Protein AF-0000000077001508 (afdb_homodimer)

Radius of gyration: 23.3 Å; Cα contacts (8 Å, |Δi|>4): 998; chains: 2; bounding box: 44×70×48 Å

Organism: NCBI:txid1094491

InterPro domains:
  IPR000056 Ribulose-phosphate 3-epimerase-like [PF00834] (7-201)
  IPR000056 Ribulose-phosphate 3-epimerase-like [PS01085] (34-48)
  IPR000056 Ribulose-phosphate 3-epimerase-like [PS01086] (136-158)
  IPR000056 Ribulose-phosphate 3-epimerase-like [PTHR11749] (6-218)
  IPR000056 Ribulose-phosphate 3-epimerase-like [cd00429] (7-217)
  IPR011060 Ribulose-phosphate binding barrel [SSF51366] (6-217)
  IPR013785 Aldolase-type TIM barrel [G3DSA:3.20.20.70] (3-222)
  IPR026019 Ribulose-phosphate 3-epimerase [MF_02227] (4-219)
  IPR026019 Ribulose-phosphate 3-epimerase [PIRSF001461] (5-220)
  IPR026019 Ribulose-phosphate 3-epimerase [TIGR01163] (7-216)

Sequence (446 aa):
MPRPHFISPSLLAADFSKLGQEVSDVVDAGADWLHLDIMDGHFVPNITFGPDIVKALRPLTKTIFDVHLMIAPVDPYLEAFAQAGSDIITIHAEAGPHIHRSLQTIKAMGKKAGVSINPSTPEHVLEYFLDQLDLILIMTVNPGFGGQNFISEMKNKIERVKNMIANRPIDLEVDGGITVDTIGIAAKAGANVFVAGSAVYKNGNKDLYKTRINALRQAAKLSMPRPHFISPSLLAADFSKLGQEVSDVVDAGADWLHLDIMDGHFVPNITFGPDIVKALRPLTKTIFDVHLMIAPVDPYLEAFAQAGSDIITIHAEAGPHIHRSLQTIKAMGKKAGVSINPSTPEHVLEYFLDQLDLILIMTVNPGFGGQNFISEMKNKIERVKNMIANRPIDLEVDGGITVDTIGIAAKAGANVFVAGSAVYKNGNKDLYKTRINALRQAAKLS

Secondary structure (DSSP, 8-state):
-PPPPEEEEBGGGS-GGGHHHHHHHHHHTT-SEEEEEEEBSSSSS-B-B-HHHHHHHGGG--SEEEEEEE-SS-HHHHHHHHHHT-SEEEEEGGG-S-HHHHHHHHHHTT-EEEEEE-TTS-GGGGGGGGGG-SEEEEESS-TT-SSPPP-TTHHHHHHHHHHHHTTS--EEEEESS--TTTHHHHHHHT--EEEESHHHHTT--HHHHHHHHHHHHHHHHT-/-PPPPEEEEBGGGS-GGGHHHHHHHHHHTT-SEEEEEEEBSSSSS-B-B-HHHHHHHGGG--SEEEEEEE-SS-HHHHHHHHHHT-SEEEEEGGG-S-HHHHHHHHHHTT-EEEEEE-TTS-GGGGGGGGGG-SEEEEESS-TT-SSPPP-TTHHHHHHHHHHHHTTS--EEEEESS--TTTHHHHHHHT--EEEESHHHHTT--HHHHHHHHHHHHHHHHT-

pLDDT: mean 97.26, std 3.74, range [55.94, 98.94]

Structure (mmCIF, N/CA/C/O backbone):
data_AF-0000000077001508-model_v1
#
loop_
_entity.id
_entity.type
_entity.pdbx_description
1 polymer 'Ribulose-phosphate 3-epimerase'
#
loop_
_atom_site.group_PDB
_atom_site.id
_atom_site.type_symbol
_atom_site.label_atom_id
_atom_site.label_alt_id
_atom_site.label_comp_id
_atom_site.label_asym_id
_atom_site.label_entity_id
_atom_site.label_seq_id
_atom_site.pdbx_PDB_ins_code
_atom_site.Cartn_x
_atom_site.Cartn_y
_atom_site.Cartn_z
_atom_site.occupancy
_atom_site.B_iso_or_equiv
_atom_site.auth_seq_id
_atom_site.auth_comp_id
_atom_site.auth_asym_id
_atom_site.auth_atom_id
_atom_site.pdbx_PDB_model_num
ATOM 1 N N . MET A 1 1 ? 6.871 -32.031 -22.781 1 55.94 1 MET A N 1
ATOM 2 C CA . MET A 1 1 ? 7.711 -32.094 -21.594 1 55.94 1 MET A CA 1
ATOM 3 C C . MET A 1 1 ? 7.082 -31.312 -20.453 1 55.94 1 MET A C 1
ATOM 5 O O . MET A 1 1 ? 6.41 -30.297 -20.672 1 55.94 1 MET A O 1
ATOM 9 N N . PRO A 1 2 ? 7.133 -31.953 -19.25 1 75.25 2 PRO A N 1
ATOM 10 C CA . PRO A 1 2 ? 6.523 -31.234 -18.125 1 75.25 2 PRO A CA 1
ATOM 11 C C . PRO A 1 2 ? 7.16 -29.875 -17.875 1 75.25 2 PRO A C 1
ATOM 13 O O . PRO A 1 2 ? 8.359 -29.688 -18.125 1 75.25 2 PRO A O 1
ATOM 16 N N . ARG A 1 3 ? 6.371 -28.875 -17.594 1 85.25 3 ARG A N 1
ATOM 17 C CA . ARG A 1 3 ? 6.871 -27.531 -17.297 1 85.25 3 ARG A CA 1
ATOM 18 C C . ARG A 1 3 ? 7.773 -27.562 -16.062 1 85.25 3 ARG A C 1
ATOM 20 O O . ARG A 1 3 ? 7.523 -28.312 -15.117 1 85.25 3 ARG A O 1
ATOM 27 N N . PRO A 1 4 ? 8.836 -26.828 -16.125 1 93.5 4 PRO A N 1
ATOM 28 C CA . PRO A 1 4 ? 9.703 -26.781 -14.938 1 93.5 4 PRO A CA 1
ATOM 29 C C . PRO A 1 4 ? 9.016 -26.141 -13.727 1 93.5 4 PRO A C 1
ATOM 31 O O . PRO A 1 4 ? 8.047 -25.406 -13.883 1 93.5 4 PRO A O 1
ATOM 34 N N . HIS A 1 5 ? 9.508 -26.484 -12.555 1 97.88 5 HIS A N 1
ATOM 35 C CA . HIS A 1 5 ? 9.023 -25.891 -11.32 1 97.88 5 HIS A CA 1
ATOM 36 C C . HIS A 1 5 ? 9.703 -24.547 -11.062 1 97.88 5 HIS A C 1
ATOM 38 O O . HIS A 1 5 ? 10.922 -24.422 -11.234 1 97.88 5 HIS A O 1
ATOM 44 N N . PHE A 1 6 ? 8.945 -23.531 -10.758 1 98.62 6 PHE A N 1
ATOM 45 C CA . PHE A 1 6 ? 9.469 -22.219 -10.414 1 98.62 6 PHE A CA 1
ATOM 46 C C . PHE A 1 6 ? 9.109 -21.844 -8.984 1 98.62 6 PHE A C 1
ATOM 48 O O . PHE A 1 6 ? 7.973 -22.062 -8.555 1 98.62 6 PHE A O 1
ATOM 55 N N . ILE A 1 7 ? 10.109 -21.391 -8.242 1 98.88 7 ILE A N 1
ATOM 56 C CA . ILE A 1 7 ? 9.867 -20.781 -6.934 1 98.88 7 ILE A CA 1
ATOM 57 C C . ILE A 1 7 ? 9.758 -19.266 -7.07 1 98.88 7 ILE A C 1
ATOM 59 O O . ILE A 1 7 ? 10.672 -18.625 -7.574 1 98.88 7 ILE A O 1
ATOM 63 N N . SER A 1 8 ? 8.688 -18.703 -6.648 1 98.88 8 SER A N 1
ATOM 64 C CA . SER A 1 8 ? 8.398 -17.281 -6.738 1 98.88 8 SER A CA 1
ATOM 65 C C . SER A 1 8 ? 8.172 -16.672 -5.355 1 98.88 8 SER A C 1
ATOM 67 O O . SER A 1 8 ? 7.027 -16.531 -4.918 1 98.88 8 SER A O 1
ATOM 69 N N . PRO A 1 9 ? 9.203 -16.219 -4.68 1 98.81 9 PRO A N 1
ATOM 70 C CA . PRO A 1 9 ? 9.031 -15.648 -3.342 1 98.81 9 PRO A CA 1
ATOM 71 C C . PRO A 1 9 ? 8.172 -14.391 -3.342 1 98.81 9 PRO A C 1
ATOM 73 O O . PRO A 1 9 ? 8.32 -13.539 -4.219 1 98.81 9 PRO A O 1
ATOM 76 N N . SER A 1 10 ? 7.242 -14.344 -2.418 1 98.75 10 SER A N 1
ATOM 77 C CA . SER A 1 10 ? 6.348 -13.203 -2.289 1 98.75 10 SER A CA 1
ATOM 78 C C . SER A 1 10 ? 6.988 -12.086 -1.467 1 98.75 10 SER A C 1
ATOM 80 O O . SER A 1 10 ? 7.324 -12.289 -0.297 1 98.75 10 SER A O 1
ATOM 82 N N . LEU A 1 11 ? 7.047 -10.914 -1.984 1 98 11 LEU A N 1
ATOM 83 C CA . LEU A 1 11 ? 7.641 -9.766 -1.303 1 98 11 LEU A CA 1
ATOM 84 C C . LEU A 1 11 ? 6.781 -9.336 -0.119 1 98 11 LEU A C 1
ATOM 86 O O . LEU A 1 11 ? 7.234 -8.578 0.742 1 98 11 LEU A O 1
ATOM 90 N N . LEU A 1 12 ? 5.578 -9.812 -0.11 1 97.44 12 LEU A N 1
ATOM 91 C CA . LEU A 1 12 ? 4.691 -9.477 0.997 1 97.44 12 LEU A CA 1
ATOM 92 C C . LEU A 1 12 ? 5.336 -9.82 2.336 1 97.44 12 LEU A C 1
ATOM 94 O O . LEU A 1 12 ? 5.023 -9.203 3.355 1 97.44 12 LEU A O 1
ATOM 98 N N . ALA A 1 13 ? 6.246 -10.805 2.338 1 97.69 13 ALA A N 1
ATOM 99 C CA . ALA A 1 13 ? 6.871 -11.273 3.572 1 97.69 13 ALA A CA 1
ATOM 100 C C . ALA A 1 13 ? 8.258 -10.664 3.748 1 97.69 13 ALA A C 1
ATOM 102 O O . ALA A 1 13 ? 8.945 -10.945 4.73 1 97.69 13 ALA A O 1
ATOM 103 N N . ALA A 1 14 ? 8.695 -9.844 2.826 1 97.94 14 ALA A N 1
ATOM 104 C CA . ALA A 1 14 ? 10.023 -9.234 2.875 1 97.94 14 ALA A CA 1
ATOM 105 C C . ALA A 1 14 ? 10.047 -8.055 3.848 1 97.94 14 ALA A C 1
ATOM 107 O O . ALA A 1 14 ? 9 -7.621 4.332 1 97.94 14 ALA A O 1
ATOM 108 N N . ASP A 1 15 ? 11.227 -7.609 4.188 1 97.88 15 ASP A N 1
ATOM 109 C CA . ASP A 1 15 ? 11.398 -6.383 4.961 1 97.88 15 ASP A CA 1
ATOM 110 C C . ASP A 1 15 ? 11.203 -5.148 4.082 1 97.88 15 ASP A C 1
ATOM 112 O O . ASP A 1 15 ? 12.102 -4.762 3.332 1 97.88 15 ASP A O 1
ATOM 116 N N . PHE A 1 16 ? 10.102 -4.449 4.301 1 98.06 16 PHE A N 1
ATOM 117 C CA . PHE A 1 16 ? 9.719 -3.346 3.43 1 98.06 16 PHE A CA 1
ATOM 118 C C . PHE A 1 16 ? 10.664 -2.16 3.605 1 98.06 16 PHE A C 1
ATOM 120 O O . PHE A 1 16 ? 10.734 -1.283 2.744 1 98.06 16 PHE A O 1
ATOM 127 N N . SER A 1 17 ? 11.383 -2.08 4.738 1 97.94 17 SER A N 1
ATOM 128 C CA . SER A 1 17 ? 12.289 -0.954 4.965 1 97.94 17 SER A CA 1
ATOM 129 C C . SER A 1 17 ? 13.516 -1.043 4.066 1 97.94 17 SER A C 1
ATOM 131 O O . SER A 1 17 ? 14.227 -0.052 3.877 1 97.94 17 SER A O 1
ATOM 133 N N . LYS A 1 18 ? 13.75 -2.268 3.508 1 98.06 18 LYS A N 1
ATOM 134 C CA . LYS A 1 18 ? 14.906 -2.482 2.645 1 98.06 18 LYS A CA 1
ATOM 135 C C . LYS A 1 18 ? 14.562 -3.404 1.479 1 98.06 18 LYS A C 1
ATOM 137 O O . LYS A 1 18 ? 15.281 -4.371 1.21 1 98.06 18 LYS A O 1
ATOM 142 N N . LEU A 1 19 ? 13.523 -3.141 0.754 1 98.31 19 LEU A N 1
ATOM 143 C CA . LEU A 1 19 ? 12.945 -4 -0.274 1 98.31 19 LEU A CA 1
ATOM 144 C C . LEU A 1 19 ? 13.961 -4.262 -1.389 1 98.31 19 LEU A C 1
ATOM 146 O O . LEU A 1 19 ? 14.008 -5.367 -1.936 1 98.31 19 LEU A O 1
ATOM 150 N N . GLY A 1 20 ? 14.703 -3.197 -1.774 1 98.56 20 GLY A N 1
ATOM 151 C CA . GLY A 1 20 ? 15.703 -3.395 -2.812 1 98.56 20 GLY A CA 1
ATOM 152 C C . GLY A 1 20 ? 16.734 -4.449 -2.459 1 98.56 20 GLY A C 1
ATOM 153 O O . GLY A 1 20 ? 17.078 -5.293 -3.291 1 98.56 20 GLY A O 1
ATOM 154 N N . GLN A 1 21 ? 17.203 -4.355 -1.258 1 98.38 21 GLN A N 1
ATOM 155 C CA . GLN A 1 21 ? 18.172 -5.348 -0.782 1 98.38 21 GLN A CA 1
ATOM 156 C C . GLN A 1 21 ? 17.531 -6.734 -0.712 1 98.38 21 GLN A C 1
ATOM 158 O O . GLN A 1 21 ? 18.172 -7.734 -1.052 1 98.38 21 GLN A O 1
ATOM 163 N N . GLU A 1 22 ? 16.266 -6.797 -0.247 1 98.62 22 GLU A N 1
ATOM 164 C CA . GLU A 1 22 ? 15.562 -8.07 -0.171 1 98.62 22 GLU A CA 1
ATOM 165 C C . GLU A 1 22 ? 15.43 -8.711 -1.549 1 98.62 22 GLU A C 1
ATOM 167 O O . GLU A 1 22 ? 15.594 -9.93 -1.69 1 98.62 22 GLU A O 1
ATOM 172 N N . VAL A 1 23 ? 15.117 -7.895 -2.531 1 98.62 23 VAL A N 1
ATOM 173 C CA . VAL A 1 23 ? 14.984 -8.359 -3.906 1 98.62 23 VAL A CA 1
ATOM 174 C C . VAL A 1 23 ? 16.312 -8.914 -4.398 1 98.62 23 VAL A C 1
ATOM 176 O O . VAL A 1 23 ? 16.375 -10.023 -4.926 1 98.62 23 VAL A O 1
ATOM 179 N N . SER A 1 24 ? 17.391 -8.148 -4.16 1 98.62 24 SER A N 1
ATOM 180 C CA . SER A 1 24 ? 18.719 -8.586 -4.586 1 98.62 24 SER A CA 1
ATOM 181 C C . SER A 1 24 ? 19.109 -9.891 -3.896 1 98.62 24 SER A C 1
ATOM 183 O O . SER A 1 24 ? 19.625 -10.805 -4.539 1 98.62 24 SER A O 1
ATOM 185 N N . ASP A 1 25 ? 18.859 -9.953 -2.633 1 98.75 25 ASP A N 1
ATOM 186 C CA . ASP A 1 25 ? 19.25 -11.109 -1.834 1 98.75 25 ASP A CA 1
ATOM 187 C C . ASP A 1 25 ? 18.516 -12.367 -2.297 1 98.75 25 ASP A C 1
ATOM 189 O O . ASP A 1 25 ? 19.125 -13.43 -2.447 1 98.75 25 ASP A O 1
ATOM 193 N N . VAL A 1 26 ? 17.234 -12.242 -2.492 1 98.81 26 VAL A N 1
ATOM 194 C CA . VAL A 1 26 ? 16.422 -13.422 -2.791 1 98.81 26 VAL A CA 1
ATOM 195 C C . VAL A 1 26 ? 16.703 -13.883 -4.223 1 98.81 26 VAL A C 1
ATOM 197 O O . VAL A 1 26 ? 16.688 -15.078 -4.512 1 98.81 26 VAL A O 1
ATOM 200 N N . VAL A 1 27 ? 16.953 -12.984 -5.145 1 98.75 27 VAL A N 1
ATOM 201 C CA . VAL A 1 27 ? 17.328 -13.328 -6.516 1 98.75 27 VAL A CA 1
ATOM 202 C C . VAL A 1 27 ? 18.672 -14.055 -6.52 1 98.75 27 VAL A C 1
ATOM 204 O O . VAL A 1 27 ? 18.812 -15.102 -7.16 1 98.75 27 VAL A O 1
ATOM 207 N N . ASP A 1 28 ? 19.641 -13.5 -5.793 1 98.56 28 ASP A N 1
ATOM 208 C CA . ASP A 1 28 ? 20.953 -14.141 -5.668 1 98.56 28 ASP A CA 1
ATOM 209 C C . ASP A 1 28 ? 20.828 -15.516 -5.031 1 98.56 28 ASP A C 1
ATOM 211 O O . ASP A 1 28 ? 21.641 -16.406 -5.309 1 98.56 28 ASP A O 1
ATOM 215 N N . ALA A 1 29 ? 19.812 -15.672 -4.219 1 98.62 29 ALA A N 1
ATOM 216 C CA . ALA A 1 29 ? 19.578 -16.922 -3.488 1 98.62 29 ALA A CA 1
ATOM 217 C C . ALA A 1 29 ? 18.938 -17.969 -4.387 1 98.62 29 ALA A C 1
ATOM 219 O O . ALA A 1 29 ? 18.828 -19.141 -4.004 1 98.62 29 ALA A O 1
ATOM 220 N N . GLY A 1 30 ? 18.453 -17.578 -5.574 1 98.5 30 GLY A N 1
ATOM 221 C CA . GLY A 1 30 ? 18.016 -18.578 -6.535 1 98.5 30 GLY A CA 1
ATOM 222 C C . GLY A 1 30 ? 16.531 -18.484 -6.852 1 98.5 30 GLY A C 1
ATOM 223 O O . GLY A 1 30 ? 15.961 -19.406 -7.434 1 98.5 30 GLY A O 1
ATOM 224 N N . ALA A 1 31 ? 15.883 -17.422 -6.457 1 98.81 31 ALA A N 1
ATOM 225 C CA . ALA A 1 31 ? 14.484 -17.219 -6.828 1 98.81 31 ALA A CA 1
ATOM 226 C C . ALA A 1 31 ? 14.312 -17.234 -8.344 1 98.81 31 ALA A C 1
ATOM 228 O O . ALA A 1 31 ? 15.102 -16.625 -9.07 1 98.81 31 ALA A O 1
ATOM 229 N N . ASP A 1 32 ? 13.328 -17.938 -8.828 1 98.81 32 ASP A N 1
ATOM 230 C CA . ASP A 1 32 ? 13.062 -17.984 -10.266 1 98.81 32 ASP A CA 1
ATOM 231 C C . ASP A 1 32 ? 12.258 -16.766 -10.711 1 98.81 32 ASP A C 1
ATOM 233 O O . ASP A 1 32 ? 12.516 -16.203 -11.781 1 98.81 32 ASP A O 1
ATOM 237 N N . TRP A 1 33 ? 11.219 -16.422 -9.984 1 98.88 33 TRP A N 1
ATOM 238 C CA . TRP A 1 33 ? 10.367 -15.25 -10.148 1 98.88 33 TRP A CA 1
ATOM 239 C C . TRP A 1 33 ? 10.273 -14.469 -8.844 1 98.88 33 TRP A C 1
ATOM 241 O O . TRP A 1 33 ? 10.727 -14.93 -7.797 1 98.88 33 TRP A O 1
ATOM 251 N N . LEU A 1 34 ? 9.812 -13.258 -8.914 1 98.94 34 LEU A N 1
ATOM 252 C CA . LEU A 1 34 ? 9.414 -12.461 -7.762 1 98.94 34 LEU A CA 1
ATOM 253 C C . LEU A 1 34 ? 7.914 -12.18 -7.789 1 98.94 34 LEU A C 1
ATOM 255 O O . LEU A 1 34 ? 7.406 -11.617 -8.758 1 98.94 34 LEU A O 1
ATOM 259 N N . HIS A 1 35 ? 7.266 -12.633 -6.77 1 98.94 35 HIS A N 1
ATOM 260 C CA . HIS A 1 35 ? 5.824 -12.43 -6.66 1 98.94 35 HIS A CA 1
ATOM 261 C C . HIS A 1 35 ? 5.504 -11.133 -5.93 1 98.94 35 HIS A C 1
ATOM 263 O O . HIS A 1 35 ? 5.988 -10.898 -4.82 1 98.94 35 HIS A O 1
ATOM 269 N N . LEU A 1 36 ? 4.785 -10.281 -6.547 1 98.88 36 LEU A N 1
ATOM 270 C CA . LEU A 1 36 ? 4.402 -8.984 -5.992 1 98.88 36 LEU A CA 1
ATOM 271 C C . LEU A 1 36 ? 2.898 -8.914 -5.766 1 98.88 36 LEU A C 1
ATOM 273 O O . LEU A 1 36 ? 2.123 -8.867 -6.727 1 98.88 36 LEU A O 1
ATOM 277 N N . ASP A 1 37 ? 2.537 -8.867 -4.531 1 98.69 37 ASP A N 1
ATOM 278 C CA . ASP A 1 37 ? 1.132 -8.852 -4.141 1 98.69 37 ASP A CA 1
ATOM 279 C C . ASP A 1 37 ? 0.616 -7.418 -4.02 1 98.69 37 ASP A C 1
ATOM 281 O O . ASP A 1 37 ? 0.985 -6.695 -3.088 1 98.69 37 ASP A O 1
ATOM 285 N N . ILE A 1 38 ? -0.27 -7.059 -4.945 1 98.81 38 ILE A N 1
ATOM 286 C CA . ILE A 1 38 ? -0.876 -5.73 -4.926 1 98.81 38 ILE A CA 1
ATOM 287 C C . ILE A 1 38 ? -2.277 -5.812 -4.324 1 98.81 38 ILE A C 1
ATOM 289 O O . ILE A 1 38 ? -3.111 -6.598 -4.785 1 98.81 38 ILE A O 1
ATOM 293 N N . MET A 1 39 ? -2.537 -5.066 -3.279 1 98.56 39 MET A N 1
ATOM 294 C CA . MET A 1 39 ? -3.83 -5.043 -2.6 1 98.56 39 MET A CA 1
ATOM 295 C C . MET A 1 39 ? -4.316 -3.607 -2.412 1 98.56 39 MET A C 1
ATOM 297 O O . MET A 1 39 ? -3.525 -2.713 -2.117 1 98.56 39 MET A O 1
ATOM 301 N N . ASP A 1 40 ? -5.652 -3.406 -2.588 1 97.81 40 ASP A N 1
ATOM 302 C CA . ASP A 1 40 ? -6.172 -2.041 -2.611 1 97.81 40 ASP A CA 1
ATOM 303 C C . ASP A 1 40 ? -7.098 -1.786 -1.425 1 97.81 40 ASP A C 1
ATOM 305 O O . ASP A 1 40 ? -7.727 -0.729 -1.338 1 97.81 40 ASP A O 1
ATOM 309 N N . GLY A 1 41 ? -7.266 -2.789 -0.572 1 97.19 41 GLY A N 1
ATOM 310 C CA . GLY A 1 41 ? -8.133 -2.609 0.58 1 97.19 41 GLY A CA 1
ATOM 311 C C . GLY A 1 41 ? -9.609 -2.764 0.246 1 97.19 41 GLY A C 1
ATOM 312 O O . GLY A 1 41 ? -10.469 -2.598 1.114 1 97.19 41 GLY A O 1
ATOM 313 N N . HIS A 1 42 ? -9.992 -3.033 -0.963 1 97 42 HIS A N 1
ATOM 314 C CA . HIS A 1 42 ? -11.375 -3.182 -1.395 1 97 42 HIS A CA 1
ATOM 315 C C . HIS A 1 42 ? -11.656 -4.602 -1.875 1 97 42 HIS A C 1
ATOM 317 O O . HIS A 1 42 ? -12.578 -5.258 -1.386 1 97 42 HIS A O 1
ATOM 323 N N . PHE A 1 43 ? -10.875 -5.098 -2.791 1 97.56 43 PHE A N 1
ATOM 324 C CA . PHE A 1 43 ? -11.016 -6.492 -3.195 1 97.56 43 PHE A CA 1
ATOM 325 C C . PHE A 1 43 ? -10.695 -7.426 -2.035 1 97.56 43 PHE A C 1
ATOM 327 O O . PHE A 1 43 ? -11.375 -8.43 -1.833 1 97.56 43 PHE A O 1
ATOM 334 N N . VAL A 1 44 ? -9.617 -7.145 -1.31 1 97.44 44 VAL A N 1
ATOM 335 C CA . VAL A 1 44 ? -9.242 -7.738 -0.032 1 97.44 44 VAL A CA 1
ATOM 336 C C . VAL A 1 44 ? -9.102 -6.645 1.024 1 97.44 44 VAL A C 1
ATOM 338 O O . VAL A 1 44 ? -8.938 -5.469 0.692 1 97.44 44 VAL A O 1
ATOM 341 N N . PRO A 1 45 ? -9.164 -6.969 2.287 1 96 45 PRO A N 1
ATOM 342 C CA . PRO A 1 45 ? -9.203 -5.934 3.32 1 96 45 PRO A CA 1
ATOM 343 C C . PRO A 1 45 ? -7.848 -5.281 3.564 1 96 45 PRO A C 1
ATOM 345 O O . PRO A 1 45 ? -7.766 -4.258 4.246 1 96 45 PRO A O 1
ATOM 348 N N . ASN A 1 46 ? -6.785 -5.734 3.029 1 97.19 46 ASN A N 1
ATOM 349 C CA . ASN A 1 46 ? -5.445 -5.199 3.252 1 97.19 46 ASN A CA 1
ATOM 350 C C . ASN A 1 46 ? -5.004 -4.301 2.102 1 97.19 46 ASN A C 1
ATOM 352 O O . ASN A 1 46 ? -5.461 -4.465 0.97 1 97.19 46 ASN A O 1
ATOM 356 N N . ILE A 1 47 ? -4.16 -3.279 2.422 1 98.12 47 ILE A N 1
ATOM 357 C CA . ILE A 1 47 ? -3.463 -2.469 1.43 1 98.12 47 ILE A CA 1
ATOM 358 C C . ILE A 1 47 ? -1.971 -2.793 1.458 1 98.12 47 ILE A C 1
ATOM 360 O O . ILE A 1 47 ? -1.347 -2.785 2.521 1 98.12 47 ILE A O 1
ATOM 364 N N . THR A 1 48 ? -1.387 -3.104 0.374 1 98.31 48 THR A N 1
ATOM 365 C CA . THR A 1 48 ? 0.043 -3.393 0.354 1 98.31 48 THR A CA 1
ATOM 366 C C . THR A 1 48 ? 0.816 -2.25 -0.3 1 98.31 48 THR A C 1
ATOM 368 O O . THR A 1 48 ? 1.135 -1.255 0.354 1 98.31 48 THR A O 1
ATOM 371 N N . PHE A 1 49 ? 1.012 -2.342 -1.722 1 98.44 49 PHE A N 1
ATOM 372 C CA . PHE A 1 49 ? 1.76 -1.271 -2.369 1 98.44 49 PHE A CA 1
ATOM 373 C C . PHE A 1 49 ? 1.362 -1.14 -3.834 1 98.44 49 PHE A C 1
ATOM 375 O O . PHE A 1 49 ? 0.696 -2.02 -4.383 1 98.44 49 PHE A O 1
ATOM 382 N N . GLY A 1 50 ? 1.761 -0.021 -4.434 1 98.12 50 GLY A N 1
ATOM 383 C CA . GLY A 1 50 ? 1.291 0.309 -5.77 1 98.12 50 GLY A CA 1
ATOM 384 C C . GLY A 1 50 ? 2.396 0.306 -6.809 1 98.12 50 GLY A C 1
ATOM 385 O O . GLY A 1 50 ? 3.471 -0.254 -6.582 1 98.12 50 GLY A O 1
ATOM 386 N N . PRO A 1 51 ? 2.1 0.852 -7.973 1 98.44 51 PRO A N 1
ATOM 387 C CA . PRO A 1 51 ? 2.996 0.747 -9.125 1 98.44 51 PRO A CA 1
ATOM 388 C C . PRO A 1 51 ? 4.34 1.437 -8.891 1 98.44 51 PRO A C 1
ATOM 390 O O . PRO A 1 51 ? 5.359 1.007 -9.438 1 98.44 51 PRO A O 1
ATOM 393 N N . ASP A 1 52 ? 4.383 2.459 -8.055 1 97.81 52 ASP A N 1
ATOM 394 C CA . ASP A 1 52 ? 5.625 3.203 -7.855 1 97.81 52 ASP A CA 1
ATOM 395 C C . ASP A 1 52 ? 6.672 2.344 -7.148 1 97.81 52 ASP A C 1
ATOM 397 O O . ASP A 1 52 ? 7.871 2.486 -7.398 1 97.81 52 ASP A O 1
ATOM 401 N N . ILE A 1 53 ? 6.176 1.515 -6.285 1 98.38 53 ILE A N 1
ATOM 402 C CA . ILE A 1 53 ? 7.105 0.609 -5.621 1 98.38 53 ILE A CA 1
ATOM 403 C C . ILE A 1 53 ? 7.609 -0.435 -6.613 1 98.38 53 ILE A C 1
ATOM 405 O O . ILE A 1 53 ? 8.797 -0.762 -6.629 1 98.38 53 ILE A O 1
ATOM 409 N N . VAL A 1 54 ? 6.746 -0.959 -7.449 1 98.75 54 VAL A N 1
ATOM 410 C CA . VAL A 1 54 ? 7.145 -1.893 -8.5 1 98.75 54 VAL A CA 1
ATOM 411 C C . VAL A 1 54 ? 8.195 -1.242 -9.398 1 98.75 54 VAL A C 1
ATOM 413 O O . VAL A 1 54 ? 9.219 -1.852 -9.703 1 98.75 54 VAL A O 1
ATOM 416 N N . LYS A 1 55 ? 7.91 -0.046 -9.789 1 98.56 55 LYS A N 1
ATOM 417 C CA . LYS A 1 55 ? 8.797 0.711 -10.664 1 98.56 55 LYS A CA 1
ATOM 418 C C . LYS A 1 55 ? 10.172 0.902 -10.023 1 98.56 55 LYS A C 1
ATOM 420 O O . LYS A 1 55 ? 11.195 0.823 -10.703 1 98.56 55 LYS A O 1
ATOM 425 N N . ALA A 1 56 ? 10.211 1.149 -8.75 1 98.19 56 ALA A N 1
ATOM 426 C CA . ALA A 1 56 ? 11.461 1.387 -8.0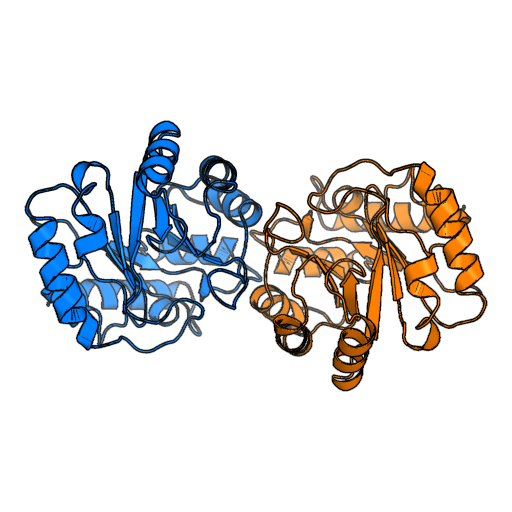23 1 98.19 56 ALA A CA 1
ATOM 427 C C . ALA A 1 56 ? 12.312 0.122 -7.969 1 98.19 56 ALA A C 1
ATOM 429 O O . ALA A 1 56 ? 13.539 0.197 -7.926 1 98.19 56 ALA A O 1
ATOM 430 N N . LEU A 1 57 ? 11.656 -1.002 -7.988 1 98.69 57 LEU A N 1
ATOM 431 C CA . LEU A 1 57 ? 12.359 -2.271 -7.828 1 98.69 57 LEU A CA 1
ATOM 432 C C . LEU A 1 57 ? 12.852 -2.791 -9.18 1 98.69 57 LEU A C 1
ATOM 434 O O . LEU A 1 57 ? 13.828 -3.541 -9.234 1 98.69 57 LEU A O 1
ATOM 438 N N . ARG A 1 58 ? 12.203 -2.447 -10.227 1 98.69 58 ARG A N 1
ATOM 439 C CA . ARG A 1 58 ? 12.375 -3.061 -11.539 1 98.69 58 ARG A CA 1
ATOM 440 C C . ARG A 1 58 ? 13.828 -2.967 -12 1 98.69 58 ARG A C 1
ATOM 442 O O . ARG A 1 58 ? 14.375 -3.93 -12.539 1 98.69 58 ARG A O 1
ATOM 449 N N . PRO A 1 59 ? 14.516 -1.79 -11.828 1 98.19 59 PRO A N 1
ATOM 450 C CA . PRO A 1 59 ? 15.883 -1.661 -12.336 1 98.19 59 PRO A CA 1
ATOM 451 C C . PRO A 1 59 ? 16.875 -2.576 -11.609 1 98.19 59 PRO A C 1
ATOM 453 O O . PRO A 1 59 ? 18 -2.756 -12.07 1 98.19 59 PRO A O 1
ATOM 456 N N . LEU A 1 60 ? 16.5 -3.209 -10.57 1 98.06 60 LEU A N 1
ATOM 457 C CA . LEU A 1 60 ? 17.438 -3.922 -9.703 1 98.06 60 LEU A CA 1
ATOM 458 C C . LEU A 1 60 ? 17.656 -5.352 -10.195 1 98.06 60 LEU A C 1
ATOM 460 O O . LEU A 1 60 ? 18.594 -6.023 -9.773 1 98.06 60 LEU A O 1
ATOM 464 N N . THR A 1 61 ? 16.797 -5.801 -11.102 1 98.62 61 THR A N 1
ATOM 465 C CA . THR A 1 61 ? 16.891 -7.191 -11.531 1 98.62 61 THR A CA 1
ATOM 466 C C . THR A 1 61 ? 16.188 -7.391 -12.875 1 98.62 61 THR A C 1
ATOM 468 O O . THR A 1 61 ? 15.383 -6.555 -13.289 1 98.62 61 THR A O 1
ATOM 471 N N . LYS A 1 62 ? 16.469 -8.438 -13.547 1 98.31 62 LYS A N 1
ATOM 472 C CA . LYS A 1 62 ? 15.773 -8.859 -14.758 1 98.31 62 LYS A CA 1
ATOM 473 C C . LYS A 1 62 ? 14.844 -10.031 -14.477 1 98.31 62 LYS A C 1
ATOM 475 O O . LYS A 1 62 ? 14.102 -10.469 -15.367 1 98.31 62 LYS A O 1
ATOM 480 N N . THR A 1 63 ? 14.891 -10.469 -13.234 1 98.75 63 THR A N 1
ATOM 481 C CA . THR A 1 63 ? 14.031 -11.57 -12.844 1 98.75 63 THR A CA 1
ATOM 482 C C . THR A 1 63 ? 12.562 -11.242 -13.117 1 98.75 63 THR A C 1
ATOM 484 O O . THR A 1 63 ? 12.148 -10.086 -12.977 1 98.75 63 THR A O 1
ATOM 487 N N . ILE A 1 64 ? 11.758 -12.188 -13.445 1 98.88 64 ILE A N 1
ATOM 488 C CA . ILE A 1 64 ? 10.359 -12.016 -13.812 1 98.88 64 ILE A CA 1
ATOM 489 C C . ILE A 1 64 ? 9.586 -11.414 -12.641 1 98.88 64 ILE A C 1
ATOM 491 O O . ILE A 1 64 ? 9.633 -11.938 -11.523 1 98.88 64 ILE A O 1
ATOM 495 N N . PHE A 1 65 ? 8.961 -10.281 -12.898 1 98.94 65 PHE A N 1
ATOM 496 C CA . PHE A 1 65 ? 7.992 -9.734 -11.953 1 98.94 65 PHE A CA 1
ATOM 497 C C . PHE A 1 65 ? 6.613 -10.344 -12.18 1 98.94 65 PHE A C 1
ATOM 499 O O . PHE A 1 65 ? 5.953 -10.039 -13.172 1 98.94 65 PHE A O 1
ATOM 506 N N . ASP A 1 66 ? 6.246 -11.219 -11.281 1 98.88 66 ASP A N 1
ATOM 507 C CA . ASP A 1 66 ? 4.941 -11.867 -11.211 1 98.88 66 ASP A CA 1
ATOM 508 C C . ASP A 1 66 ? 3.975 -11.055 -10.352 1 98.88 66 ASP A C 1
ATOM 510 O O . ASP A 1 66 ? 3.895 -11.266 -9.141 1 98.88 66 ASP A O 1
ATOM 514 N N . VAL A 1 67 ? 3.236 -10.125 -10.992 1 98.94 67 VAL A N 1
ATOM 515 C CA . VAL A 1 67 ? 2.43 -9.133 -10.289 1 98.94 67 VAL A CA 1
ATOM 516 C C . VAL A 1 67 ? 0.994 -9.641 -10.148 1 98.94 67 VAL A C 1
ATOM 518 O O . VAL A 1 67 ? 0.301 -9.836 -11.148 1 98.94 67 VAL A O 1
ATOM 521 N N . HIS A 1 68 ? 0.58 -9.82 -8.984 1 98.94 68 HIS A N 1
ATOM 522 C CA . HIS A 1 68 ? -0.732 -10.336 -8.609 1 98.94 68 HIS A CA 1
ATOM 523 C C . HIS A 1 68 ? -1.64 -9.219 -8.102 1 98.94 68 HIS A C 1
ATOM 525 O O . HIS A 1 68 ? -1.464 -8.727 -6.984 1 98.94 68 HIS A O 1
ATOM 531 N N . LEU A 1 69 ? -2.625 -8.836 -8.969 1 98.81 69 LEU A N 1
ATOM 532 C CA . LEU A 1 69 ? -3.494 -7.707 -8.641 1 98.81 69 LEU A CA 1
ATOM 533 C C . LEU A 1 69 ? -4.746 -8.18 -7.914 1 98.81 69 LEU A C 1
ATOM 535 O O . LEU A 1 69 ? -5.703 -8.633 -8.547 1 98.81 69 LEU A O 1
ATOM 539 N N . MET A 1 70 ? -4.719 -8.047 -6.625 1 98.62 70 MET A N 1
ATOM 540 C CA . MET A 1 70 ? -5.918 -8.203 -5.805 1 98.62 70 MET A CA 1
ATOM 541 C C . MET A 1 70 ? -6.629 -6.867 -5.621 1 98.62 70 MET A C 1
ATOM 543 O O . MET A 1 70 ? -6.73 -6.363 -4.5 1 98.62 70 MET A O 1
ATOM 547 N N . ILE A 1 71 ? -7.094 -6.355 -6.754 1 97.12 71 ILE A N 1
ATOM 548 C CA . ILE A 1 71 ? -7.68 -5.027 -6.93 1 97.12 71 ILE A CA 1
ATOM 549 C C . ILE A 1 71 ? -9.023 -5.148 -7.641 1 97.12 71 ILE A C 1
ATOM 551 O O . ILE A 1 71 ? -9.195 -5.996 -8.523 1 97.12 71 ILE A O 1
ATOM 555 N N . ALA A 1 72 ? -9.969 -4.352 -7.332 1 96.69 72 ALA A N 1
ATOM 556 C CA . ALA A 1 72 ? -11.242 -4.238 -8.031 1 96.69 72 ALA A CA 1
ATOM 557 C C . ALA A 1 72 ? -11.797 -2.822 -7.926 1 96.69 72 ALA A C 1
ATOM 559 O O . ALA A 1 72 ? -11.961 -2.293 -6.824 1 96.69 72 ALA A O 1
ATOM 560 N N . PRO A 1 73 ? -12.219 -2.068 -9.047 1 96.31 73 PRO A N 1
ATOM 561 C CA . PRO A 1 73 ? -12.016 -2.525 -10.43 1 96.31 73 PRO A CA 1
ATOM 562 C C . PRO A 1 73 ? -10.539 -2.539 -10.828 1 96.31 73 PRO A C 1
ATOM 564 O O . PRO A 1 73 ? -9.758 -1.712 -10.352 1 96.31 73 PRO A O 1
ATOM 567 N N . VAL A 1 74 ? -10.148 -3.406 -11.727 1 97.38 74 VAL A N 1
ATOM 568 C CA . VAL A 1 74 ? -8.734 -3.635 -11.992 1 97.38 74 VAL A CA 1
ATOM 569 C C . VAL A 1 74 ? -8.305 -2.854 -13.227 1 97.38 74 VAL A C 1
ATOM 571 O O . VAL A 1 74 ? -7.156 -2.41 -13.328 1 97.38 74 VAL A O 1
ATOM 574 N N . ASP A 1 75 ? -9.203 -2.57 -14.133 1 97.19 75 ASP A N 1
ATOM 575 C CA . ASP A 1 75 ? -8.883 -2.088 -15.469 1 97.19 75 ASP A CA 1
ATOM 576 C C . ASP A 1 75 ? -8.156 -0.744 -15.414 1 97.19 75 ASP A C 1
ATOM 578 O O . ASP A 1 75 ? -7.188 -0.521 -16.141 1 97.19 75 ASP A O 1
ATOM 582 N N . PRO A 1 76 ? -8.562 0.132 -14.5 1 96.81 76 PRO A N 1
ATOM 583 C CA . PRO A 1 76 ? -7.902 1.438 -14.461 1 96.81 76 PRO A CA 1
ATOM 584 C C . PRO A 1 76 ? -6.426 1.338 -14.086 1 96.81 76 PRO A C 1
ATOM 586 O O . PRO A 1 76 ? -5.672 2.301 -14.258 1 96.81 76 PRO A O 1
ATOM 589 N N . TYR A 1 77 ? -5.965 0.179 -13.656 1 97.69 77 TYR A N 1
ATOM 590 C CA . TYR A 1 77 ? -4.625 0.099 -13.078 1 97.69 77 TYR A CA 1
ATOM 591 C C . TYR A 1 77 ? -3.691 -0.7 -13.977 1 97.69 77 TYR A C 1
ATOM 593 O O . TYR A 1 77 ? -2.475 -0.707 -13.773 1 97.69 77 TYR A O 1
ATOM 601 N N . LEU A 1 78 ? -4.238 -1.363 -14.992 1 98.38 78 LEU A N 1
ATOM 602 C CA . LEU A 1 78 ? -3.453 -2.289 -15.797 1 98.38 78 LEU A CA 1
ATOM 603 C C . LEU A 1 78 ? -2.275 -1.576 -16.453 1 98.38 78 LEU A C 1
ATOM 605 O O . LEU A 1 78 ? -1.146 -2.068 -16.406 1 98.38 78 LEU A O 1
ATOM 609 N N . GLU A 1 79 ? -2.51 -0.447 -17 1 98.56 79 GLU A N 1
ATOM 610 C CA . GLU A 1 79 ? -1.455 0.277 -17.703 1 98.56 79 GLU A CA 1
ATOM 611 C C . GLU A 1 79 ? -0.346 0.707 -16.75 1 98.56 79 GLU A C 1
ATOM 613 O O . GLU A 1 79 ? 0.837 0.609 -17.078 1 98.56 79 GLU A O 1
ATOM 618 N N . ALA A 1 80 ? -0.706 1.225 -15.594 1 98.44 80 ALA A N 1
ATOM 619 C CA . ALA A 1 80 ? 0.277 1.685 -14.617 1 98.44 80 ALA A CA 1
ATOM 620 C C . ALA A 1 80 ? 1.205 0.548 -14.195 1 98.44 80 ALA A C 1
ATOM 622 O O . ALA A 1 80 ? 2.416 0.744 -14.062 1 98.44 80 ALA A O 1
ATOM 623 N N . PHE A 1 81 ? 0.668 -0.624 -13.992 1 98.81 81 PHE A N 1
ATOM 624 C CA . PHE A 1 81 ? 1.483 -1.75 -13.547 1 98.81 81 PHE A CA 1
ATOM 625 C C . PHE A 1 81 ? 2.309 -2.305 -14.703 1 98.81 81 PHE A C 1
ATOM 627 O O . PHE A 1 81 ? 3.432 -2.773 -14.508 1 98.81 81 PHE A O 1
ATOM 634 N N . ALA A 1 82 ? 1.762 -2.291 -15.93 1 98.88 82 ALA A N 1
ATOM 635 C CA . ALA A 1 82 ? 2.555 -2.672 -17.094 1 98.88 82 ALA A CA 1
ATOM 636 C C . ALA A 1 82 ? 3.766 -1.757 -17.25 1 98.88 82 ALA A C 1
ATOM 638 O O . ALA A 1 82 ? 4.891 -2.23 -17.438 1 98.88 82 ALA A O 1
ATOM 639 N N . GLN A 1 83 ? 3.557 -0.47 -17.109 1 98.69 83 GLN A N 1
ATOM 640 C CA . GLN A 1 83 ? 4.613 0.522 -17.281 1 98.69 83 GLN A CA 1
ATOM 641 C C . GLN A 1 83 ? 5.621 0.465 -16.141 1 98.69 83 GLN A C 1
ATOM 643 O O . GLN A 1 83 ? 6.789 0.808 -16.312 1 98.69 83 GLN A O 1
ATOM 648 N N . ALA A 1 84 ? 5.145 -0.039 -15.008 1 98.69 84 ALA A N 1
ATOM 649 C CA . ALA A 1 84 ? 6.004 -0.118 -13.828 1 98.69 84 ALA A CA 1
ATOM 650 C C . ALA A 1 84 ? 7.031 -1.237 -13.977 1 98.69 84 ALA A C 1
ATOM 652 O O . ALA A 1 84 ? 8.016 -1.286 -13.234 1 98.69 84 ALA A O 1
ATOM 653 N N . GLY A 1 85 ? 6.816 -2.17 -14.961 1 98.69 85 GLY A N 1
ATOM 654 C CA . GLY A 1 85 ? 7.832 -3.174 -15.234 1 98.69 85 GLY A CA 1
ATOM 655 C C . GLY A 1 85 ? 7.352 -4.594 -14.992 1 98.69 85 GLY A C 1
ATOM 656 O O . GLY A 1 85 ? 8.156 -5.523 -14.938 1 98.69 85 GLY A O 1
ATOM 657 N N . SER A 1 86 ? 6.062 -4.785 -14.844 1 98.81 86 SER A N 1
ATOM 658 C CA . SER A 1 86 ? 5.504 -6.125 -14.695 1 98.81 86 SER A CA 1
ATOM 659 C C . SER A 1 86 ? 5.797 -6.984 -15.914 1 98.81 86 SER A C 1
ATOM 661 O O . SER A 1 86 ? 5.758 -6.5 -17.047 1 98.81 86 SER A O 1
ATOM 663 N N . ASP A 1 87 ? 6.125 -8.227 -15.695 1 98.94 87 ASP A N 1
ATOM 664 C CA . ASP A 1 87 ? 6.234 -9.18 -16.797 1 98.94 87 ASP A CA 1
ATOM 665 C C . ASP A 1 87 ? 4.949 -9.984 -16.953 1 98.94 87 ASP A C 1
ATOM 667 O O . ASP A 1 87 ? 4.52 -10.266 -18.078 1 98.94 87 ASP A O 1
ATOM 671 N N . ILE A 1 88 ? 4.406 -10.406 -15.859 1 98.94 88 ILE A N 1
ATOM 672 C CA . ILE A 1 88 ? 3.123 -11.102 -15.789 1 98.94 88 ILE A CA 1
ATOM 673 C C . ILE A 1 88 ? 2.145 -10.297 -14.938 1 98.94 88 ILE A C 1
ATOM 675 O O . ILE A 1 88 ? 2.49 -9.852 -13.844 1 98.94 88 ILE A O 1
ATOM 679 N N . ILE A 1 89 ? 1.02 -10.039 -15.453 1 98.94 89 ILE A N 1
ATOM 680 C CA . ILE A 1 89 ? -0.052 -9.398 -14.703 1 98.94 89 ILE A CA 1
ATOM 681 C C . ILE A 1 89 ? -1.202 -10.383 -14.5 1 98.94 89 ILE A C 1
ATOM 683 O O . ILE A 1 89 ? -1.812 -10.844 -15.469 1 98.94 89 ILE A O 1
ATOM 687 N N . THR A 1 90 ? -1.447 -10.719 -13.281 1 98.88 90 THR A N 1
ATOM 688 C CA . THR A 1 90 ? -2.512 -11.648 -12.93 1 98.88 90 THR A CA 1
ATOM 689 C C . THR A 1 90 ? -3.654 -10.922 -12.227 1 98.88 90 THR A C 1
ATOM 691 O O . THR A 1 90 ? -3.443 -10.273 -11.203 1 98.88 90 THR A O 1
ATOM 694 N N . ILE A 1 91 ? -4.844 -11.062 -12.797 1 98.75 91 ILE A N 1
ATOM 695 C CA . ILE A 1 91 ? -6.02 -10.422 -12.219 1 98.75 91 ILE A CA 1
ATOM 696 C C . ILE A 1 91 ? -6.977 -11.484 -11.688 1 98.75 91 ILE A C 1
ATOM 698 O O . ILE A 1 91 ? -6.938 -12.641 -12.125 1 98.75 91 ILE A O 1
ATOM 702 N N . HIS A 1 92 ? -7.773 -11.094 -10.742 1 98.62 92 HIS A N 1
ATOM 703 C CA . HIS A 1 92 ? -8.766 -12.039 -10.227 1 98.62 92 HIS A CA 1
ATOM 704 C C . HIS A 1 92 ? -9.977 -12.117 -11.141 1 98.62 92 HIS A C 1
ATOM 706 O O . HIS A 1 92 ? -10.445 -11.102 -11.656 1 98.62 92 HIS A O 1
ATOM 712 N N . ALA A 1 93 ? -10.5 -13.328 -11.289 1 97.62 93 ALA A N 1
ATOM 713 C CA . ALA A 1 93 ? -11.742 -13.531 -12.031 1 97.62 93 ALA A CA 1
ATOM 714 C C . ALA A 1 93 ? -12.891 -12.758 -11.391 1 97.62 93 ALA A C 1
ATOM 716 O O . ALA A 1 93 ? -13.812 -12.32 -12.086 1 97.62 93 ALA A O 1
ATOM 717 N N . GLU A 1 94 ? -12.781 -12.539 -10.109 1 96.44 94 GLU A N 1
ATOM 718 C CA . GLU A 1 94 ? -13.844 -11.938 -9.305 1 96.44 94 GLU A CA 1
ATOM 719 C C . GLU A 1 94 ? -13.75 -10.414 -9.328 1 96.44 94 GLU A C 1
ATOM 721 O O . GLU A 1 94 ? -14.594 -9.727 -8.75 1 96.44 94 GLU A O 1
ATOM 726 N N . ALA A 1 95 ? -12.742 -9.797 -9.992 1 94 95 ALA A N 1
ATOM 727 C CA . ALA A 1 95 ? -12.438 -8.375 -9.875 1 94 95 ALA A CA 1
ATOM 728 C C . ALA A 1 95 ? -13.375 -7.539 -10.75 1 94 95 ALA A C 1
ATOM 730 O O . ALA A 1 95 ? -13.43 -6.316 -10.617 1 94 95 ALA A O 1
ATOM 731 N N . GLY A 1 96 ? -14.133 -8.172 -11.688 1 89.38 96 GLY A N 1
ATOM 732 C CA . GLY A 1 96 ? -15.078 -7.461 -12.539 1 89.38 96 GLY A CA 1
ATOM 733 C C . GLY A 1 96 ? -15.797 -8.367 -13.516 1 89.38 96 GLY A C 1
ATOM 734 O O . GLY A 1 96 ? -15.453 -9.547 -13.648 1 89.38 96 GLY A O 1
ATOM 735 N N . PRO A 1 97 ? -16.672 -7.777 -14.188 1 91.12 97 PRO A N 1
ATOM 736 C CA . PRO A 1 97 ? -17.531 -8.609 -15.031 1 91.12 97 PRO A CA 1
ATOM 737 C C . PRO A 1 97 ? -16.938 -8.875 -16.406 1 91.12 97 PRO A C 1
ATOM 739 O O . PRO A 1 97 ? -17.406 -9.75 -17.141 1 91.12 97 PRO A O 1
ATOM 742 N N . HIS A 1 98 ? -15.852 -8.156 -16.766 1 94 98 HIS A N 1
ATOM 743 C CA . HIS A 1 98 ? -15.352 -8.234 -18.141 1 94 98 HIS A CA 1
ATOM 744 C C . HIS A 1 98 ? -13.898 -8.695 -18.172 1 94 98 HIS A C 1
ATOM 746 O O . HIS A 1 98 ? -13.039 -8.008 -18.734 1 94 98 HIS A O 1
ATOM 752 N N . ILE A 1 99 ? -13.719 -9.867 -17.703 1 94.69 99 ILE A N 1
ATOM 753 C CA . ILE A 1 99 ? -12.375 -10.414 -17.562 1 94.69 99 ILE A CA 1
ATOM 754 C C . ILE A 1 99 ? -11.727 -10.555 -18.938 1 94.69 99 ILE A C 1
ATOM 756 O O . ILE A 1 99 ? -10.523 -10.336 -19.094 1 94.69 99 ILE A O 1
ATOM 760 N N . HIS A 1 100 ? -12.492 -10.953 -19.938 1 95.25 100 HIS A N 1
ATOM 761 C CA . HIS A 1 100 ? -11.977 -11.117 -21.281 1 95.25 100 HIS A CA 1
ATOM 762 C C . HIS A 1 100 ? -11.367 -9.812 -21.797 1 95.25 100 HIS A C 1
ATOM 764 O O . HIS A 1 100 ? -10.273 -9.82 -22.375 1 95.25 100 HIS A O 1
ATOM 770 N N . ARG A 1 101 ? -12.109 -8.742 -21.656 1 95.94 101 ARG A N 1
ATOM 771 C CA . ARG A 1 101 ? -11.617 -7.43 -22.047 1 95.94 101 ARG A CA 1
ATOM 772 C C . ARG A 1 101 ? -10.352 -7.066 -21.297 1 95.94 101 ARG A C 1
ATOM 774 O O . ARG A 1 101 ? -9.406 -6.52 -21.875 1 95.94 101 ARG A O 1
ATOM 781 N N . SER A 1 102 ? -10.25 -7.355 -19.984 1 97.62 102 SER A N 1
ATOM 782 C CA . SER A 1 102 ? -9.078 -7.082 -19.172 1 97.62 102 SER A CA 1
ATOM 783 C C . SER A 1 102 ? -7.855 -7.84 -19.672 1 97.62 102 SER A C 1
ATOM 785 O O . SER A 1 102 ? -6.758 -7.281 -19.75 1 97.62 102 SER A O 1
ATOM 787 N N . LEU A 1 103 ? -8.055 -9.055 -20.047 1 97.88 103 LEU A N 1
ATOM 788 C CA . LEU A 1 103 ? -6.969 -9.891 -20.531 1 97.88 103 LEU A CA 1
ATOM 789 C C . LEU A 1 103 ? -6.445 -9.375 -21.875 1 97.88 103 LEU A C 1
ATOM 791 O O . LEU A 1 103 ? -5.238 -9.359 -22.109 1 97.88 103 LEU A O 1
ATOM 795 N N . GLN A 1 104 ? -7.344 -8.938 -22.734 1 97.75 104 GLN A N 1
ATOM 796 C CA . GLN A 1 104 ? -6.938 -8.352 -24 1 97.75 104 GLN A CA 1
ATOM 797 C C . GLN A 1 104 ? -6.094 -7.098 -23.797 1 97.75 104 GLN A C 1
ATOM 799 O O . GLN A 1 104 ? -5.113 -6.875 -24.5 1 97.75 104 GLN A O 1
ATOM 804 N N . THR A 1 105 ? -6.531 -6.328 -22.844 1 98.19 105 THR A N 1
ATOM 805 C CA . THR A 1 105 ? -5.793 -5.113 -22.516 1 98.19 105 THR A CA 1
ATOM 806 C C . THR A 1 105 ? -4.375 -5.445 -22.062 1 98.19 105 THR A C 1
ATOM 808 O O . THR A 1 105 ? -3.412 -4.809 -22.484 1 98.19 105 THR A O 1
ATOM 811 N N . ILE A 1 106 ? -4.211 -6.426 -21.219 1 98.62 106 ILE A N 1
ATOM 812 C CA . ILE A 1 106 ? -2.912 -6.852 -20.703 1 98.62 106 ILE A CA 1
ATOM 813 C C . ILE A 1 106 ? -2.033 -7.332 -21.859 1 98.62 106 ILE A C 1
ATOM 815 O O . ILE A 1 106 ? -0.882 -6.906 -21.984 1 98.62 106 ILE A O 1
ATOM 819 N N . LYS A 1 107 ? -2.545 -8.141 -22.688 1 98.5 107 LYS A N 1
ATOM 820 C CA . LYS A 1 107 ? -1.799 -8.711 -23.812 1 98.5 107 LYS A CA 1
ATOM 821 C C . LYS A 1 107 ? -1.43 -7.633 -24.828 1 98.5 107 LYS A C 1
ATOM 823 O O . LYS A 1 107 ? -0.347 -7.672 -25.406 1 98.5 107 LYS A O 1
ATOM 828 N N . ALA A 1 108 ? -2.344 -6.676 -25.031 1 98.5 108 ALA A N 1
ATOM 829 C CA . ALA A 1 108 ? -2.092 -5.582 -25.969 1 98.5 108 ALA A CA 1
ATOM 830 C C . ALA A 1 108 ? -0.895 -4.746 -25.516 1 98.5 108 ALA A C 1
ATOM 832 O O . ALA A 1 108 ? -0.215 -4.137 -26.344 1 98.5 108 ALA A O 1
ATOM 833 N N . MET A 1 109 ? -0.617 -4.766 -24.25 1 98.5 109 MET A N 1
ATOM 834 C CA . MET A 1 109 ? 0.519 -4.016 -23.719 1 98.5 109 MET A CA 1
ATOM 835 C C . MET A 1 109 ? 1.786 -4.863 -23.734 1 98.5 109 MET A C 1
ATOM 837 O O . MET A 1 109 ? 2.822 -4.449 -23.219 1 98.5 109 MET A O 1
ATOM 841 N N . GLY A 1 110 ? 1.685 -6.062 -24.25 1 98.56 110 GLY A N 1
ATOM 842 C CA . GLY A 1 110 ? 2.842 -6.93 -24.406 1 98.56 110 GLY A CA 1
ATOM 843 C C . GLY A 1 110 ? 3.193 -7.684 -23.141 1 98.56 110 GLY A C 1
ATOM 844 O O . GLY A 1 110 ? 4.316 -8.164 -22.984 1 98.56 110 GLY A O 1
ATOM 845 N N . LYS A 1 111 ? 2.307 -7.773 -22.234 1 98.88 111 LYS A N 1
ATOM 846 C CA . LYS A 1 111 ? 2.553 -8.492 -20.984 1 98.88 111 LYS A CA 1
ATOM 847 C C . LYS A 1 111 ? 1.886 -9.867 -21 1 98.88 111 LYS A C 1
ATOM 849 O O . LYS A 1 111 ? 0.93 -10.086 -21.734 1 98.88 111 LYS A O 1
ATOM 854 N N . LYS A 1 112 ? 2.445 -10.797 -20.25 1 98.88 112 LYS A N 1
ATOM 855 C CA . LYS A 1 112 ? 1.762 -12.07 -20.031 1 98.88 112 LYS A CA 1
ATOM 856 C C . LYS A 1 112 ? 0.521 -11.883 -19.156 1 98.88 112 LYS A C 1
ATOM 858 O O . LYS A 1 112 ? 0.536 -11.102 -18.203 1 98.88 112 LYS A O 1
ATOM 863 N N . ALA A 1 113 ? -0.535 -12.586 -19.484 1 98.75 113 ALA A N 1
ATOM 864 C CA . ALA A 1 113 ? -1.829 -12.422 -18.828 1 98.75 113 ALA A CA 1
ATOM 865 C C . ALA A 1 113 ? -2.166 -13.633 -17.969 1 98.75 113 ALA A C 1
ATOM 867 O O . ALA A 1 113 ? -2.139 -14.766 -18.453 1 98.75 113 ALA A O 1
ATOM 868 N N . GLY A 1 114 ? -2.424 -13.391 -16.688 1 98.75 114 GLY A N 1
ATOM 869 C CA . GLY A 1 114 ? -2.846 -14.43 -15.766 1 98.75 114 GLY A CA 1
ATOM 870 C C . GLY A 1 114 ? -4.195 -14.148 -15.133 1 98.75 114 GLY A C 1
ATOM 871 O O . GLY A 1 114 ? -4.641 -13 -15.086 1 98.75 114 GLY A O 1
ATOM 872 N N . VAL A 1 115 ? -4.836 -15.188 -14.711 1 98.81 115 VAL A N 1
ATOM 873 C CA . VAL A 1 115 ? -6.078 -15.07 -13.953 1 98.81 115 VAL A CA 1
ATOM 874 C C . VAL A 1 115 ? -5.98 -15.883 -12.664 1 98.81 115 VAL A C 1
ATOM 876 O O . VAL A 1 115 ? -5.508 -17.016 -12.68 1 98.81 115 VAL A O 1
ATOM 879 N N . SER A 1 116 ? -6.344 -15.234 -11.594 1 98.81 116 SER A N 1
ATOM 880 C CA . SER A 1 116 ? -6.43 -15.883 -10.289 1 98.81 116 SER A CA 1
ATOM 881 C C . SER A 1 116 ? -7.875 -16.188 -9.922 1 98.81 116 SER A C 1
ATOM 883 O O . SER A 1 116 ? -8.789 -15.43 -10.266 1 98.81 116 SER A O 1
ATOM 885 N N . ILE A 1 117 ? -8.07 -17.312 -9.234 1 98.62 117 ILE A N 1
ATOM 886 C CA . ILE A 1 117 ? -9.398 -17.641 -8.719 1 98.62 117 ILE A CA 1
ATOM 887 C C . ILE A 1 117 ? -9.32 -17.938 -7.227 1 98.62 117 ILE A C 1
ATOM 889 O O . ILE A 1 117 ? -8.406 -18.625 -6.77 1 98.62 117 ILE A O 1
ATOM 893 N N . ASN A 1 118 ? -10.297 -17.391 -6.457 1 98.44 118 ASN A N 1
ATOM 894 C CA . ASN A 1 118 ? -10.414 -17.609 -5.02 1 98.44 118 ASN A CA 1
ATOM 895 C C . ASN A 1 118 ? -10.766 -19.062 -4.707 1 98.44 118 ASN A C 1
ATOM 897 O O . ASN A 1 118 ? -11.234 -19.797 -5.578 1 98.44 118 ASN A O 1
ATOM 901 N N . PRO A 1 119 ? -10.508 -19.484 -3.428 1 98.12 119 PRO A N 1
ATOM 902 C CA . PRO A 1 119 ? -10.805 -20.859 -3.051 1 98.12 119 PRO A CA 1
ATOM 903 C C . PRO A 1 119 ? -12.25 -21.266 -3.365 1 98.12 119 PRO A C 1
ATOM 905 O O . PRO A 1 119 ? -12.508 -22.391 -3.781 1 98.12 119 PRO A O 1
ATOM 908 N N . SER A 1 120 ? -13.203 -20.328 -3.295 1 97.56 120 SER A N 1
ATOM 909 C CA . SER A 1 120 ? -14.617 -20.672 -3.445 1 97.56 120 SER A CA 1
ATOM 910 C C . SER A 1 120 ? -15.062 -20.547 -4.898 1 97.56 120 SER A C 1
ATOM 912 O O . SER A 1 120 ? -16.141 -21 -5.262 1 97.56 120 SER A O 1
ATOM 914 N N . THR A 1 121 ? -14.281 -19.891 -5.789 1 97.81 121 THR A N 1
ATOM 915 C CA . THR A 1 121 ? -14.656 -19.672 -7.184 1 97.81 121 THR A CA 1
ATOM 916 C C . THR A 1 121 ? -14.445 -20.953 -8 1 97.81 121 THR A C 1
ATOM 918 O O . THR A 1 121 ? -13.336 -21.484 -8.039 1 97.81 121 THR A O 1
ATOM 921 N N . PRO A 1 122 ? -15.461 -21.438 -8.625 1 97.44 122 PRO A N 1
ATOM 922 C CA . PRO A 1 122 ? -15.289 -22.625 -9.445 1 97.44 122 PRO A CA 1
ATOM 923 C C . PRO A 1 122 ? -14.367 -22.406 -10.641 1 97.44 122 PRO A C 1
ATOM 925 O O . PRO A 1 122 ? -14.391 -21.328 -11.242 1 97.44 122 PRO A O 1
ATOM 928 N N . GLU A 1 123 ? -13.547 -23.422 -11 1 97.62 123 GLU A N 1
ATOM 929 C CA . GLU A 1 123 ? -12.578 -23.312 -12.086 1 97.62 123 GLU A CA 1
ATOM 930 C C . GLU A 1 123 ? -13.273 -23.141 -13.43 1 97.62 123 GLU A C 1
ATOM 932 O O . GLU A 1 123 ? -12.656 -22.688 -14.398 1 97.62 123 GLU A O 1
ATOM 937 N N . HIS A 1 124 ? -14.555 -23.375 -13.516 1 96.69 124 HIS A N 1
ATOM 938 C CA . HIS A 1 124 ? -15.305 -23.266 -14.766 1 96.69 124 HIS A CA 1
ATOM 939 C C . HIS A 1 124 ? -15.344 -21.828 -15.273 1 96.69 124 HIS A C 1
ATOM 941 O O . HIS A 1 124 ? -15.625 -21.594 -16.453 1 96.69 124 HIS A O 1
ATOM 947 N N . VAL A 1 125 ? -15.07 -20.891 -14.414 1 96.06 125 VAL A N 1
ATOM 948 C CA . VAL A 1 125 ? -15.047 -19.484 -14.82 1 96.06 125 VAL A CA 1
ATOM 949 C C . VAL A 1 125 ? -13.945 -19.266 -15.859 1 96.06 125 VAL A C 1
ATOM 951 O O . VAL A 1 125 ? -13.977 -18.281 -16.594 1 96.06 125 VAL A O 1
ATOM 954 N N . LEU A 1 126 ? -13.016 -20.188 -15.961 1 96.69 126 LEU A N 1
ATOM 955 C CA . LEU A 1 126 ? -11.852 -20.031 -16.828 1 96.69 126 LEU A CA 1
ATOM 956 C C . LEU A 1 126 ? -12.125 -20.609 -18.219 1 96.69 126 LEU A C 1
ATOM 958 O O . LEU A 1 126 ? -11.367 -20.359 -19.156 1 96.69 126 LEU A O 1
ATOM 962 N N . GLU A 1 127 ? -13.172 -21.328 -18.391 1 94.81 127 GLU A N 1
ATOM 963 C CA . GLU A 1 127 ? -13.367 -22.281 -19.484 1 94.81 127 GLU A CA 1
ATOM 964 C C . GLU A 1 127 ? -13.383 -21.578 -20.844 1 94.81 127 GLU A C 1
ATOM 966 O O . GLU A 1 127 ? -12.922 -22.125 -21.844 1 94.81 127 GLU A O 1
ATOM 971 N N . TYR A 1 128 ? -13.844 -20.344 -20.906 1 93 128 TYR A N 1
ATOM 972 C CA . TYR A 1 128 ? -14.148 -19.734 -22.203 1 93 128 TYR A CA 1
ATOM 973 C C . TYR A 1 128 ? -12.992 -18.859 -22.672 1 93 128 TYR A C 1
ATOM 975 O O . TYR A 1 128 ? -13.055 -18.281 -23.766 1 93 128 TYR A O 1
ATOM 983 N N . PHE A 1 129 ? -11.914 -18.797 -21.891 1 93.62 129 PHE A N 1
ATOM 984 C CA . PHE A 1 129 ? -10.844 -17.922 -22.328 1 93.62 129 PHE A CA 1
ATOM 985 C C . PHE A 1 129 ? -9.477 -18.516 -22 1 93.62 129 PHE A C 1
ATOM 987 O O . PHE A 1 129 ? -8.508 -17.797 -21.781 1 93.62 129 PHE A O 1
ATOM 994 N N . LEU A 1 130 ? -9.414 -19.797 -21.953 1 96.38 130 LEU A N 1
ATOM 995 C CA . LEU A 1 130 ? -8.18 -20.5 -21.625 1 96.38 130 LEU A CA 1
ATOM 996 C C . LEU A 1 130 ? -7.078 -20.188 -22.625 1 96.38 130 LEU A C 1
ATOM 998 O O . LEU A 1 130 ? -5.91 -20.047 -22.266 1 96.38 130 LEU A O 1
ATOM 1002 N N . ASP A 1 131 ? -7.445 -20 -23.812 1 94.88 131 ASP A N 1
ATOM 1003 C CA . ASP A 1 131 ? -6.465 -19.828 -24.875 1 94.88 131 ASP A CA 1
ATOM 1004 C C . ASP A 1 131 ? -5.797 -18.453 -24.797 1 94.88 131 ASP A C 1
ATOM 1006 O O . ASP A 1 131 ? -4.773 -18.219 -25.438 1 94.88 131 ASP A O 1
ATOM 1010 N N . GLN A 1 132 ? -6.297 -17.578 -23.969 1 95.44 132 GLN A N 1
ATOM 1011 C CA . GLN A 1 132 ? -5.738 -16.25 -23.797 1 95.44 132 GLN A CA 1
ATOM 1012 C C . GLN A 1 132 ? -4.816 -16.188 -22.578 1 95.44 132 GLN A C 1
ATOM 1014 O O . GLN A 1 132 ? -4.117 -15.203 -22.375 1 95.44 132 GLN A O 1
ATOM 1019 N N . LEU A 1 133 ? -4.723 -17.234 -21.859 1 98.38 133 LEU A N 1
ATOM 1020 C CA . LEU A 1 133 ? -4.043 -17.172 -20.562 1 98.38 133 LEU A CA 1
ATOM 1021 C C . LEU A 1 133 ? -2.604 -17.672 -20.688 1 98.38 133 LEU A C 1
ATOM 1023 O O . LEU A 1 133 ? -2.326 -18.609 -21.422 1 98.38 133 LEU A O 1
ATOM 1027 N N . ASP A 1 134 ? -1.771 -16.969 -20.031 1 98.69 134 ASP A N 1
ATOM 1028 C CA . ASP A 1 134 ? -0.395 -17.438 -19.859 1 98.69 134 ASP A CA 1
ATOM 1029 C C . ASP A 1 134 ? -0.197 -18.094 -18.5 1 98.69 134 ASP A C 1
ATOM 1031 O O . ASP A 1 134 ? 0.745 -18.859 -18.297 1 98.69 134 ASP A O 1
ATOM 1035 N N . LEU A 1 135 ? -1.075 -17.766 -17.547 1 98.81 135 LEU A N 1
ATOM 1036 C CA . LEU A 1 135 ? -0.936 -18.203 -16.172 1 98.81 135 LEU A CA 1
ATOM 1037 C C . LEU A 1 135 ? -2.299 -18.328 -15.5 1 98.81 135 LEU A C 1
ATOM 1039 O O . LEU A 1 135 ? -3.17 -17.469 -15.695 1 98.81 135 LEU A O 1
ATOM 1043 N N . ILE A 1 136 ? -2.486 -19.344 -14.812 1 98.88 136 ILE A N 1
ATOM 1044 C CA . ILE A 1 136 ? -3.607 -19.484 -13.891 1 98.88 136 ILE A CA 1
ATOM 1045 C C . ILE A 1 136 ? -3.09 -19.594 -12.461 1 98.88 136 ILE A C 1
ATOM 1047 O O . ILE A 1 136 ? -2.205 -20.406 -12.172 1 98.88 136 ILE A O 1
ATOM 1051 N N . LEU A 1 137 ? -3.57 -18.75 -11.617 1 98.94 137 LEU A N 1
ATOM 1052 C CA . LEU A 1 137 ? -3.193 -18.75 -10.211 1 98.94 137 LEU A CA 1
ATOM 1053 C C . LEU A 1 137 ? -4.348 -19.219 -9.336 1 98.94 137 LEU A C 1
ATOM 1055 O O . LEU A 1 137 ? -5.41 -18.594 -9.312 1 98.94 137 LEU A O 1
ATOM 1059 N N . ILE A 1 138 ? -4.133 -20.328 -8.641 1 98.88 138 ILE A N 1
ATOM 1060 C CA . ILE A 1 138 ? -5.105 -20.844 -7.672 1 98.88 138 ILE A CA 1
ATOM 1061 C C . ILE A 1 138 ? -4.746 -20.344 -6.273 1 98.88 138 ILE A C 1
ATOM 1063 O O . ILE A 1 138 ? -3.672 -20.656 -5.758 1 98.88 138 ILE A O 1
ATOM 1067 N N . MET A 1 139 ? -5.68 -19.594 -5.691 1 98.81 139 MET A N 1
ATOM 1068 C CA . MET A 1 139 ? -5.496 -19.234 -4.289 1 98.81 139 MET A CA 1
ATOM 1069 C C . MET A 1 139 ? -5.641 -20.453 -3.387 1 98.81 139 MET A C 1
ATOM 1071 O O . MET A 1 139 ? -6.676 -21.125 -3.406 1 98.81 139 MET A O 1
ATOM 1075 N N . THR A 1 140 ? -4.625 -20.688 -2.633 1 98.69 140 THR A N 1
ATOM 1076 C CA . THR A 1 140 ? -4.652 -21.828 -1.709 1 98.69 140 THR A CA 1
ATOM 1077 C C . THR A 1 140 ? -4.812 -21.344 -0.27 1 98.69 140 THR A C 1
ATOM 1079 O O . THR A 1 140 ? -4.547 -22.094 0.674 1 98.69 140 THR A O 1
ATOM 1082 N N . VAL A 1 141 ? -5.145 -20.094 -0.077 1 98 141 VAL A N 1
ATOM 1083 C CA . VAL A 1 141 ? -5.648 -19.406 1.115 1 98 141 VAL A CA 1
ATOM 1084 C C . VAL A 1 141 ? -6.66 -18.344 0.713 1 98 141 VAL A C 1
ATOM 1086 O O . VAL A 1 141 ? -6.836 -18.062 -0.474 1 98 141 VAL A O 1
ATOM 1089 N N . ASN A 1 142 ? -7.387 -17.859 1.67 1 96.75 142 ASN A N 1
ATOM 1090 C CA . ASN A 1 142 ? -8.156 -16.656 1.356 1 96.75 142 ASN A CA 1
ATOM 1091 C C . ASN A 1 142 ? -7.258 -15.438 1.201 1 96.75 142 ASN A C 1
ATOM 1093 O O . ASN A 1 142 ? -6.531 -15.07 2.127 1 96.75 142 ASN A O 1
ATOM 1097 N N . PRO A 1 143 ? -7.312 -14.828 0.012 1 96.75 143 PRO A N 1
ATOM 1098 C CA . PRO A 1 143 ? -6.387 -13.719 -0.229 1 96.75 143 PRO A CA 1
ATOM 1099 C C . PRO A 1 143 ? -6.555 -12.586 0.775 1 96.75 143 PRO A C 1
ATOM 1101 O O . PRO A 1 143 ? -7.664 -12.336 1.256 1 96.75 143 PRO A O 1
ATOM 1104 N N . GLY A 1 144 ? -5.449 -11.852 1.04 1 94.06 144 GLY A N 1
ATOM 1105 C CA . GLY A 1 144 ? -5.539 -10.688 1.906 1 94.06 144 GLY A CA 1
ATOM 1106 C C . GLY A 1 144 ? -4.348 -10.539 2.832 1 94.06 144 GLY A C 1
ATOM 1107 O O . GLY A 1 144 ? -3.889 -9.422 3.088 1 94.06 144 GLY A O 1
ATOM 1108 N N . PHE A 1 145 ? -3.902 -11.641 3.328 1 92.75 145 PHE A N 1
ATOM 1109 C CA . PHE A 1 145 ? -2.807 -11.586 4.289 1 92.75 145 PHE A CA 1
ATOM 1110 C C . PHE A 1 145 ? -1.855 -12.766 4.09 1 92.75 145 PHE A C 1
ATOM 1112 O O . PHE A 1 145 ? -2.244 -13.797 3.549 1 92.75 145 PHE A O 1
ATOM 1119 N N . GLY A 1 146 ? -0.599 -12.625 4.504 1 90.44 146 GLY A N 1
ATOM 1120 C CA . GLY A 1 146 ? 0.376 -13.703 4.488 1 90.44 146 GLY A CA 1
ATOM 1121 C C . GLY A 1 146 ? 0.336 -14.562 5.734 1 90.44 146 GLY A C 1
ATOM 1122 O O . GLY A 1 146 ? -0.382 -14.25 6.688 1 90.44 146 GLY A O 1
ATOM 1123 N N . GLY A 1 147 ? 1.082 -15.664 5.637 1 91.25 147 GLY A N 1
ATOM 1124 C CA . GLY A 1 147 ? 1.292 -16.5 6.809 1 91.25 147 GLY A CA 1
ATOM 1125 C C . GLY A 1 147 ? 0.134 -17.438 7.09 1 91.25 147 GLY A C 1
ATOM 1126 O O . GLY A 1 147 ? 0.078 -18.062 8.148 1 91.25 147 GLY A O 1
ATOM 1127 N N . GLN A 1 148 ? -0.751 -17.562 6.199 1 94.5 148 GLN A N 1
ATOM 1128 C CA . GLN A 1 148 ? -1.909 -18.422 6.359 1 94.5 148 GLN A CA 1
ATOM 1129 C C . GLN A 1 148 ? -1.563 -19.875 6.012 1 94.5 148 GLN A C 1
ATOM 1131 O O . GLN A 1 148 ? -0.542 -20.141 5.375 1 94.5 148 GLN A O 1
ATOM 1136 N N . ASN A 1 149 ? -2.441 -20.781 6.414 1 96.75 149 ASN A N 1
ATOM 1137 C CA . ASN A 1 149 ? -2.236 -22.203 6.16 1 96.75 149 ASN A CA 1
ATOM 1138 C C . ASN A 1 149 ? -2.857 -22.625 4.832 1 96.75 149 ASN A C 1
ATOM 1140 O O . ASN A 1 149 ? -3.941 -22.172 4.473 1 96.75 149 ASN A O 1
ATOM 1144 N N . PHE A 1 150 ? -2.145 -23.547 4.223 1 97.38 150 PHE A N 1
ATOM 1145 C CA . PHE A 1 150 ? -2.598 -24.141 2.975 1 97.38 150 PHE A CA 1
ATOM 1146 C C . PHE A 1 150 ? -3.955 -24.812 3.158 1 97.38 150 PHE A C 1
ATOM 1148 O O . PHE A 1 150 ? -4.145 -25.594 4.094 1 97.38 150 PHE A O 1
ATOM 1155 N N . ILE A 1 151 ? -4.957 -24.453 2.297 1 97.12 151 ILE A N 1
ATOM 1156 C CA . ILE A 1 151 ? -6.25 -25.125 2.299 1 97.12 151 ILE A CA 1
ATOM 1157 C C . ILE A 1 151 ? -6.137 -26.453 1.563 1 97.12 151 ILE A C 1
ATOM 1159 O O . ILE A 1 151 ? -6.094 -26.5 0.332 1 97.12 151 ILE A O 1
ATOM 1163 N N . SER A 1 152 ? -6.23 -27.484 2.234 1 95.44 152 SER A N 1
ATOM 1164 C CA . SER A 1 152 ? -5.949 -28.812 1.704 1 95.44 152 SER A CA 1
ATOM 1165 C C . SER A 1 152 ? -6.902 -29.172 0.567 1 95.44 152 SER A C 1
ATOM 1167 O O . SER A 1 152 ? -6.52 -29.859 -0.381 1 95.44 152 SER A O 1
ATOM 1169 N N . GLU A 1 153 ? -8.102 -28.672 0.626 1 96 153 GLU A N 1
ATOM 1170 C CA . GLU A 1 153 ? -9.125 -28.969 -0.371 1 96 153 GLU A CA 1
ATOM 1171 C C . GLU A 1 153 ? -8.742 -28.406 -1.739 1 96 153 GLU A C 1
ATOM 1173 O O . GLU A 1 153 ? -9.305 -28.812 -2.76 1 96 153 GLU A O 1
ATOM 1178 N N . MET A 1 154 ? -7.836 -27.484 -1.785 1 97.94 154 MET A N 1
ATOM 1179 C CA . MET A 1 154 ? -7.438 -26.875 -3.051 1 97.94 154 MET A CA 1
ATOM 1180 C C . MET A 1 154 ? -6.672 -27.875 -3.918 1 97.94 154 MET A C 1
ATOM 1182 O O . MET A 1 154 ? -6.516 -27.656 -5.121 1 97.94 154 MET A O 1
ATOM 1186 N N . LYS A 1 155 ? -6.172 -28.969 -3.289 1 98.31 155 LYS A N 1
ATOM 1187 C CA . LYS A 1 155 ? -5.496 -30.016 -4.062 1 98.31 155 LYS A CA 1
ATOM 1188 C C . LYS A 1 155 ? -6.359 -30.484 -5.23 1 98.31 155 LYS A C 1
ATOM 1190 O O . LYS A 1 155 ? -5.891 -30.547 -6.367 1 98.31 155 LYS A O 1
ATOM 1195 N N . ASN A 1 156 ? -7.613 -30.703 -4.977 1 98.25 156 ASN A N 1
ATOM 1196 C CA . ASN A 1 156 ? -8.531 -31.188 -6.008 1 98.25 156 ASN A CA 1
ATOM 1197 C C . ASN A 1 156 ? -8.75 -30.125 -7.094 1 98.25 156 ASN A C 1
ATOM 1199 O O . ASN A 1 156 ? -8.867 -30.469 -8.273 1 98.25 156 ASN A O 1
ATOM 1203 N N . LYS A 1 157 ? -8.938 -28.984 -6.676 1 98.25 157 LYS A N 1
ATOM 1204 C CA . LYS A 1 157 ? -9.117 -27.891 -7.625 1 98.25 157 LYS A CA 1
ATOM 1205 C C . LYS A 1 157 ? -7.906 -27.766 -8.547 1 98.25 157 LYS A C 1
ATOM 1207 O O . LYS A 1 157 ? -8.062 -27.531 -9.75 1 98.25 157 LYS A O 1
ATOM 1212 N N . ILE A 1 158 ? -6.68 -27.812 -7.953 1 98.75 158 ILE A N 1
ATOM 1213 C CA . ILE A 1 158 ? -5.453 -27.766 -8.742 1 98.75 158 ILE A CA 1
ATOM 1214 C C . ILE A 1 158 ? -5.473 -28.859 -9.797 1 98.75 158 ILE A C 1
ATOM 1216 O O . ILE A 1 158 ? -5.172 -28.609 -10.969 1 98.75 158 ILE A O 1
ATOM 1220 N N . GLU A 1 159 ? -5.844 -30.078 -9.414 1 98.5 159 GLU A N 1
ATOM 1221 C CA . GLU A 1 159 ? -5.91 -31.203 -10.352 1 98.5 159 GLU A CA 1
ATOM 1222 C C . GLU A 1 159 ? -6.895 -30.922 -11.477 1 98.5 159 GLU A C 1
ATOM 1224 O O . GLU A 1 159 ? -6.605 -31.188 -12.648 1 98.5 159 GLU A O 1
ATOM 1229 N N . ARG A 1 160 ? -8.023 -30.438 -11.125 1 98.44 160 ARG A N 1
ATOM 1230 C CA . ARG A 1 160 ? -9.047 -30.141 -12.125 1 98.44 160 ARG A CA 1
ATOM 1231 C C . ARG A 1 160 ? -8.57 -29.078 -13.102 1 98.44 160 ARG A C 1
ATOM 1233 O O . ARG A 1 160 ? -8.789 -29.203 -14.312 1 98.44 160 ARG A O 1
ATOM 1240 N N . VAL A 1 161 ? -7.969 -28.047 -12.586 1 98.62 161 VAL A N 1
ATOM 1241 C CA . VAL A 1 161 ? -7.48 -26.969 -13.445 1 98.62 161 VAL A CA 1
ATOM 1242 C C . VAL A 1 161 ? -6.355 -27.5 -14.336 1 98.62 161 VAL A C 1
ATOM 1244 O O . VAL A 1 161 ? -6.262 -27.125 -15.508 1 98.62 161 VAL A O 1
ATOM 1247 N N . LYS A 1 162 ? -5.457 -28.344 -13.734 1 98.19 162 LYS A N 1
ATOM 1248 C CA . LYS A 1 162 ? -4.406 -28.953 -14.531 1 98.19 162 LYS A CA 1
ATOM 1249 C C . LYS A 1 162 ? -4.996 -29.719 -15.711 1 98.19 162 LYS A C 1
ATOM 1251 O O . LYS A 1 162 ? -4.496 -29.641 -16.828 1 98.19 162 LYS A O 1
ATOM 1256 N N . ASN A 1 163 ? -6.012 -30.438 -15.461 1 97.88 163 ASN A N 1
ATOM 1257 C CA . ASN A 1 163 ? -6.691 -31.172 -16.516 1 97.88 163 ASN A CA 1
ATOM 1258 C C . ASN A 1 163 ? -7.305 -30.234 -17.562 1 97.88 163 ASN A C 1
ATOM 1260 O O . ASN A 1 163 ? -7.297 -30.531 -18.75 1 97.88 163 ASN A O 1
ATOM 1264 N N . MET A 1 164 ? -7.859 -29.188 -17.109 1 97.44 164 MET A N 1
ATOM 1265 C CA . MET A 1 164 ? -8.445 -28.188 -18 1 97.44 164 MET A CA 1
ATOM 1266 C C . MET A 1 164 ? -7.391 -27.594 -18.922 1 97.44 164 MET A C 1
ATOM 1268 O O . MET A 1 164 ? -7.664 -27.328 -20.094 1 97.44 164 MET A O 1
ATOM 1272 N N . ILE A 1 165 ? -6.254 -27.281 -18.344 1 97.31 165 ILE A N 1
ATOM 1273 C CA . ILE A 1 165 ? -5.145 -26.703 -19.094 1 97.31 165 ILE A CA 1
ATOM 1274 C C . ILE A 1 165 ? -4.715 -27.656 -20.203 1 97.31 165 ILE A C 1
ATOM 1276 O O . ILE A 1 165 ? -4.438 -27.219 -21.328 1 97.31 165 ILE A O 1
ATOM 1280 N N . ALA A 1 166 ? -4.594 -28.938 -19.844 1 95.44 166 ALA A N 1
ATOM 1281 C CA . ALA A 1 166 ? -4.188 -29.984 -20.781 1 95.44 166 ALA A CA 1
ATOM 1282 C C . ALA A 1 166 ? -2.799 -29.703 -21.344 1 95.44 166 ALA A C 1
ATOM 1284 O O . ALA A 1 166 ? -1.833 -29.562 -20.594 1 95.44 166 ALA A O 1
ATOM 1285 N N . ASN A 1 167 ? -2.68 -29.422 -22.656 1 94.69 167 ASN A N 1
ATOM 1286 C CA . ASN A 1 167 ? -1.368 -29.266 -23.281 1 94.69 167 ASN A CA 1
ATOM 1287 C C . ASN A 1 167 ? -1.074 -27.797 -23.609 1 94.69 167 ASN A C 1
ATOM 1289 O O . ASN A 1 167 ? -0.092 -27.5 -24.281 1 94.69 167 ASN A O 1
ATOM 1293 N N . ARG A 1 168 ? -1.929 -26.953 -23.141 1 96.12 168 ARG A N 1
ATOM 1294 C CA . ARG A 1 168 ? -1.708 -25.531 -23.375 1 96.12 168 ARG A CA 1
ATOM 1295 C C . ARG A 1 168 ? -0.498 -25.016 -22.594 1 96.12 168 ARG A C 1
ATOM 1297 O O . ARG A 1 168 ? -0.192 -25.531 -21.516 1 96.12 168 ARG A O 1
ATOM 1304 N N . PRO A 1 169 ? 0.253 -24.078 -23.172 1 96.75 169 PRO A N 1
ATOM 1305 C CA . PRO A 1 169 ? 1.415 -23.516 -22.469 1 96.75 169 PRO A CA 1
ATOM 1306 C C . PRO A 1 169 ? 1.027 -22.516 -21.391 1 96.75 169 PRO A C 1
ATOM 1308 O O . PRO A 1 169 ? 1.418 -21.344 -21.469 1 96.75 169 PRO A O 1
ATOM 1311 N N . ILE A 1 170 ? 0.267 -22.922 -20.453 1 98.31 170 ILE A N 1
ATOM 1312 C CA . ILE A 1 170 ? -0.201 -22.125 -19.328 1 98.31 170 ILE A CA 1
ATOM 1313 C C . ILE A 1 170 ? 0.495 -22.578 -18.047 1 98.31 170 ILE A C 1
ATOM 1315 O O . ILE A 1 170 ? 0.483 -23.75 -17.703 1 98.31 170 ILE A O 1
ATOM 1319 N N . ASP A 1 171 ? 1.159 -21.656 -17.359 1 98.75 171 ASP A N 1
ATOM 1320 C CA . ASP A 1 171 ? 1.697 -21.969 -16.047 1 98.75 171 ASP A CA 1
ATOM 1321 C C . ASP A 1 171 ? 0.583 -22.047 -15 1 98.75 171 ASP A C 1
ATOM 1323 O O . ASP A 1 171 ? -0.356 -21.25 -15.016 1 98.75 171 ASP A O 1
ATOM 1327 N N . LEU A 1 172 ? 0.673 -23.062 -14.188 1 98.81 172 LEU A N 1
ATOM 1328 C CA . LEU A 1 172 ? -0.257 -23.219 -13.07 1 98.81 172 LEU A CA 1
ATOM 1329 C C . LEU A 1 172 ? 0.41 -22.859 -11.75 1 98.81 172 LEU A C 1
ATOM 1331 O O . LEU A 1 172 ? 1.263 -23.609 -11.258 1 98.81 172 LEU A O 1
ATOM 1335 N N . GLU A 1 173 ? -0.026 -21.734 -11.188 1 98.94 173 GLU A N 1
ATOM 1336 C CA . GLU A 1 173 ? 0.563 -21.156 -9.984 1 98.94 173 GLU A CA 1
ATOM 1337 C C . GLU A 1 173 ? -0.344 -21.359 -8.773 1 98.94 173 GLU A C 1
ATOM 1339 O O . GLU A 1 173 ? -1.567 -21.422 -8.906 1 98.94 173 GLU A O 1
ATOM 1344 N N . VAL A 1 174 ? 0.282 -21.562 -7.613 1 98.88 174 VAL A N 1
ATOM 1345 C CA . VAL A 1 174 ? -0.441 -21.609 -6.348 1 98.88 174 VAL A CA 1
ATOM 1346 C C . VAL A 1 174 ? 0.134 -20.562 -5.387 1 98.88 174 VAL A C 1
ATOM 1348 O O . VAL A 1 174 ? 1.342 -20.312 -5.387 1 98.88 174 VAL A O 1
ATOM 1351 N N . ASP A 1 175 ? -0.716 -20 -4.633 1 98.69 175 ASP A N 1
ATOM 1352 C CA . ASP A 1 175 ? -0.343 -18.938 -3.711 1 98.69 175 ASP A CA 1
ATOM 1353 C C . ASP A 1 175 ? -1.091 -19.062 -2.385 1 98.69 175 ASP A C 1
ATOM 1355 O O . ASP A 1 175 ? -2.32 -19 -2.352 1 98.69 175 ASP A O 1
ATOM 1359 N N . GLY A 1 176 ? -0.32 -19.219 -1.363 1 97.75 176 GLY A N 1
ATOM 1360 C CA . GLY A 1 176 ? -0.878 -19.312 -0.023 1 97.75 176 GLY A CA 1
ATOM 1361 C C . GLY A 1 176 ? -0.442 -20.547 0.725 1 97.75 176 GLY A C 1
ATOM 1362 O O . GLY A 1 176 ? -0.829 -21.672 0.365 1 97.75 176 GLY A O 1
ATOM 1363 N N . GLY A 1 177 ? 0.35 -20.359 1.814 1 97.56 177 GLY A N 1
ATOM 1364 C CA . GLY A 1 177 ? 0.697 -21.469 2.693 1 97.56 177 GLY A CA 1
ATOM 1365 C C . GLY A 1 177 ? 1.663 -22.453 2.062 1 97.56 177 GLY A C 1
ATOM 1366 O O . GLY A 1 177 ? 1.662 -23.641 2.402 1 97.56 177 GLY A O 1
ATOM 1367 N N . ILE A 1 178 ? 2.412 -22.062 1.132 1 98.5 178 ILE A N 1
ATOM 1368 C CA . ILE A 1 178 ? 3.363 -22.953 0.475 1 98.5 178 ILE A CA 1
ATOM 1369 C C . ILE A 1 178 ? 4.645 -23.047 1.302 1 98.5 178 ILE A C 1
ATOM 1371 O O . ILE A 1 178 ? 5.328 -22.031 1.504 1 98.5 178 ILE A O 1
ATOM 1375 N N . THR A 1 179 ? 4.93 -24.141 1.827 1 98.12 179 THR A N 1
ATOM 1376 C CA . THR A 1 179 ? 6.102 -24.5 2.619 1 98.12 179 THR A CA 1
ATOM 1377 C C . THR A 1 179 ? 6.715 -25.812 2.121 1 98.12 179 THR A C 1
ATOM 1379 O O . THR A 1 179 ? 6.195 -26.422 1.192 1 98.12 179 THR A O 1
ATOM 1382 N N . VAL A 1 180 ? 7.812 -26.188 2.73 1 97.94 180 VAL A N 1
ATOM 1383 C CA . VAL A 1 180 ? 8.445 -27.453 2.371 1 97.94 180 VAL A CA 1
ATOM 1384 C C . VAL A 1 180 ? 7.484 -28.609 2.621 1 97.94 180 VAL A C 1
ATOM 1386 O O . VAL A 1 180 ? 7.496 -29.609 1.895 1 97.94 180 VAL A O 1
ATOM 1389 N N . ASP A 1 181 ? 6.484 -28.438 3.516 1 97.56 181 ASP A N 1
ATOM 1390 C CA . ASP A 1 181 ? 5.559 -29.5 3.898 1 97.56 181 ASP A CA 1
ATOM 1391 C C . ASP A 1 181 ? 4.355 -29.531 2.961 1 97.56 181 ASP A C 1
ATOM 1393 O O . ASP A 1 181 ? 3.701 -30.578 2.832 1 97.56 181 ASP A O 1
ATOM 1397 N N . THR A 1 182 ? 4.043 -28.453 2.303 1 98.38 182 THR A N 1
ATOM 1398 C CA . THR A 1 182 ? 2.797 -28.422 1.544 1 98.38 182 THR A CA 1
ATOM 1399 C C . THR A 1 182 ? 3.08 -28.344 0.046 1 98.38 182 THR A C 1
ATOM 1401 O O . THR A 1 182 ? 2.209 -28.656 -0.77 1 98.38 182 THR A O 1
ATOM 1404 N N . ILE A 1 183 ? 4.285 -27.938 -0.323 1 98.56 183 ILE A N 1
ATOM 1405 C CA . ILE A 1 183 ? 4.602 -27.703 -1.728 1 98.56 183 ILE A CA 1
ATOM 1406 C C . ILE A 1 183 ? 4.445 -29 -2.516 1 98.56 183 ILE A C 1
ATOM 1408 O O . ILE A 1 183 ? 4.043 -28.984 -3.684 1 98.56 183 ILE A O 1
ATOM 1412 N N . GLY A 1 184 ? 4.719 -30.156 -1.914 1 98 184 GLY A N 1
ATOM 1413 C CA . GLY A 1 184 ? 4.578 -31.438 -2.572 1 98 184 GLY A CA 1
ATOM 1414 C C . GLY A 1 184 ? 3.148 -31.75 -2.965 1 98 184 GLY A C 1
ATOM 1415 O O . GLY A 1 184 ? 2.906 -32.375 -4.008 1 98 184 GLY A O 1
ATOM 1416 N N . ILE A 1 185 ? 2.205 -31.344 -2.117 1 97.94 185 ILE A N 1
ATOM 1417 C CA . ILE A 1 185 ? 0.789 -31.547 -2.4 1 97.94 185 ILE A CA 1
ATOM 1418 C C . ILE A 1 185 ? 0.411 -30.828 -3.691 1 97.94 185 ILE A C 1
ATOM 1420 O O . ILE A 1 185 ? -0.214 -31.422 -4.578 1 97.94 185 ILE A O 1
ATOM 1424 N N . ALA A 1 186 ? 0.808 -29.594 -3.816 1 98.44 186 ALA A N 1
ATOM 1425 C CA . ALA A 1 186 ? 0.476 -28.781 -4.977 1 98.44 186 ALA A CA 1
ATOM 1426 C C . ALA A 1 186 ? 1.195 -29.281 -6.227 1 98.44 186 ALA A C 1
ATOM 1428 O O . ALA A 1 186 ? 0.607 -29.328 -7.309 1 98.44 186 ALA A O 1
ATOM 1429 N N . ALA A 1 187 ? 2.492 -29.578 -6.035 1 98.25 187 ALA A N 1
ATOM 1430 C CA . ALA A 1 187 ? 3.285 -30.062 -7.164 1 98.25 187 ALA A CA 1
ATOM 1431 C C . ALA A 1 187 ? 2.705 -31.359 -7.73 1 98.25 187 ALA A C 1
ATOM 1433 O O . ALA A 1 187 ? 2.561 -31.5 -8.945 1 98.25 187 ALA A O 1
ATOM 1434 N N . LYS A 1 188 ? 2.344 -32.281 -6.887 1 97.38 188 LYS A N 1
ATOM 1435 C CA . LYS A 1 188 ? 1.764 -33.562 -7.305 1 97.38 188 LYS A CA 1
ATOM 1436 C C . LYS A 1 188 ? 0.431 -33.344 -8.016 1 97.38 188 LYS A C 1
ATOM 1438 O O . LYS A 1 188 ? 0.091 -34.062 -8.945 1 97.38 188 LYS A O 1
ATOM 1443 N N . ALA A 1 189 ? -0.247 -32.312 -7.566 1 98.06 189 ALA A N 1
ATOM 1444 C CA . ALA A 1 189 ? -1.56 -32 -8.133 1 98.06 189 ALA A CA 1
ATOM 1445 C C . ALA A 1 189 ? -1.428 -31.359 -9.508 1 98.06 189 ALA A C 1
ATOM 1447 O O . ALA A 1 189 ? -2.395 -31.297 -10.273 1 98.06 189 ALA A O 1
ATOM 1448 N N . GLY A 1 190 ? -0.229 -30.828 -9.812 1 97.62 190 GLY A N 1
ATOM 1449 C CA . GLY A 1 190 ? -0.019 -30.375 -11.18 1 97.62 190 GLY A CA 1
ATOM 1450 C C . GLY A 1 190 ? 0.515 -28.953 -11.25 1 97.62 190 GLY A C 1
ATOM 1451 O O . GLY A 1 190 ? 0.891 -28.484 -12.328 1 97.62 190 GLY A O 1
ATOM 1452 N N . ALA A 1 191 ? 0.588 -28.25 -10.117 1 98.56 191 ALA A N 1
ATOM 1453 C CA . ALA A 1 191 ? 1.135 -26.891 -10.109 1 98.56 191 ALA A CA 1
ATOM 1454 C C . ALA A 1 191 ? 2.615 -26.891 -10.477 1 98.56 191 ALA A C 1
ATOM 1456 O O . ALA A 1 191 ? 3.34 -27.844 -10.148 1 98.56 191 ALA A O 1
ATOM 1457 N N . ASN A 1 192 ? 3.055 -25.797 -11.133 1 98.38 192 ASN A N 1
ATOM 1458 C CA . ASN A 1 192 ? 4.477 -25.75 -11.461 1 98.38 192 ASN A CA 1
ATOM 1459 C C . ASN A 1 192 ? 5.105 -24.422 -11.008 1 98.38 192 ASN A C 1
ATOM 1461 O O . ASN A 1 192 ? 6.32 -24.25 -11.086 1 98.38 192 ASN A O 1
ATOM 1465 N N . VAL A 1 193 ? 4.379 -23.391 -10.586 1 98.88 193 VAL A N 1
ATOM 1466 C CA . VAL A 1 193 ? 4.891 -22.172 -9.984 1 98.88 193 VAL A CA 1
ATOM 1467 C C . VAL A 1 193 ? 4.398 -22.062 -8.539 1 98.88 193 VAL A C 1
ATOM 1469 O O . VAL A 1 193 ? 3.195 -22.141 -8.281 1 98.88 193 VAL A O 1
ATOM 1472 N N . PHE A 1 194 ? 5.316 -21.828 -7.633 1 98.94 194 PHE A N 1
ATOM 1473 C CA . PHE A 1 194 ? 5 -21.859 -6.211 1 98.94 194 PHE A CA 1
ATOM 1474 C C . PHE A 1 194 ? 5.348 -20.531 -5.543 1 98.94 194 PHE A C 1
ATOM 1476 O O . PHE A 1 194 ? 6.52 -20.156 -5.457 1 98.94 194 PHE A O 1
ATOM 1483 N N . VAL A 1 195 ? 4.316 -19.844 -5.094 1 98.88 195 VAL A N 1
ATOM 1484 C CA . VAL A 1 195 ? 4.512 -18.594 -4.371 1 98.88 195 VAL A CA 1
ATOM 1485 C C . VAL A 1 195 ? 4.742 -18.891 -2.889 1 98.88 195 VAL A C 1
ATOM 1487 O O . VAL A 1 195 ? 3.891 -19.484 -2.225 1 98.88 195 VAL A O 1
ATOM 1490 N N . ALA A 1 196 ? 5.879 -18.5 -2.4 1 98.44 196 ALA A N 1
ATOM 1491 C CA . ALA A 1 196 ? 6.234 -18.703 -0.998 1 98.44 196 ALA A CA 1
ATOM 1492 C C . ALA A 1 196 ? 6.676 -17.391 -0.351 1 98.44 196 ALA A C 1
ATOM 1494 O O . ALA A 1 196 ? 7.598 -16.734 -0.84 1 98.44 196 ALA A O 1
ATOM 1495 N N . GLY A 1 197 ? 6.051 -17.016 0.724 1 97.5 197 GLY A N 1
ATOM 1496 C CA . GLY A 1 197 ? 6.391 -15.789 1.417 1 97.5 197 GLY A CA 1
ATOM 1497 C C . GLY A 1 197 ? 7.219 -16.016 2.668 1 97.5 197 GLY A C 1
ATOM 1498 O O . GLY A 1 197 ? 8.445 -16.078 2.602 1 97.5 197 GLY A O 1
ATOM 1499 N N . SER A 1 198 ? 6.461 -16.297 3.785 1 96.81 198 SER A N 1
ATOM 1500 C CA . SER A 1 198 ? 7.109 -16.453 5.082 1 96.81 198 SER A CA 1
ATOM 1501 C C . SER A 1 198 ? 8.078 -17.641 5.066 1 96.81 198 SER A C 1
ATOM 1503 O O . SER A 1 198 ? 9.102 -17.609 5.758 1 96.81 198 SER A O 1
ATOM 1505 N N . ALA A 1 199 ? 7.801 -18.625 4.277 1 97.56 199 ALA A N 1
ATOM 1506 C CA . ALA A 1 199 ? 8.656 -19.797 4.184 1 97.56 199 ALA A CA 1
ATOM 1507 C C . ALA A 1 199 ? 10.047 -19.422 3.678 1 97.56 199 ALA A C 1
ATOM 1509 O O . ALA A 1 199 ? 11.016 -20.156 3.906 1 97.56 199 ALA A O 1
ATOM 1510 N N . VAL A 1 200 ? 10.133 -18.297 3.029 1 98.44 200 VAL A N 1
ATOM 1511 C CA . VAL A 1 200 ? 11.414 -17.875 2.486 1 98.44 200 VAL A CA 1
ATOM 1512 C C . VAL A 1 200 ? 11.984 -16.75 3.344 1 98.44 200 VAL A C 1
ATOM 1514 O O . VAL A 1 200 ? 13.117 -16.828 3.822 1 98.44 200 VAL A O 1
ATOM 1517 N N . TYR A 1 201 ? 11.18 -15.742 3.658 1 98 201 TYR A N 1
ATOM 1518 C CA . TYR A 1 201 ? 11.711 -14.477 4.145 1 98 201 TYR A CA 1
ATOM 1519 C C . TYR A 1 201 ? 11.773 -14.461 5.668 1 98 201 TYR A C 1
ATOM 1521 O O . TYR A 1 201 ? 12.57 -13.727 6.254 1 98 201 TYR A O 1
ATOM 1529 N N . LYS A 1 202 ? 10.891 -15.164 6.359 1 94.81 202 LYS A N 1
ATOM 1530 C CA . LYS A 1 202 ? 10.711 -14.992 7.801 1 94.81 202 LYS A CA 1
ATOM 1531 C C . LYS A 1 202 ? 12.031 -15.172 8.547 1 94.81 202 LYS A C 1
ATOM 1533 O O . LYS A 1 202 ? 12.672 -16.219 8.438 1 94.81 202 LYS A O 1
ATOM 1538 N N . ASN A 1 203 ? 12.344 -14.148 9.297 1 93.81 203 ASN A N 1
ATOM 1539 C CA . ASN A 1 203 ? 13.555 -14.141 10.109 1 93.81 203 ASN A CA 1
ATOM 1540 C C . ASN A 1 203 ? 14.766 -14.641 9.32 1 93.81 203 ASN A C 1
ATOM 1542 O O . ASN A 1 203 ? 15.523 -15.484 9.812 1 93.81 203 ASN A O 1
ATOM 1546 N N . GLY A 1 204 ? 14.875 -14.164 8.125 1 94.75 204 GLY A N 1
ATOM 1547 C CA . GLY A 1 204 ? 15.898 -14.734 7.262 1 94.75 204 GLY A CA 1
ATOM 1548 C C . GLY A 1 204 ? 16.938 -13.727 6.816 1 94.75 204 GLY A C 1
ATOM 1549 O O . GLY A 1 204 ? 16.922 -12.578 7.266 1 94.75 204 GLY A O 1
ATOM 1550 N N . ASN A 1 205 ? 17.922 -14.227 6.168 1 96.5 205 ASN A N 1
ATOM 1551 C CA . ASN A 1 205 ? 18.969 -13.516 5.445 1 96.5 205 ASN A CA 1
ATOM 1552 C C . ASN A 1 205 ? 19.328 -14.219 4.137 1 96.5 205 ASN A C 1
ATOM 1554 O O . ASN A 1 205 ? 18.703 -15.227 3.783 1 96.5 205 ASN A O 1
ATOM 1558 N N . LYS A 1 206 ? 20.172 -13.695 3.416 1 96.88 206 LYS A N 1
ATOM 1559 C CA . LYS A 1 206 ? 20.484 -14.188 2.076 1 96.88 206 LYS A CA 1
ATOM 1560 C C . LYS A 1 206 ? 20.828 -15.68 2.104 1 96.88 206 LYS A C 1
ATOM 1562 O O . LYS A 1 206 ? 20.344 -16.438 1.266 1 96.88 206 LYS A O 1
ATOM 1567 N N . ASP A 1 207 ? 21.609 -16.094 3.023 1 98.19 207 ASP A N 1
ATOM 1568 C CA . ASP A 1 207 ? 22.016 -17.484 3.119 1 98.19 207 ASP A CA 1
ATOM 1569 C C . ASP A 1 207 ? 20.812 -18.391 3.426 1 98.19 207 ASP A C 1
ATOM 1571 O O . ASP A 1 207 ? 20.688 -19.469 2.848 1 98.19 207 ASP A O 1
ATOM 1575 N N . LEU A 1 208 ? 20.031 -17.953 4.336 1 98.44 208 LEU A N 1
ATOM 1576 C CA . LEU A 1 208 ? 18.828 -18.719 4.68 1 98.44 208 LEU A CA 1
ATOM 1577 C C . LEU A 1 208 ? 17.859 -18.766 3.508 1 98.44 208 LEU A C 1
ATOM 1579 O O . LEU A 1 208 ? 17.172 -19.766 3.301 1 98.44 208 LEU A O 1
ATOM 1583 N N . TYR A 1 209 ? 17.797 -17.625 2.787 1 98.75 209 TYR A N 1
ATOM 1584 C CA . TYR A 1 209 ? 16.938 -17.625 1.6 1 98.75 209 TYR A CA 1
ATOM 1585 C C . TYR A 1 209 ? 17.359 -18.719 0.634 1 98.75 209 TYR A C 1
ATOM 1587 O O . TYR A 1 209 ? 16.516 -19.453 0.118 1 98.75 209 TYR A O 1
ATOM 1595 N N . LYS A 1 210 ? 18.656 -18.828 0.392 1 98.56 210 LYS A N 1
ATOM 1596 C CA . LYS A 1 210 ? 19.188 -19.828 -0.523 1 98.56 210 LYS A CA 1
ATOM 1597 C C . LYS A 1 210 ? 18.828 -21.234 -0.058 1 98.56 210 LYS A C 1
ATOM 1599 O O . LYS A 1 210 ? 18.344 -22.047 -0.847 1 98.56 210 LYS A O 1
ATOM 1604 N N . THR A 1 211 ? 19.031 -21.453 1.242 1 98.62 211 THR A N 1
ATOM 1605 C CA . THR A 1 211 ? 18.734 -22.766 1.823 1 98.62 211 THR A CA 1
ATOM 1606 C C . THR A 1 211 ? 17.25 -23.078 1.691 1 98.62 211 THR A C 1
ATOM 1608 O O . THR A 1 211 ? 16.891 -24.203 1.318 1 98.62 211 THR A O 1
ATOM 1611 N N . ARG A 1 212 ? 16.453 -22.172 1.926 1 98.75 212 ARG A N 1
ATOM 1612 C CA . ARG A 1 212 ? 15.008 -22.375 1.957 1 98.75 212 ARG A CA 1
ATOM 1613 C C . ARG A 1 212 ? 14.445 -22.547 0.548 1 98.75 212 ARG A C 1
ATOM 1615 O O . ARG A 1 212 ? 13.586 -23.391 0.314 1 98.75 212 ARG A O 1
ATOM 1622 N N . ILE A 1 213 ? 14.898 -21.75 -0.374 1 98.75 213 ILE A N 1
ATOM 1623 C CA . ILE A 1 213 ? 14.461 -21.859 -1.76 1 98.75 213 ILE A CA 1
ATOM 1624 C C . ILE A 1 213 ? 14.867 -23.234 -2.312 1 98.75 213 ILE A C 1
ATOM 1626 O O . ILE A 1 213 ? 14.07 -23.891 -2.984 1 98.75 213 ILE A O 1
ATOM 1630 N N . ASN A 1 214 ? 16.094 -23.672 -2.023 1 98.56 214 ASN A N 1
ATOM 1631 C CA . ASN A 1 214 ? 16.547 -24.984 -2.457 1 98.56 214 ASN A CA 1
ATOM 1632 C C . ASN A 1 214 ? 15.711 -26.094 -1.843 1 98.56 214 ASN A C 1
ATOM 1634 O O . ASN A 1 214 ? 15.406 -27.094 -2.508 1 98.56 214 ASN A O 1
ATOM 1638 N N . ALA A 1 215 ? 15.406 -25.938 -0.571 1 98.69 215 ALA A N 1
ATOM 1639 C CA . ALA A 1 215 ? 14.57 -26.938 0.094 1 98.69 215 ALA A CA 1
ATOM 1640 C C . ALA A 1 215 ? 13.195 -27.031 -0.565 1 98.69 215 ALA A C 1
ATOM 1642 O O . ALA A 1 215 ? 12.664 -28.125 -0.745 1 98.69 215 ALA A O 1
ATOM 1643 N N . LEU A 1 216 ? 12.617 -25.922 -0.85 1 98.75 216 LEU A N 1
ATOM 1644 C CA . LEU A 1 216 ? 11.336 -25.891 -1.538 1 98.75 216 LEU A CA 1
ATOM 1645 C C . LEU A 1 216 ? 11.43 -26.578 -2.898 1 98.75 216 LEU A C 1
ATOM 1647 O O . LEU A 1 216 ? 10.57 -27.391 -3.252 1 98.75 216 LEU A O 1
ATOM 1651 N N . ARG A 1 217 ? 12.453 -26.219 -3.643 1 98 217 ARG A N 1
ATOM 1652 C CA . ARG A 1 217 ? 12.656 -26.781 -4.969 1 98 217 ARG A CA 1
ATOM 1653 C C . ARG A 1 217 ? 12.781 -28.297 -4.902 1 98 217 ARG A C 1
ATOM 1655 O O . ARG A 1 217 ? 12.172 -29.016 -5.703 1 98 217 ARG A O 1
ATOM 1662 N N . GLN A 1 218 ? 13.531 -28.781 -3.977 1 98 218 GLN A N 1
ATOM 1663 C CA . GLN A 1 218 ? 13.734 -30.219 -3.822 1 98 218 GLN A CA 1
ATOM 1664 C C . GLN A 1 218 ? 12.438 -30.922 -3.418 1 98 218 GLN A C 1
ATOM 1666 O O . GLN A 1 218 ? 12.125 -32 -3.924 1 98 218 GLN A O 1
ATOM 1671 N N . ALA A 1 219 ? 11.75 -30.297 -2.498 1 98.25 219 ALA A N 1
ATOM 1672 C CA . ALA A 1 219 ? 10.484 -30.875 -2.049 1 98.25 219 ALA A CA 1
ATOM 1673 C C . ALA A 1 219 ? 9.484 -30.953 -3.193 1 98.25 219 ALA A C 1
ATOM 1675 O O . ALA A 1 219 ? 8.719 -31.906 -3.291 1 98.25 219 ALA A O 1
ATOM 1676 N N . ALA A 1 220 ? 9.461 -29.938 -4.047 1 97.5 220 ALA A N 1
ATOM 1677 C CA . ALA A 1 220 ? 8.57 -29.938 -5.203 1 97.5 220 ALA A CA 1
ATOM 1678 C C . ALA A 1 220 ? 8.961 -31.031 -6.203 1 97.5 220 ALA A C 1
ATOM 1680 O O . ALA A 1 220 ? 8.094 -31.688 -6.77 1 97.5 220 ALA A O 1
ATOM 1681 N N . LYS A 1 221 ? 10.25 -31.203 -6.402 1 95.19 221 LYS A N 1
ATOM 1682 C CA . LYS A 1 221 ? 10.766 -32.156 -7.375 1 95.19 221 LYS A CA 1
ATOM 1683 C C . LYS A 1 221 ? 10.508 -33.594 -6.926 1 95.19 221 LYS A C 1
ATOM 1685 O O . LYS A 1 221 ? 10.266 -34.469 -7.754 1 95.19 221 LYS A O 1
ATOM 1690 N N . LEU A 1 222 ? 10.547 -33.812 -5.695 1 91.25 222 LEU A N 1
ATOM 1691 C CA . LEU A 1 222 ? 10.438 -35.156 -5.152 1 91.25 222 LEU A CA 1
ATOM 1692 C C . LEU A 1 222 ? 8.969 -35.594 -5.07 1 91.25 222 LEU A C 1
ATOM 1694 O O . LEU A 1 222 ? 8.68 -36.75 -4.832 1 91.25 222 LEU A O 1
ATOM 1698 N N . SER A 1 223 ? 8.094 -34.75 -5.285 1 85.56 223 SER A N 1
ATOM 1699 C CA . SER A 1 223 ? 6.672 -35.031 -5.148 1 85.56 223 SER A CA 1
ATOM 1700 C C . SER A 1 223 ? 6.086 -35.562 -6.461 1 85.56 223 SER A C 1
ATOM 1702 O O . SER A 1 223 ? 6.52 -35.156 -7.539 1 85.56 223 SER A O 1
ATOM 1704 N N . MET B 1 1 ? 1.69 32.156 21.844 1 56.25 1 MET B N 1
ATOM 1705 C CA . MET B 1 1 ? 2.879 32.125 21 1 56.25 1 MET B CA 1
ATOM 1706 C C . MET B 1 1 ? 2.605 31.375 19.703 1 56.25 1 MET B C 1
ATOM 1708 O O . MET B 1 1 ? 1.819 30.422 19.688 1 56.25 1 MET B O 1
ATOM 1712 N N . P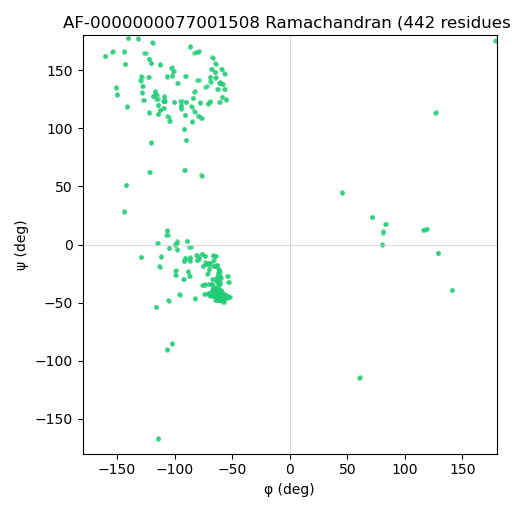RO B 1 2 ? 3.086 31.984 18.594 1 75.25 2 PRO B N 1
ATOM 1713 C CA . PRO B 1 2 ? 2.834 31.297 17.312 1 75.25 2 PRO B CA 1
ATOM 1714 C C . PRO B 1 2 ? 3.41 29.891 17.281 1 75.25 2 PRO B C 1
ATOM 1716 O O . PRO B 1 2 ? 4.438 29.609 17.922 1 75.25 2 PRO B O 1
ATOM 1719 N N . ARG B 1 3 ? 2.686 28.938 16.75 1 85.25 3 ARG B N 1
ATOM 1720 C CA . ARG B 1 3 ? 3.154 27.562 16.625 1 85.25 3 ARG B CA 1
ATOM 1721 C C . ARG B 1 3 ? 4.418 27.5 15.766 1 85.25 3 ARG B C 1
ATOM 1723 O O . ARG B 1 3 ? 4.559 28.25 14.805 1 85.25 3 ARG B O 1
ATOM 1730 N N . PRO B 1 4 ? 5.344 26.703 16.172 1 93.62 4 PRO B N 1
ATOM 1731 C CA . PRO B 1 4 ? 6.551 26.562 15.344 1 93.62 4 PRO B CA 1
ATOM 1732 C C . PRO B 1 4 ? 6.262 25.953 13.969 1 93.62 4 PRO B C 1
ATOM 1734 O O . PRO B 1 4 ? 5.238 25.297 13.781 1 93.62 4 PRO B O 1
ATOM 1737 N N . HIS B 1 5 ? 7.137 26.25 13.031 1 97.88 5 HIS B N 1
ATOM 1738 C CA . HIS B 1 5 ? 7.043 25.656 11.703 1 97.88 5 HIS B CA 1
ATOM 1739 C C . HIS B 1 5 ? 7.672 24.266 11.672 1 97.88 5 HIS B C 1
ATOM 1741 O O . HIS B 1 5 ? 8.75 24.047 12.234 1 97.88 5 HIS B O 1
ATOM 1747 N N . PHE B 1 6 ? 6.984 23.312 11.117 1 98.62 6 PHE B N 1
ATOM 1748 C CA . PHE B 1 6 ? 7.488 21.953 10.961 1 98.62 6 PHE B CA 1
ATOM 1749 C C . PHE B 1 6 ? 7.598 21.594 9.484 1 98.62 6 PHE B C 1
ATOM 1751 O O . PHE B 1 6 ? 6.691 21.875 8.695 1 98.62 6 PHE B O 1
ATOM 1758 N N . ILE B 1 7 ? 8.75 21.047 9.117 1 98.88 7 ILE B N 1
ATOM 1759 C CA . ILE B 1 7 ? 8.914 20.469 7.789 1 98.88 7 ILE B CA 1
ATOM 1760 C C . ILE B 1 7 ? 8.656 18.953 7.859 1 98.88 7 ILE B C 1
ATOM 1762 O O . ILE B 1 7 ? 9.305 18.25 8.633 1 98.88 7 ILE B O 1
ATOM 1766 N N . SER B 1 8 ? 7.75 18.469 7.105 1 98.81 8 SER B N 1
ATOM 1767 C CA . SER B 1 8 ? 7.344 17.062 7.074 1 98.81 8 SER B CA 1
ATOM 1768 C C . SER B 1 8 ? 7.543 16.453 5.688 1 98.81 8 SER B C 1
ATOM 1770 O O . SER B 1 8 ? 6.605 16.391 4.895 1 98.81 8 SER B O 1
ATOM 1772 N N . PRO B 1 9 ? 8.703 15.93 5.383 1 98.81 9 PRO B N 1
ATOM 1773 C CA . PRO B 1 9 ? 8.953 15.352 4.055 1 98.81 9 PRO B CA 1
ATOM 1774 C C . PRO B 1 9 ? 8.047 14.164 3.752 1 98.81 9 PRO B C 1
ATOM 1776 O O . PRO B 1 9 ? 7.832 13.312 4.621 1 98.81 9 PRO B O 1
ATOM 1779 N N . SER B 1 10 ? 7.484 14.164 2.58 1 98.75 10 SER B N 1
ATOM 1780 C CA . SER B 1 10 ? 6.602 13.086 2.148 1 98.75 10 SER B CA 1
ATOM 1781 C C . SER B 1 10 ? 7.398 11.922 1.572 1 98.75 10 SER B C 1
ATOM 1783 O O . SER B 1 10 ? 8.109 12.078 0.579 1 98.75 10 SER B O 1
ATOM 1785 N N . LEU B 1 11 ? 7.191 10.758 2.059 1 98 11 LEU B N 1
ATOM 1786 C CA . LEU B 1 11 ? 7.891 9.562 1.599 1 98 11 LEU B CA 1
ATOM 1787 C C . LEU B 1 11 ? 7.445 9.18 0.192 1 98 11 LEU B C 1
ATOM 1789 O O . LEU B 1 11 ? 8.102 8.375 -0.475 1 98 11 LEU B O 1
ATOM 1793 N N . LEU B 1 12 ? 6.355 9.734 -0.212 1 97.44 12 LEU B N 1
ATOM 1794 C CA . LEU B 1 12 ? 5.859 9.453 -1.555 1 97.44 12 LEU B CA 1
ATOM 1795 C C . LEU B 1 12 ? 6.938 9.734 -2.6 1 97.44 12 LEU B C 1
ATOM 1797 O O . LEU B 1 12 ? 6.934 9.133 -3.676 1 97.44 12 LEU B O 1
ATOM 1801 N N . ALA B 1 13 ? 7.871 10.664 -2.285 1 97.75 13 ALA B N 1
ATOM 1802 C CA . ALA B 1 13 ? 8.906 11.07 -3.236 1 97.75 13 ALA B CA 1
ATOM 1803 C C . ALA B 1 13 ? 10.227 10.359 -2.951 1 97.75 13 ALA B C 1
ATOM 1805 O O . ALA B 1 13 ? 11.2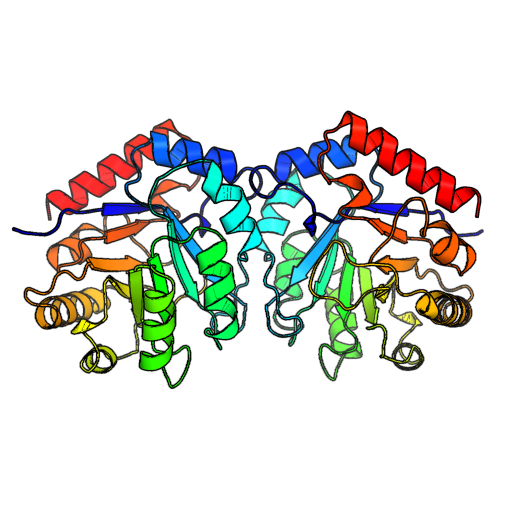19 10.578 -3.645 1 97.75 13 ALA B O 1
ATOM 1806 N N . ALA B 1 14 ? 10.258 9.508 -1.952 1 97.94 14 ALA B N 1
ATOM 1807 C CA . ALA B 1 14 ? 11.477 8.805 -1.566 1 97.94 14 ALA B CA 1
ATOM 1808 C C . ALA B 1 14 ? 11.734 7.617 -2.488 1 97.94 14 ALA B C 1
ATOM 1810 O O . ALA B 1 14 ? 10.883 7.25 -3.297 1 97.94 14 ALA B O 1
ATOM 1811 N N . ASP B 1 15 ? 12.93 7.078 -2.43 1 97.88 15 ASP B N 1
ATOM 1812 C CA . ASP B 1 15 ? 13.258 5.828 -3.113 1 97.88 15 ASP B CA 1
ATOM 1813 C C . ASP B 1 15 ? 12.688 4.629 -2.367 1 97.88 15 ASP B C 1
ATOM 1815 O O . ASP B 1 15 ? 13.25 4.188 -1.364 1 97.88 15 ASP B O 1
ATOM 1819 N N . PHE B 1 16 ? 11.672 4 -2.943 1 98.06 16 PHE B N 1
ATOM 1820 C CA . PHE B 1 16 ? 10.938 2.939 -2.262 1 98.06 16 PHE B CA 1
ATOM 1821 C C . PHE B 1 16 ? 11.797 1.688 -2.129 1 98.06 16 PHE B C 1
ATOM 1823 O O . PHE B 1 16 ? 11.516 0.822 -1.296 1 98.06 16 PHE B O 1
ATOM 1830 N N . SER B 1 17 ? 12.844 1.545 -2.955 1 97.94 17 SER B N 1
ATOM 1831 C CA . SER B 1 17 ? 13.68 0.351 -2.881 1 97.94 17 SER B CA 1
ATOM 1832 C C . SER B 1 17 ? 14.547 0.357 -1.624 1 97.94 17 SER B C 1
ATOM 1834 O O . SER B 1 17 ? 15.07 -0.682 -1.222 1 97.94 17 SER B O 1
ATOM 1836 N N . LYS B 1 18 ? 14.664 1.566 -1.008 1 98.06 18 LYS B N 1
ATOM 1837 C CA . LYS B 1 18 ? 15.484 1.705 0.194 1 98.06 18 LYS B CA 1
ATOM 1838 C C . LYS B 1 18 ? 14.836 2.664 1.19 1 98.06 18 LYS B C 1
ATOM 1840 O O . LYS B 1 18 ? 15.492 3.578 1.693 1 98.06 18 LYS B O 1
ATOM 1845 N N . LEU B 1 19 ? 13.602 2.49 1.53 1 98.31 19 LEU B N 1
ATOM 1846 C CA . LEU B 1 19 ? 12.781 3.404 2.32 1 98.31 19 LEU B CA 1
ATOM 1847 C C . LEU B 1 19 ? 13.383 3.604 3.711 1 98.31 19 LEU B C 1
ATOM 1849 O O . LEU B 1 19 ? 13.328 4.707 4.262 1 98.31 19 LEU B O 1
ATOM 1853 N N . GLY B 1 20 ? 13.875 2.492 4.305 1 98.56 20 GLY B N 1
ATOM 1854 C CA . GLY B 1 20 ? 14.484 2.625 5.617 1 98.56 20 GLY B CA 1
ATOM 1855 C C . GLY B 1 20 ? 15.648 3.6 5.641 1 98.56 20 GLY B C 1
ATOM 1856 O O . GLY B 1 20 ? 15.758 4.426 6.547 1 98.56 20 GLY B O 1
ATOM 1857 N N . GLN B 1 21 ? 16.484 3.453 4.676 1 98.44 21 GLN B N 1
ATOM 1858 C CA . GLN B 1 21 ? 17.625 4.363 4.559 1 98.44 21 GLN B CA 1
ATOM 1859 C C . GLN B 1 21 ? 17.156 5.793 4.297 1 98.44 21 GLN B C 1
ATOM 1861 O O . GLN B 1 21 ? 17.719 6.746 4.844 1 98.44 21 GLN B O 1
ATOM 1866 N N . GLU B 1 22 ? 16.125 5.934 3.438 1 98.62 22 GLU B N 1
ATOM 1867 C CA . GLU B 1 22 ? 15.578 7.254 3.146 1 98.62 22 GLU B CA 1
ATOM 1868 C C . GLU B 1 22 ? 15.047 7.926 4.41 1 98.62 22 GLU B C 1
ATOM 1870 O O . GLU B 1 22 ? 15.242 9.125 4.613 1 98.62 22 GLU B O 1
ATOM 1875 N N . VAL B 1 23 ? 14.375 7.148 5.223 1 98.62 23 VAL B N 1
ATOM 1876 C CA . VAL B 1 23 ? 13.82 7.641 6.484 1 98.62 23 VAL B CA 1
ATOM 1877 C C . VAL B 1 23 ? 14.961 8.102 7.398 1 98.62 23 VAL B C 1
ATOM 1879 O O . VAL B 1 23 ? 14.922 9.211 7.93 1 98.62 23 VAL B O 1
ATOM 1882 N N . SER B 1 24 ? 15.977 7.258 7.516 1 98.62 24 SER B N 1
ATOM 1883 C CA . SER B 1 24 ? 17.109 7.605 8.367 1 98.62 24 SER B CA 1
ATOM 1884 C C . SER B 1 24 ? 17.812 8.867 7.859 1 98.62 24 SER B C 1
ATOM 1886 O O . SER B 1 24 ? 18.156 9.75 8.648 1 98.62 24 SER B O 1
ATOM 1888 N N . ASP B 1 25 ? 18.016 8.922 6.59 1 98.75 25 ASP B N 1
ATOM 1889 C CA . ASP B 1 25 ? 18.719 10.039 5.98 1 98.75 25 ASP B CA 1
ATOM 1890 C C . ASP B 1 25 ? 17.969 11.352 6.184 1 98.75 25 ASP B C 1
ATOM 1892 O O . ASP B 1 25 ? 18.562 12.367 6.543 1 98.75 25 ASP B O 1
ATOM 1896 N N . VAL B 1 26 ? 16.688 11.32 5.945 1 98.81 26 VAL B N 1
ATOM 1897 C CA . VAL B 1 26 ? 15.914 12.562 5.977 1 98.81 26 VAL B CA 1
ATOM 1898 C C . VAL B 1 26 ? 15.727 13.023 7.422 1 98.81 26 VAL B C 1
ATOM 1900 O O . VAL B 1 26 ? 15.703 14.227 7.699 1 98.81 26 VAL B O 1
ATOM 1903 N N . VAL B 1 27 ? 15.602 12.117 8.359 1 98.75 27 VAL B N 1
ATOM 1904 C CA . VAL B 1 27 ? 15.516 12.453 9.781 1 98.75 27 VAL B CA 1
ATOM 1905 C C . VAL B 1 27 ? 16.828 13.086 10.242 1 98.75 27 VAL B C 1
ATOM 1907 O O . VAL B 1 27 ? 16.828 14.125 10.906 1 98.75 27 VAL B O 1
ATOM 1910 N N . ASP B 1 28 ? 17.938 12.453 9.875 1 98.56 28 ASP B N 1
ATOM 1911 C CA . ASP B 1 28 ? 19.25 12.992 10.203 1 98.56 28 ASP B CA 1
ATOM 1912 C C . ASP B 1 28 ? 19.453 14.367 9.578 1 98.56 28 ASP B C 1
ATOM 1914 O O . ASP B 1 28 ? 20.188 15.203 10.117 1 98.56 28 ASP B O 1
ATOM 1918 N N . ALA B 1 29 ? 18.781 14.57 8.469 1 98.62 29 ALA B N 1
ATOM 1919 C CA . ALA B 1 29 ? 18.906 15.82 7.723 1 98.62 29 ALA B CA 1
ATOM 1920 C C . ALA B 1 29 ? 18.078 16.922 8.367 1 98.62 29 ALA B C 1
ATOM 1922 O O . ALA B 1 29 ? 18.188 18.094 7.973 1 98.62 29 ALA B O 1
ATOM 1923 N N . GLY B 1 30 ? 17.203 16.594 9.336 1 98.5 30 GLY B N 1
ATOM 1924 C CA . GLY B 1 30 ? 16.531 17.625 10.102 1 98.5 30 GLY B CA 1
ATOM 1925 C C . GLY B 1 30 ? 15.031 17.656 9.906 1 98.5 30 GLY B C 1
ATOM 1926 O O . GLY B 1 30 ? 14.367 18.625 10.273 1 98.5 30 GLY B O 1
ATOM 1927 N N . ALA B 1 31 ? 14.469 16.641 9.297 1 98.81 31 ALA B N 1
ATOM 1928 C CA . ALA B 1 31 ? 13.016 16.547 9.18 1 98.81 31 ALA B CA 1
ATOM 1929 C C . ALA B 1 31 ? 12.352 16.594 10.547 1 98.81 31 ALA B C 1
ATOM 1931 O O . ALA B 1 31 ? 12.805 15.938 11.492 1 98.81 31 ALA B O 1
ATOM 1932 N N . ASP B 1 32 ? 11.328 17.375 10.688 1 98.81 32 ASP B N 1
ATOM 1933 C CA . ASP B 1 32 ? 10.609 17.469 11.953 1 98.81 32 ASP B CA 1
ATOM 1934 C C . ASP B 1 32 ? 9.609 16.312 12.086 1 98.81 32 ASP B C 1
ATOM 1936 O O . ASP B 1 32 ? 9.461 15.742 13.172 1 98.81 32 ASP B O 1
ATOM 1940 N N . TRP B 1 33 ? 8.844 16.062 11.055 1 98.88 33 TRP B N 1
ATOM 1941 C CA . TRP B 1 33 ? 7.902 14.953 10.906 1 98.88 33 TRP B CA 1
ATOM 1942 C C . TRP B 1 33 ? 8.188 14.156 9.641 1 98.88 33 TRP B C 1
ATOM 1944 O O . TRP B 1 33 ? 9 14.578 8.805 1 98.88 33 TRP B O 1
ATOM 1954 N N . LEU B 1 34 ? 7.648 12.992 9.539 1 98.94 34 LEU B N 1
ATOM 1955 C CA . LEU B 1 34 ? 7.598 12.211 8.305 1 98.94 34 LEU B CA 1
ATOM 1956 C C . LEU B 1 34 ? 6.16 12.039 7.832 1 98.94 34 LEU B C 1
ATOM 1958 O O . LEU B 1 34 ? 5.316 11.516 8.57 1 98.94 34 LEU B O 1
ATOM 1962 N N . HIS B 1 35 ? 5.922 12.523 6.656 1 98.94 35 HIS B N 1
ATOM 1963 C CA . HIS B 1 35 ? 4.59 12.43 6.07 1 98.94 35 HIS B CA 1
ATOM 1964 C C . HIS B 1 35 ? 4.434 11.148 5.258 1 98.94 35 HIS B C 1
ATOM 1966 O O . HIS B 1 35 ? 5.246 10.867 4.375 1 98.94 35 HIS B O 1
ATOM 1972 N N . LEU B 1 36 ? 3.484 10.359 5.594 1 98.88 36 LEU B N 1
ATOM 1973 C CA . LEU B 1 36 ? 3.209 9.094 4.93 1 98.88 36 LEU B CA 1
ATOM 1974 C C . LEU B 1 36 ? 1.863 9.133 4.215 1 98.88 36 LEU B C 1
ATOM 1976 O O . LEU B 1 36 ? 0.813 9.164 4.859 1 98.88 36 LEU B O 1
ATOM 1980 N N . ASP B 1 37 ? 1.933 9.094 2.916 1 98.75 37 ASP B N 1
ATOM 1981 C CA . ASP B 1 37 ? 0.739 9.172 2.078 1 98.75 37 ASP B CA 1
ATOM 1982 C C . ASP B 1 37 ? 0.193 7.773 1.773 1 98.75 37 ASP B C 1
ATOM 1984 O O . ASP B 1 37 ? 0.802 7.016 1.016 1 98.75 37 ASP B O 1
ATOM 1988 N N . ILE B 1 38 ? -0.978 7.496 2.355 1 98.81 38 ILE B N 1
ATOM 1989 C CA . ILE B 1 38 ? -1.637 6.215 2.117 1 98.81 38 ILE B CA 1
ATOM 1990 C C . ILE B 1 38 ? -2.748 6.395 1.085 1 98.81 38 ILE B C 1
ATOM 1992 O O . ILE B 1 38 ? -3.633 7.234 1.254 1 98.81 38 ILE B O 1
ATOM 1996 N N . MET B 1 39 ? -2.693 5.652 -0.011 1 98.56 39 MET B N 1
ATOM 1997 C CA . MET B 1 39 ? -3.682 5.719 -1.083 1 98.56 39 MET B CA 1
ATOM 1998 C C . MET B 1 39 ? -4.188 4.324 -1.442 1 98.56 39 MET B C 1
ATOM 2000 O O . MET B 1 39 ? -3.414 3.367 -1.469 1 98.56 39 MET B O 1
ATOM 2004 N N . ASP B 1 40 ? -5.52 4.234 -1.722 1 97.81 40 ASP B N 1
ATOM 2005 C CA . ASP B 1 40 ? -6.117 2.914 -1.892 1 97.81 40 ASP B CA 1
ATOM 2006 C C . ASP B 1 40 ? -6.609 2.715 -3.324 1 97.81 40 ASP B C 1
ATOM 2008 O O . ASP B 1 40 ? -7.254 1.709 -3.631 1 97.81 40 ASP B O 1
ATOM 2012 N N . GLY B 1 41 ? -6.402 3.707 -4.172 1 97.19 41 GLY B N 1
ATOM 2013 C CA . GLY B 1 41 ? -6.848 3.576 -5.551 1 97.19 41 GLY B CA 1
ATOM 2014 C C . GLY B 1 41 ? -8.328 3.85 -5.73 1 97.19 41 GLY B C 1
ATOM 2015 O O . GLY B 1 41 ? -8.852 3.75 -6.84 1 97.19 41 GLY B O 1
ATOM 2016 N N . HIS B 1 42 ? -9.078 4.168 -4.707 1 97.06 42 HIS B N 1
ATOM 2017 C CA . HIS B 1 42 ? -10.516 4.422 -4.762 1 97.06 42 HIS B CA 1
ATOM 2018 C C . HIS B 1 42 ? -10.828 5.863 -4.383 1 97.06 42 HIS B C 1
ATOM 2020 O O . HIS B 1 42 ? -11.484 6.582 -5.145 1 97.06 42 HIS B O 1
ATOM 2026 N N . PHE B 1 43 ? -10.375 6.305 -3.26 1 97.62 43 PHE B N 1
ATOM 2027 C CA . PHE B 1 43 ? -10.531 7.711 -2.902 1 97.62 43 PHE B CA 1
ATOM 2028 C C . PHE B 1 43 ? -9.766 8.609 -3.865 1 97.62 43 PHE B C 1
ATOM 2030 O O . PHE B 1 43 ? -10.258 9.664 -4.266 1 97.62 43 PHE B O 1
ATOM 2037 N N . VAL B 1 44 ? -8.539 8.227 -4.18 1 97.5 44 VAL B N 1
ATOM 2038 C CA . VAL B 1 44 ? -7.703 8.773 -5.246 1 97.5 44 VAL B CA 1
ATOM 2039 C C . VAL B 1 44 ? -7.297 7.66 -6.211 1 97.5 44 VAL B C 1
ATOM 2041 O O . VAL B 1 44 ? -7.352 6.48 -5.863 1 97.5 44 VAL B O 1
ATOM 2044 N N . PRO B 1 45 ? -6.91 7.984 -7.422 1 96 45 PRO B N 1
ATOM 2045 C CA . PRO B 1 45 ? -6.691 6.945 -8.43 1 96 45 PRO B CA 1
ATOM 2046 C C . PRO B 1 45 ? -5.379 6.191 -8.219 1 96 45 PRO B C 1
ATOM 2048 O O . PRO B 1 45 ? -5.141 5.168 -8.867 1 96 45 PRO B O 1
ATOM 2051 N N . ASN B 1 46 ? -4.531 6.566 -7.352 1 97.25 46 ASN B N 1
ATOM 2052 C CA . ASN B 1 46 ? -3.24 5.922 -7.129 1 97.25 46 ASN B CA 1
ATOM 2053 C C . ASN B 1 46 ? -3.27 5.016 -5.902 1 97.25 46 ASN B C 1
ATOM 2055 O O . ASN B 1 46 ? -4.062 5.227 -4.984 1 97.25 46 ASN B O 1
ATOM 2059 N N . ILE B 1 47 ? -2.449 3.924 -5.938 1 98.12 47 ILE B N 1
ATOM 2060 C CA . ILE B 1 47 ? -2.182 3.074 -4.781 1 98.12 47 ILE B CA 1
ATOM 2061 C C . ILE B 1 47 ? -0.746 3.285 -4.309 1 98.12 47 ILE B C 1
ATOM 2063 O O . ILE B 1 47 ? 0.194 3.223 -5.105 1 98.12 47 ILE B O 1
ATOM 2067 N N . THR B 1 48 ? -0.538 3.578 -3.078 1 98.31 48 THR B N 1
ATOM 2068 C CA . THR B 1 48 ? 0.821 3.756 -2.578 1 98.31 48 THR B CA 1
ATOM 2069 C C . THR B 1 48 ? 1.24 2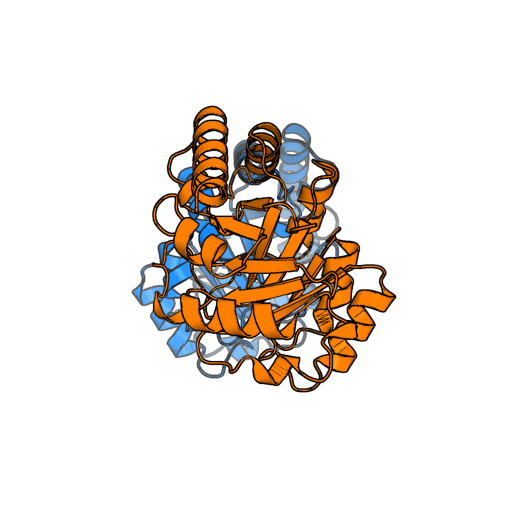.566 -1.718 1 98.31 48 THR B C 1
ATOM 2071 O O . THR B 1 48 ? 1.674 1.538 -2.242 1 98.31 48 THR B O 1
ATOM 2074 N N . PHE B 1 49 ? 0.967 2.664 -0.31 1 98.44 49 PHE B N 1
ATOM 2075 C CA . PHE B 1 49 ? 1.372 1.544 0.533 1 98.44 49 PHE B CA 1
ATOM 2076 C C . PHE B 1 49 ? 0.5 1.462 1.78 1 98.44 49 PHE B C 1
ATOM 2078 O O . PHE B 1 49 ? -0.246 2.395 2.084 1 98.44 49 PHE B O 1
ATOM 2085 N N . GLY B 1 50 ? 0.591 0.314 2.471 1 98.19 50 GLY B N 1
ATOM 2086 C CA . GLY B 1 50 ? -0.321 0.034 3.566 1 98.19 50 GLY B CA 1
ATOM 2087 C C . GLY B 1 50 ? 0.371 -0.035 4.914 1 98.19 50 GLY B C 1
ATOM 2088 O O . GLY B 1 50 ? 1.499 0.439 5.066 1 98.19 50 GLY B O 1
ATOM 2089 N N . PRO B 1 51 ? -0.334 -0.533 5.898 1 98.44 51 PRO B N 1
ATOM 2090 C CA . PRO B 1 51 ? 0.131 -0.481 7.289 1 98.44 51 PRO B CA 1
ATOM 2091 C C . PRO B 1 51 ? 1.419 -1.271 7.508 1 98.44 51 PRO B C 1
ATOM 2093 O O . PRO B 1 51 ? 2.229 -0.911 8.367 1 98.44 51 PRO B O 1
ATOM 2096 N N . ASP B 1 52 ? 1.666 -2.303 6.727 1 97.81 52 ASP B N 1
ATOM 2097 C CA . ASP B 1 52 ? 2.844 -3.135 6.945 1 97.81 52 ASP B CA 1
ATOM 2098 C C . ASP B 1 52 ? 4.125 -2.367 6.637 1 97.81 52 ASP B C 1
ATOM 2100 O O . ASP B 1 52 ? 5.16 -2.594 7.266 1 97.81 52 ASP B O 1
ATOM 2104 N N . ILE B 1 53 ? 4.012 -1.516 5.672 1 98.38 53 ILE B N 1
ATOM 2105 C CA . ILE B 1 53 ? 5.172 -0.688 5.363 1 98.38 53 ILE B CA 1
ATOM 2106 C C . ILE B 1 53 ? 5.395 0.328 6.48 1 98.38 53 ILE B C 1
ATOM 2108 O O . ILE B 1 53 ? 6.527 0.57 6.895 1 98.38 53 ILE B O 1
ATOM 2112 N N . VAL B 1 54 ? 4.34 0.921 6.992 1 98.75 54 VAL B N 1
ATOM 2113 C CA . VAL B 1 54 ? 4.434 1.834 8.125 1 98.75 54 VAL B CA 1
ATOM 2114 C C . VAL B 1 54 ? 5.07 1.118 9.312 1 98.75 54 VAL B C 1
ATOM 2116 O O . VAL B 1 54 ? 5.98 1.652 9.953 1 98.75 54 VAL B O 1
ATOM 2119 N N . LYS B 1 55 ? 4.594 -0.041 9.57 1 98.56 55 LYS B N 1
ATOM 2120 C CA . LYS B 1 55 ? 5.078 -0.853 10.68 1 98.56 55 LYS B CA 1
ATOM 2121 C C . LYS B 1 55 ? 6.57 -1.154 10.531 1 98.56 55 LYS B C 1
ATOM 2123 O O . LYS B 1 55 ? 7.309 -1.145 11.516 1 98.56 55 LYS B O 1
ATOM 2128 N N . ALA B 1 56 ? 7.004 -1.428 9.344 1 98.19 56 ALA B N 1
ATOM 2129 C CA . ALA B 1 56 ? 8.398 -1.764 9.07 1 98.19 56 ALA B CA 1
ATOM 2130 C C . ALA B 1 56 ? 9.312 -0.565 9.32 1 98.19 56 ALA B C 1
ATOM 2132 O O . ALA B 1 56 ? 10.477 -0.73 9.688 1 98.19 56 ALA B O 1
ATOM 2133 N N . LEU B 1 57 ? 8.773 0.614 9.125 1 98.69 57 LEU B N 1
ATOM 2134 C CA . LEU B 1 57 ? 9.578 1.824 9.227 1 98.69 57 LEU B CA 1
ATOM 2135 C C . LEU B 1 57 ? 9.633 2.324 10.672 1 98.69 57 LEU B C 1
ATOM 2137 O O . LEU B 1 57 ? 10.586 3.002 11.062 1 98.69 57 LEU B O 1
ATOM 2141 N N . ARG B 1 58 ? 8.648 2.041 11.453 1 98.69 58 ARG B N 1
ATOM 2142 C CA . ARG B 1 58 ? 8.422 2.656 12.758 1 98.69 58 ARG B CA 1
ATOM 2143 C C . ARG B 1 58 ? 9.625 2.457 13.672 1 98.69 58 ARG B C 1
ATOM 2145 O O . ARG B 1 58 ? 10.039 3.381 14.375 1 98.69 58 ARG B O 1
ATOM 2152 N N . PRO B 1 59 ? 10.242 1.24 13.711 1 98.19 59 PRO B N 1
ATOM 2153 C CA . PRO B 1 59 ? 11.352 1.018 14.641 1 98.19 59 PRO B CA 1
ATOM 2154 C C . PRO B 1 59 ? 12.586 1.847 14.297 1 98.19 59 PRO B C 1
ATOM 2156 O O . PRO B 1 59 ? 13.516 1.947 15.109 1 98.19 59 PRO B O 1
ATOM 2159 N N . LEU B 1 60 ? 12.641 2.48 13.203 1 98.12 60 LEU B N 1
ATOM 2160 C CA . LEU B 1 60 ? 13.859 3.115 12.703 1 98.12 60 LEU B CA 1
ATOM 2161 C C . LEU B 1 60 ? 14 4.527 13.258 1 98.12 60 LEU B C 1
ATOM 2163 O O . LEU B 1 60 ? 15.078 5.125 13.18 1 98.12 60 LEU B O 1
ATOM 2167 N N . THR B 1 61 ? 12.922 5.07 13.836 1 98.62 61 THR B N 1
ATOM 2168 C CA . THR B 1 61 ? 12.977 6.453 14.297 1 98.62 61 THR B CA 1
ATOM 2169 C C . THR B 1 61 ? 11.875 6.723 15.32 1 98.62 61 THR B C 1
ATOM 2171 O O . THR B 1 61 ? 10.922 5.957 15.43 1 98.62 61 THR B O 1
ATOM 2174 N N . LYS B 1 62 ? 12 7.746 16.047 1 98.31 62 LYS B N 1
ATOM 2175 C CA . LYS B 1 62 ? 10.969 8.234 16.969 1 98.31 62 LYS B CA 1
ATOM 2176 C C . LYS B 1 62 ? 10.273 9.469 16.406 1 98.31 62 LYS B C 1
ATOM 2178 O O . LYS B 1 62 ? 9.32 9.977 17 1 98.31 62 LYS B O 1
ATOM 2183 N N . THR B 1 63 ? 10.773 9.883 15.266 1 98.75 63 THR B N 1
ATOM 2184 C CA . THR B 1 63 ? 10.172 11.047 14.617 1 98.75 63 THR B CA 1
ATOM 2185 C C . THR B 1 63 ? 8.68 10.828 14.383 1 98.75 63 THR B C 1
ATOM 2187 O O . THR B 1 63 ? 8.25 9.711 14.109 1 98.75 63 THR B O 1
ATOM 2190 N N . ILE B 1 64 ? 7.883 11.836 14.453 1 98.88 64 ILE B N 1
ATOM 2191 C CA . ILE B 1 64 ? 6.43 11.773 14.328 1 98.88 64 ILE B CA 1
ATOM 2192 C C . ILE B 1 64 ? 6.051 11.219 12.961 1 98.88 64 ILE B C 1
ATOM 2194 O O . ILE B 1 64 ? 6.504 11.727 11.93 1 98.88 64 ILE B O 1
ATOM 2198 N N . PHE B 1 65 ? 5.293 10.133 12.969 1 98.94 65 PHE B N 1
ATOM 2199 C CA . PHE B 1 65 ? 4.656 9.648 11.75 1 98.94 65 PHE B CA 1
ATOM 2200 C C . PHE B 1 65 ? 3.332 10.359 11.508 1 98.94 65 PHE B C 1
ATOM 2202 O O . PHE B 1 65 ? 2.354 10.117 12.219 1 98.94 65 PHE B O 1
ATOM 2209 N N . ASP B 1 66 ? 3.355 11.258 10.555 1 98.88 66 ASP B N 1
ATOM 2210 C CA . ASP B 1 66 ? 2.203 12.008 10.062 1 98.88 66 ASP B CA 1
ATOM 2211 C C . ASP B 1 66 ? 1.52 11.266 8.914 1 98.88 66 ASP B C 1
ATOM 2213 O O . ASP B 1 66 ? 1.861 11.461 7.746 1 98.88 66 ASP B O 1
ATOM 2217 N N . VAL B 1 67 ? 0.532 10.391 9.266 1 98.94 67 VAL B N 1
ATOM 2218 C CA . VAL B 1 67 ? -0.064 9.453 8.32 1 98.94 67 VAL B CA 1
ATOM 2219 C C . VAL B 1 67 ? -1.332 10.055 7.723 1 98.94 67 VAL B C 1
ATOM 2221 O O . VAL B 1 67 ? -2.303 10.312 8.438 1 98.94 67 VAL B O 1
ATOM 2224 N N . HIS B 1 68 ? -1.31 10.258 6.473 1 98.94 68 HIS B N 1
ATOM 2225 C CA . HIS B 1 68 ? -2.383 10.859 5.691 1 98.94 68 HIS B CA 1
ATOM 2226 C C . HIS B 1 68 ? -3.148 9.805 4.898 1 98.94 68 HIS B C 1
ATOM 2228 O O . HIS B 1 68 ? -2.645 9.289 3.9 1 98.94 68 HIS B O 1
ATOM 2234 N N . LEU B 1 69 ? -4.398 9.5 5.375 1 98.81 69 LEU B N 1
ATOM 2235 C CA . LEU B 1 69 ? -5.191 8.438 4.77 1 98.81 69 LEU B CA 1
ATOM 2236 C C . LEU B 1 69 ? -6.094 8.992 3.67 1 98.81 69 LEU B C 1
ATOM 2238 O O . LEU B 1 69 ? -7.164 9.523 3.953 1 98.81 69 LEU B O 1
ATOM 2242 N N . MET B 1 70 ? -5.641 8.828 2.459 1 98.62 70 MET B N 1
ATOM 2243 C CA . MET B 1 70 ? -6.48 9.07 1.29 1 98.62 70 MET B CA 1
ATOM 2244 C C . MET B 1 70 ? -7.191 7.789 0.86 1 98.62 70 MET B C 1
ATOM 2246 O O . MET B 1 70 ? -6.953 7.281 -0.236 1 98.62 70 MET B O 1
ATOM 2250 N N . ILE B 1 71 ? -8.039 7.332 1.774 1 97.12 71 ILE B N 1
ATOM 2251 C CA . ILE B 1 71 ? -8.75 6.059 1.726 1 97.12 71 ILE B CA 1
ATOM 2252 C C . ILE B 1 71 ? -10.242 6.289 1.947 1 97.12 71 ILE B C 1
ATOM 2254 O O . ILE B 1 71 ? -10.633 7.152 2.732 1 97.12 71 ILE B O 1
ATOM 2258 N N . ALA B 1 72 ? -11.078 5.559 1.319 1 96.69 72 ALA B N 1
ATOM 2259 C CA . ALA B 1 72 ? -12.516 5.547 1.558 1 96.69 72 ALA B CA 1
ATOM 2260 C C . ALA B 1 72 ? -13.117 4.18 1.254 1 96.69 72 ALA B C 1
ATOM 2262 O O . ALA B 1 72 ? -12.938 3.645 0.157 1 96.69 72 ALA B O 1
ATOM 2263 N N . PRO B 1 73 ? -13.953 3.49 2.162 1 96.31 73 PRO B N 1
ATOM 2264 C CA . PRO B 1 73 ? -14.18 3.945 3.535 1 96.31 73 PRO B CA 1
ATOM 2265 C C . PRO B 1 73 ? -12.93 3.848 4.406 1 96.31 73 PRO B C 1
ATOM 2267 O O . PRO B 1 73 ? -12.102 2.959 4.203 1 96.31 73 PRO B O 1
ATOM 2270 N N . VAL B 1 74 ? -12.789 4.684 5.398 1 97.38 74 VAL B N 1
ATOM 2271 C CA . VAL B 1 74 ? -11.531 4.805 6.121 1 97.38 74 VAL B CA 1
ATOM 2272 C C . VAL B 1 74 ? -11.594 4.008 7.422 1 97.38 74 VAL B C 1
ATOM 2274 O O . VAL B 1 74 ? -10.586 3.484 7.891 1 97.38 74 VAL B O 1
ATOM 2277 N N . ASP B 1 75 ? -12.766 3.812 7.965 1 97.19 75 ASP B N 1
ATOM 2278 C CA . ASP B 1 75 ? -12.938 3.324 9.328 1 97.19 75 ASP B CA 1
ATOM 2279 C C . ASP B 1 75 ? -12.344 1.93 9.5 1 97.19 75 ASP B C 1
ATOM 2281 O O . ASP B 1 75 ? -11.688 1.647 10.5 1 97.19 75 ASP B O 1
ATOM 2285 N N . PRO B 1 76 ? -12.484 1.067 8.492 1 96.81 76 PRO B N 1
ATOM 2286 C CA . PRO B 1 76 ? -11.938 -0.282 8.664 1 96.81 76 PRO B CA 1
ATOM 2287 C C . PRO B 1 76 ? -10.422 -0.295 8.805 1 96.81 76 PRO B C 1
ATOM 2289 O O . PRO B 1 76 ? -9.844 -1.306 9.211 1 96.81 76 PRO B O 1
ATOM 2292 N N . TYR B 1 77 ? -9.766 0.822 8.562 1 97.69 77 TYR B N 1
ATOM 2293 C CA . TYR B 1 77 ? -8.305 0.798 8.469 1 97.69 77 TYR B CA 1
ATOM 2294 C C . TYR B 1 77 ? -7.672 1.539 9.641 1 97.69 77 TYR B C 1
ATOM 2296 O O . TYR B 1 77 ? -6.457 1.46 9.844 1 97.69 77 TYR B O 1
ATOM 2304 N N . LEU B 1 78 ? -8.477 2.25 10.414 1 98.38 78 LEU B N 1
ATOM 2305 C CA . LEU B 1 78 ? -7.938 3.127 11.453 1 98.38 78 LEU B CA 1
ATOM 2306 C C . LEU B 1 78 ? -7.102 2.336 12.453 1 98.38 78 LEU B C 1
ATOM 2308 O O . LEU B 1 78 ? -5.988 2.742 12.797 1 98.38 78 LEU B O 1
ATOM 2312 N N . GLU B 1 79 ? -7.578 1.244 1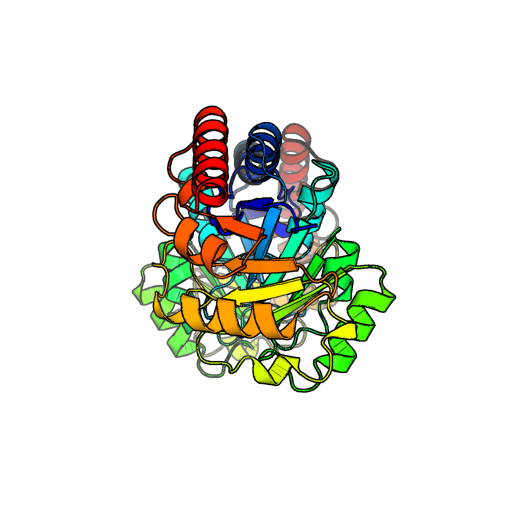2.883 1 98.56 79 GLU B N 1
ATOM 2313 C CA . GLU B 1 79 ? -6.879 0.456 13.891 1 98.56 79 GLU B CA 1
ATOM 2314 C C . GLU B 1 79 ? -5.551 -0.068 13.359 1 98.56 79 GLU B C 1
ATOM 2316 O O . GLU B 1 79 ? -4.539 -0.051 14.062 1 98.56 79 GLU B O 1
ATOM 2321 N N . ALA B 1 80 ? -5.551 -0.58 12.148 1 98.44 80 ALA B N 1
ATOM 2322 C CA . ALA B 1 80 ? -4.332 -1.124 11.555 1 98.44 80 ALA B CA 1
ATOM 2323 C C . ALA B 1 80 ? -3.236 -0.065 11.484 1 98.44 80 ALA B C 1
ATOM 2325 O O . ALA B 1 80 ? -2.07 -0.352 11.758 1 98.44 80 ALA B O 1
ATOM 2326 N N . PHE B 1 81 ? -3.58 1.143 11.117 1 98.81 81 PHE B N 1
ATOM 2327 C CA . PHE B 1 81 ? -2.584 2.199 10.984 1 98.81 81 PHE B CA 1
ATOM 2328 C C . PHE B 1 81 ? -2.152 2.707 12.359 1 98.81 81 PHE B C 1
ATOM 2330 O O . PHE B 1 81 ? -0.997 3.088 12.547 1 98.81 81 PHE B O 1
ATOM 2337 N N . ALA B 1 82 ? -3.07 2.746 13.328 1 98.88 82 ALA B N 1
ATOM 2338 C CA . ALA B 1 82 ? -2.688 3.084 14.695 1 98.88 82 ALA B CA 1
ATOM 2339 C C . ALA B 1 82 ? -1.673 2.086 15.242 1 98.88 82 ALA B C 1
ATOM 2341 O O . ALA B 1 82 ? -0.642 2.477 15.797 1 98.88 82 ALA B O 1
ATOM 2342 N N . GLN B 1 83 ? -1.915 0.83 15.016 1 98.69 83 GLN B N 1
ATOM 2343 C CA . GLN B 1 83 ? -1.058 -0.235 15.523 1 98.69 83 GLN B CA 1
ATOM 2344 C C . GLN B 1 83 ? 0.275 -0.272 14.781 1 98.69 83 GLN B C 1
ATOM 2346 O O . GLN B 1 83 ? 1.289 -0.7 15.336 1 98.69 83 GLN B O 1
ATOM 2351 N N . ALA B 1 84 ? 0.244 0.227 13.57 1 98.69 84 ALA B N 1
ATOM 2352 C CA . ALA B 1 84 ? 1.451 0.222 12.742 1 98.69 84 ALA B CA 1
ATOM 2353 C C . ALA B 1 84 ? 2.455 1.261 13.234 1 98.69 84 ALA B C 1
ATOM 2355 O O . ALA B 1 84 ? 3.631 1.223 12.867 1 98.69 84 ALA B O 1
ATOM 2356 N N . GLY B 1 85 ? 1.992 2.238 14.094 1 98.69 85 GLY B N 1
ATOM 2357 C CA . GLY B 1 85 ? 2.932 3.166 14.695 1 98.69 85 GLY B CA 1
ATOM 2358 C C . GLY B 1 85 ? 2.666 4.613 14.328 1 98.69 85 GLY B C 1
ATOM 2359 O O . GLY B 1 85 ? 3.51 5.484 14.555 1 98.69 85 GLY B O 1
ATOM 2360 N N . SER B 1 86 ? 1.519 4.887 13.766 1 98.81 86 SER B N 1
ATOM 2361 C CA . SER B 1 86 ? 1.143 6.266 13.453 1 98.81 86 SER B CA 1
ATOM 2362 C C . SER B 1 86 ? 1.076 7.117 14.719 1 98.81 86 SER B C 1
ATOM 2364 O O . SER B 1 86 ? 0.625 6.652 15.766 1 98.81 86 SER B O 1
ATOM 2366 N N . ASP B 1 87 ? 1.559 8.336 14.633 1 98.94 87 ASP B N 1
ATOM 2367 C CA . ASP B 1 87 ? 1.369 9.297 15.711 1 98.94 87 ASP B CA 1
ATOM 2368 C C . ASP B 1 87 ? 0.162 10.195 15.445 1 98.94 87 ASP B C 1
ATOM 2370 O O . ASP B 1 87 ? -0.594 10.516 16.375 1 98.94 87 ASP B O 1
ATOM 2374 N N . ILE B 1 88 ? 0.038 10.648 14.242 1 98.94 88 ILE B N 1
ATOM 2375 C CA . ILE B 1 88 ? -1.092 11.43 13.758 1 98.94 88 ILE B CA 1
ATOM 2376 C C . ILE B 1 88 ? -1.788 10.695 12.617 1 98.94 88 ILE B C 1
ATOM 2378 O O . ILE B 1 88 ? -1.131 10.203 11.695 1 98.94 88 ILE B O 1
ATOM 2382 N N . ILE B 1 89 ? -3.045 10.523 12.727 1 98.94 89 ILE B N 1
ATOM 2383 C CA . ILE B 1 89 ? -3.848 9.953 11.648 1 98.94 89 ILE B CA 1
ATOM 2384 C C . ILE B 1 89 ? -4.789 11.016 11.094 1 98.94 89 ILE B C 1
ATOM 2386 O O . ILE B 1 89 ? -5.648 11.531 11.812 1 98.94 89 ILE B O 1
ATOM 2390 N N . THR B 1 90 ? -4.582 11.359 9.859 1 98.88 90 THR B N 1
ATOM 2391 C CA . THR B 1 90 ? -5.398 12.359 9.188 1 98.88 90 THR B CA 1
ATOM 2392 C C . THR B 1 90 ? -6.289 11.711 8.133 1 98.88 90 THR B C 1
ATOM 2394 O O . THR B 1 90 ? -5.801 11.023 7.234 1 98.88 90 THR B O 1
ATOM 2397 N N . ILE B 1 91 ? -7.59 11.93 8.273 1 98.69 91 ILE B N 1
ATOM 2398 C CA . ILE B 1 91 ? -8.547 11.367 7.328 1 98.69 91 ILE B CA 1
ATOM 2399 C C . ILE B 1 91 ? -9.195 12.5 6.52 1 98.69 91 ILE B C 1
ATOM 2401 O O . ILE B 1 91 ? -9.211 13.648 6.957 1 98.69 91 ILE B O 1
ATOM 2405 N N . HIS B 1 92 ? -9.648 12.172 5.348 1 98.62 92 HIS B N 1
ATOM 2406 C CA . HIS B 1 92 ? -10.336 13.172 4.547 1 98.62 92 HIS B CA 1
ATOM 2407 C C . HIS B 1 92 ? -11.773 13.359 5.016 1 98.62 92 HIS B C 1
ATOM 2409 O O . HIS B 1 92 ? -12.461 12.383 5.332 1 98.62 92 HIS B O 1
ATOM 2415 N N . ALA B 1 93 ? -12.211 14.594 4.996 1 97.56 93 ALA B N 1
ATOM 2416 C CA . ALA B 1 93 ? -13.617 14.906 5.281 1 97.56 93 ALA B CA 1
ATOM 2417 C C . ALA B 1 93 ? -14.539 14.211 4.285 1 97.56 93 ALA B C 1
ATOM 2419 O O . ALA B 1 93 ? -15.672 13.859 4.621 1 97.56 93 ALA B O 1
ATOM 2420 N N . GLU B 1 94 ? -14.031 13.992 3.105 1 96.44 94 GLU B N 1
ATOM 2421 C CA . GLU B 1 94 ? -14.812 13.461 1.988 1 96.44 94 GLU B CA 1
ATOM 2422 C C . GLU B 1 94 ? -14.844 11.938 2.018 1 96.44 94 GLU B C 1
ATOM 2424 O O . GLU B 1 94 ? -15.492 11.312 1.178 1 96.44 94 GLU B O 1
ATOM 2429 N N . ALA B 1 95 ? -14.164 11.25 2.977 1 94.06 95 ALA B N 1
ATOM 2430 C CA . ALA B 1 95 ? -13.953 9.805 2.949 1 94.06 95 ALA B CA 1
ATOM 2431 C C . ALA B 1 95 ? -15.188 9.055 3.443 1 94.06 95 ALA B C 1
ATOM 2433 O O . ALA B 1 95 ? -15.297 7.84 3.277 1 94.06 95 ALA B O 1
ATOM 2434 N N . GLY B 1 96 ? -16.172 9.758 4.082 1 89.31 96 GLY B N 1
ATOM 2435 C CA . GLY B 1 96 ? -17.391 9.133 4.559 1 89.31 96 GLY B CA 1
ATOM 2436 C C . GLY B 1 96 ? -18.312 10.109 5.266 1 89.31 96 GLY B C 1
ATOM 2437 O O . GLY B 1 96 ? -17.938 11.25 5.535 1 89.31 96 GLY B O 1
ATOM 2438 N N . PRO B 1 97 ? -19.406 9.609 5.59 1 90.88 97 PRO B N 1
ATOM 2439 C CA . PRO B 1 97 ? -20.422 10.516 6.113 1 90.88 97 PRO B CA 1
ATOM 2440 C C . PRO B 1 97 ? -20.297 10.742 7.621 1 90.88 97 PRO B C 1
ATOM 2442 O O . PRO B 1 97 ? -20.922 11.656 8.164 1 90.88 97 PRO B O 1
ATOM 2445 N N . HIS B 1 98 ? -19.469 9.945 8.312 1 93.88 98 HIS B N 1
ATOM 2446 C CA . HIS B 1 98 ? -19.453 10 9.773 1 93.88 98 HIS B CA 1
ATOM 2447 C C . HIS B 1 98 ? -18.062 10.344 10.297 1 93.88 98 HIS B C 1
ATOM 2449 O O . HIS B 1 98 ? -17.484 9.594 11.094 1 93.88 98 HIS B O 1
ATOM 2455 N N . ILE B 1 99 ? -17.656 11.484 9.93 1 94.62 99 ILE B N 1
ATOM 2456 C CA . ILE B 1 99 ? -16.297 11.922 10.258 1 94.62 99 ILE B CA 1
ATOM 2457 C C . ILE B 1 99 ? -16.141 12.023 11.773 1 94.62 99 ILE B C 1
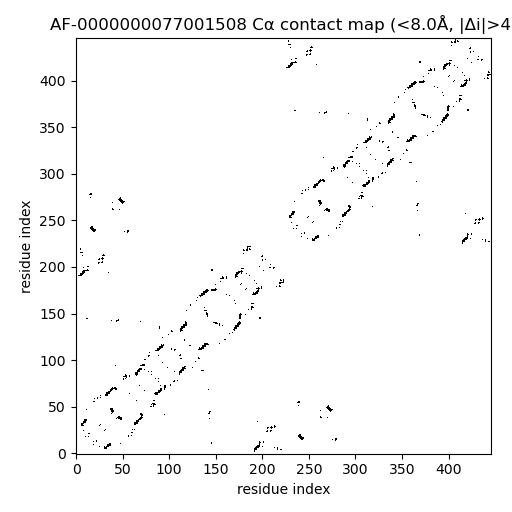ATOM 2459 O O . ILE B 1 99 ? -15.086 11.711 12.32 1 94.62 99 ILE B O 1
ATOM 2463 N N . HIS B 1 100 ? -17.156 12.5 12.461 1 95.12 100 HIS B N 1
ATOM 2464 C CA . HIS B 1 100 ? -17.109 12.633 13.914 1 95.12 100 HIS B CA 1
ATOM 2465 C C . HIS B 1 100 ? -16.812 11.297 14.578 1 95.12 100 HIS B C 1
ATOM 2467 O O . HIS B 1 100 ? -15.969 11.219 15.484 1 95.12 100 HIS B O 1
ATOM 2473 N N . ARG B 1 101 ? -17.547 10.289 14.18 1 95.88 101 ARG B N 1
ATOM 2474 C CA . ARG B 1 101 ? -17.312 8.945 14.703 1 95.88 101 ARG B CA 1
ATOM 2475 C C . ARG B 1 101 ? -15.891 8.484 14.406 1 95.88 101 ARG B C 1
ATOM 2477 O O . ARG B 1 101 ? -15.234 7.875 15.258 1 95.88 101 ARG B O 1
ATOM 2484 N N . SER B 1 102 ? -15.344 8.734 13.211 1 97.56 102 SER B N 1
ATOM 2485 C CA . SER B 1 102 ? -13.984 8.367 12.82 1 97.56 102 SER B CA 1
ATOM 2486 C C . SER B 1 102 ? -12.953 9.031 13.719 1 97.56 102 SER B C 1
ATOM 2488 O O . SER B 1 102 ? -11.984 8.391 14.148 1 97.56 102 SER B O 1
ATOM 2490 N N . LEU B 1 103 ? -13.164 10.281 14.023 1 97.88 103 LEU B N 1
ATOM 2491 C CA . LEU B 1 103 ? -12.242 11.039 14.859 1 97.88 103 LEU B CA 1
ATOM 2492 C C . LEU B 1 103 ? -12.234 10.492 16.281 1 97.88 103 LEU B C 1
ATOM 2494 O O . LEU B 1 103 ? -11.172 10.391 16.906 1 97.88 103 LEU B O 1
ATOM 2498 N N . GLN B 1 104 ? -13.398 10.133 16.781 1 97.75 104 GLN B N 1
ATOM 2499 C CA . GLN B 1 104 ? -13.492 9.539 18.109 1 97.75 104 GLN B CA 1
ATOM 2500 C C . GLN B 1 104 ? -12.719 8.219 18.172 1 97.75 104 GLN B C 1
ATOM 2502 O O . GLN B 1 104 ? -12.055 7.934 19.172 1 97.75 104 GLN B O 1
ATOM 2507 N N . THR B 1 105 ? -12.875 7.469 17.125 1 98.19 105 THR B N 1
ATOM 2508 C CA . THR B 1 105 ? -12.164 6.199 17.047 1 98.19 105 THR B CA 1
ATOM 2509 C C . THR B 1 105 ? -10.656 6.422 17.094 1 98.19 105 THR B C 1
ATOM 2511 O O . THR B 1 105 ? -9.938 5.723 17.812 1 98.19 105 THR B O 1
ATOM 2514 N N . ILE B 1 106 ? -10.133 7.375 16.375 1 98.62 106 ILE B N 1
ATOM 2515 C CA . ILE B 1 106 ? -8.711 7.695 16.328 1 98.62 106 ILE B CA 1
ATOM 2516 C C . ILE B 1 106 ? -8.234 8.125 17.719 1 98.62 106 ILE B C 1
ATOM 2518 O O . ILE B 1 106 ? -7.227 7.613 18.219 1 98.62 106 ILE B O 1
ATOM 2522 N N . LYS B 1 107 ? -8.938 8.977 18.344 1 98.5 107 LYS B N 1
ATOM 2523 C CA . LYS B 1 107 ? -8.57 9.5 19.656 1 98.5 107 LYS B CA 1
ATOM 2524 C C . LYS B 1 107 ? -8.641 8.406 20.719 1 98.5 107 LYS B C 1
ATOM 2526 O O . LYS B 1 107 ? -7.816 8.375 21.625 1 98.5 107 LYS B O 1
ATOM 2531 N N . ALA B 1 108 ? -9.633 7.531 20.594 1 98.5 108 ALA B N 1
ATOM 2532 C CA . ALA B 1 108 ? -9.781 6.434 21.547 1 98.5 108 ALA B CA 1
ATOM 2533 C C . ALA B 1 108 ? -8.57 5.508 21.516 1 98.5 108 ALA B C 1
ATOM 2535 O O . ALA B 1 108 ? -8.258 4.855 22.5 1 98.5 108 ALA B O 1
ATOM 2536 N N . MET B 1 109 ? -7.891 5.484 20.406 1 98.5 109 MET B N 1
ATOM 2537 C CA . MET B 1 109 ? -6.699 4.648 20.281 1 98.5 109 MET B CA 1
ATOM 2538 C C . MET B 1 109 ? -5.453 5.398 20.719 1 98.5 109 MET B C 1
ATOM 2540 O O . MET B 1 109 ? -4.336 4.906 20.562 1 98.5 109 MET B O 1
ATOM 2544 N N . GLY B 1 110 ? -5.629 6.625 21.188 1 98.56 110 GLY B N 1
ATOM 2545 C CA . GLY B 1 110 ? -4.527 7.402 21.734 1 98.56 110 GLY B CA 1
ATOM 2546 C C . GLY B 1 110 ? -3.719 8.117 20.656 1 98.56 110 GLY B C 1
ATOM 2547 O O . GLY B 1 110 ? -2.574 8.508 20.906 1 98.56 110 GLY B O 1
ATOM 2548 N N . LYS B 1 111 ? -4.254 8.258 19.516 1 98.88 111 LYS B N 1
ATOM 2549 C CA . LYS B 1 111 ? -3.553 8.938 18.438 1 98.88 111 LYS B CA 1
ATOM 2550 C C . LYS B 1 111 ? -4.086 10.352 18.234 1 98.88 111 LYS B C 1
ATOM 2552 O O . LYS B 1 111 ? -5.211 10.656 18.625 1 98.88 111 LYS B O 1
ATOM 2557 N N . LYS B 1 112 ? -3.236 11.25 17.734 1 98.88 112 LYS B N 1
ATOM 2558 C CA . LYS B 1 112 ? -3.709 12.57 17.312 1 98.88 112 LYS B CA 1
ATOM 2559 C C . LYS B 1 112 ? -4.602 12.461 16.078 1 98.88 112 LYS B C 1
ATOM 2561 O O . LYS B 1 112 ? -4.332 11.664 15.172 1 98.88 112 LYS B O 1
ATOM 2566 N N . ALA B 1 113 ? -5.66 13.227 16.047 1 98.75 113 ALA B N 1
ATOM 2567 C CA . ALA B 1 113 ? -6.668 13.148 14.992 1 98.75 113 ALA B CA 1
ATOM 2568 C C . ALA B 1 113 ? -6.613 14.367 14.086 1 98.75 113 ALA B C 1
ATOM 2570 O O . ALA B 1 113 ? -6.656 15.508 14.562 1 98.75 113 ALA B O 1
ATOM 2571 N N . GLY B 1 114 ? -6.445 14.148 12.781 1 98.75 114 GLY B N 1
ATOM 2572 C CA . GLY B 1 114 ? -6.457 15.203 11.781 1 98.75 114 GLY B CA 1
ATOM 2573 C C . GLY B 1 114 ? -7.535 15.023 10.734 1 98.75 114 GLY B C 1
ATOM 2574 O O . GLY B 1 114 ? -8.023 13.906 10.523 1 98.75 114 GLY B O 1
ATOM 2575 N N . VAL B 1 115 ? -7.922 16.078 10.125 1 98.81 115 VAL B N 1
ATOM 2576 C CA . VAL B 1 115 ? -8.844 16.047 9 1 98.81 115 VAL B CA 1
ATOM 2577 C C . VAL B 1 115 ? -8.258 16.828 7.828 1 98.81 115 VAL B C 1
ATOM 2579 O O . VAL B 1 115 ? -7.734 17.938 8.016 1 98.81 115 VAL B O 1
ATOM 2582 N N . SER B 1 116 ? -8.281 16.203 6.695 1 98.81 116 SER B N 1
ATOM 2583 C CA . SER B 1 116 ? -7.879 16.844 5.445 1 98.81 116 SER B CA 1
ATOM 2584 C C . SER B 1 116 ? -9.094 17.25 4.617 1 98.81 116 SER B C 1
ATOM 2586 O O . SER B 1 116 ? -10.117 16.578 4.633 1 98.81 116 SER B O 1
ATOM 2588 N N . ILE B 1 117 ? -8.953 18.359 3.914 1 98.62 117 ILE B N 1
ATOM 2589 C CA . ILE B 1 117 ? -10.008 18.781 2.996 1 98.62 117 ILE B CA 1
ATOM 2590 C C . ILE B 1 117 ? -9.414 19.062 1.616 1 98.62 117 ILE B C 1
ATOM 2592 O O . ILE B 1 117 ? -8.359 19.672 1.501 1 98.62 117 ILE B O 1
ATOM 2596 N N . ASN B 1 118 ? -10.125 18.578 0.56 1 98.44 118 ASN B N 1
ATOM 2597 C CA . ASN B 1 118 ? -9.734 18.797 -0.831 1 98.44 118 ASN B CA 1
ATOM 2598 C C . ASN B 1 118 ? -9.852 20.266 -1.229 1 98.44 118 ASN B C 1
ATOM 2600 O O . ASN B 1 118 ? -10.531 21.047 -0.552 1 98.44 118 ASN B O 1
ATOM 2604 N N . PRO B 1 119 ? -9.156 20.641 -2.33 1 98.12 119 PRO B N 1
ATOM 2605 C CA . PRO B 1 119 ? -9.211 22.031 -2.77 1 98.12 119 PRO B CA 1
ATOM 2606 C C . PRO B 1 119 ? -10.641 22.547 -2.949 1 98.12 119 PRO B C 1
ATOM 2608 O O . PRO B 1 119 ? -10.938 23.703 -2.627 1 98.12 119 PRO B O 1
ATOM 2611 N N . SER B 1 120 ? -11.586 21.688 -3.352 1 97.56 120 SER B N 1
ATOM 2612 C CA . SER B 1 120 ? -12.938 22.125 -3.674 1 97.56 120 SER B CA 1
ATOM 2613 C C . SER B 1 120 ? -13.852 22.047 -2.451 1 97.56 120 SER B C 1
ATOM 2615 O O . SER B 1 120 ? -14.953 22.594 -2.465 1 97.56 120 SER B O 1
ATOM 2617 N N . THR B 1 121 ? -13.461 21.359 -1.362 1 97.81 121 THR B N 1
ATOM 2618 C CA . THR B 1 121 ? -14.289 21.188 -0.174 1 97.81 121 THR B CA 1
ATOM 2619 C C . THR B 1 121 ? -14.273 22.453 0.681 1 97.81 121 THR B C 1
ATOM 2621 O O . THR B 1 121 ? -13.211 22.906 1.096 1 97.81 121 THR B O 1
ATOM 2624 N N . PRO B 1 122 ? -15.391 23.016 0.931 1 97.44 122 PRO B N 1
ATOM 2625 C CA . PRO B 1 122 ? -15.422 24.203 1.781 1 97.44 122 PRO B CA 1
ATOM 2626 C C . PRO B 1 122 ? -14.961 23.922 3.209 1 97.44 122 PRO B C 1
ATOM 2628 O O . PRO B 1 122 ? -15.266 22.859 3.76 1 97.44 122 PRO B O 1
ATOM 2631 N N . GLU B 1 123 ? -14.25 24.891 3.836 1 97.62 123 GLU B N 1
ATOM 2632 C CA . GLU B 1 123 ? -13.703 24.719 5.18 1 97.62 123 GLU B CA 1
ATOM 2633 C C . GLU B 1 123 ? -14.82 24.609 6.219 1 97.62 123 GLU B C 1
ATOM 2635 O O . GLU B 1 123 ? -14.594 24.125 7.328 1 97.62 123 GLU B O 1
ATOM 2640 N N . HIS B 1 124 ? -16.031 24.953 5.871 1 96.69 124 HIS B N 1
ATOM 2641 C CA . HIS B 1 124 ? -17.156 24.922 6.797 1 96.69 124 HIS B CA 1
ATOM 2642 C C . HIS B 1 124 ? -17.469 23.5 7.25 1 96.69 124 HIS B C 1
ATOM 2644 O O . HIS B 1 124 ? -18.125 23.297 8.266 1 96.69 124 HIS B O 1
ATOM 2650 N N . VAL B 1 125 ? -17 22.531 6.535 1 96.06 125 VAL B N 1
ATOM 2651 C CA . VAL B 1 125 ? -17.219 21.125 6.906 1 96.06 125 VAL B CA 1
ATOM 2652 C C . VAL B 1 125 ? -16.547 20.844 8.242 1 96.06 125 VAL B C 1
ATOM 2654 O O . VAL B 1 125 ? -16.906 19.875 8.922 1 96.06 125 VAL B O 1
ATOM 2657 N N . LEU B 1 126 ? -15.625 21.703 8.656 1 96.62 126 LEU B N 1
ATOM 2658 C CA . LEU B 1 126 ? -14.828 21.469 9.859 1 96.62 126 LEU B CA 1
ATOM 2659 C C . LEU B 1 126 ? -15.5 22.078 11.086 1 96.62 126 LEU B C 1
ATOM 2661 O O . LEU B 1 126 ? -15.125 21.781 12.219 1 96.62 126 LEU B O 1
ATOM 2665 N N . GLU B 1 127 ? -16.5 22.891 10.914 1 94.69 127 GLU B N 1
ATOM 2666 C CA . GLU B 1 127 ? -16.969 23.859 11.891 1 94.69 127 GLU B CA 1
ATOM 2667 C C . GLU B 1 127 ? -17.5 23.172 13.148 1 94.69 127 GLU B C 1
ATOM 2669 O O . GLU B 1 127 ? -17.359 23.688 14.258 1 94.69 127 GLU B O 1
ATOM 2674 N N . TYR B 1 128 ? -18.062 21.969 13.039 1 92.69 128 TYR B N 1
ATOM 2675 C CA . TYR B 1 128 ? -18.812 21.406 14.148 1 92.69 128 TYR B CA 1
ATOM 2676 C C . TYR B 1 128 ? -17.953 20.438 14.961 1 92.69 128 TYR B C 1
ATOM 2678 O O . TYR B 1 128 ? -18.438 19.859 15.938 1 92.69 128 TYR B O 1
ATOM 2686 N N . PHE B 1 129 ? -16.688 20.312 14.586 1 93.5 129 PHE B N 1
ATOM 2687 C CA . PHE B 1 129 ? -15.891 19.359 15.352 1 93.5 129 PHE B CA 1
ATOM 2688 C C . PHE B 1 129 ? -14.461 19.844 15.508 1 93.5 129 PHE B C 1
ATOM 2690 O O . PHE B 1 129 ? -13.531 19.047 15.609 1 93.5 129 PHE B O 1
ATOM 2697 N N . LEU B 1 130 ? -14.281 21.109 15.508 1 96.38 130 LEU B N 1
ATOM 2698 C CA . LEU B 1 130 ? -12.953 21.719 15.617 1 96.38 130 LEU B CA 1
ATOM 2699 C C . LEU B 1 130 ? -12.289 21.328 16.938 1 96.38 130 LEU B C 1
ATOM 2701 O O . LEU B 1 130 ? -11.078 21.094 16.969 1 96.38 130 LEU B O 1
ATOM 2705 N N . ASP B 1 131 ? -13.039 21.172 17.922 1 94.81 131 ASP B N 1
ATOM 2706 C CA . ASP B 1 131 ? -12.484 20.938 19.25 1 94.81 131 ASP B CA 1
ATOM 2707 C C . ASP B 1 131 ? -11.93 19.516 19.375 1 94.81 131 ASP B C 1
ATOM 2709 O O . ASP B 1 131 ? -11.203 19.219 20.312 1 94.81 131 ASP B O 1
ATOM 2713 N N . GLN B 1 132 ? -12.188 18.703 18.422 1 95.44 132 GLN B N 1
ATOM 2714 C CA . GLN B 1 132 ? -11.703 17.328 18.422 1 95.44 132 GLN B CA 1
ATOM 2715 C C . GLN B 1 132 ? -10.438 17.188 17.578 1 95.44 132 GLN B C 1
ATOM 2717 O O . GLN B 1 132 ? -9.789 16.141 17.594 1 95.44 132 GLN B O 1
ATOM 2722 N N . LEU B 1 133 ? -10.031 18.203 16.938 1 98.31 133 LEU B N 1
ATOM 2723 C CA . LEU B 1 133 ? -8.969 18.094 15.945 1 98.31 133 LEU B CA 1
ATOM 2724 C C . LEU B 1 133 ? -7.621 18.469 16.547 1 98.31 133 LEU B C 1
ATOM 2726 O O . LEU B 1 133 ? -7.535 19.406 17.344 1 98.31 133 LEU B O 1
ATOM 2730 N N . ASP B 1 134 ? -6.668 17.719 16.188 1 98.69 134 ASP B N 1
ATOM 2731 C CA . ASP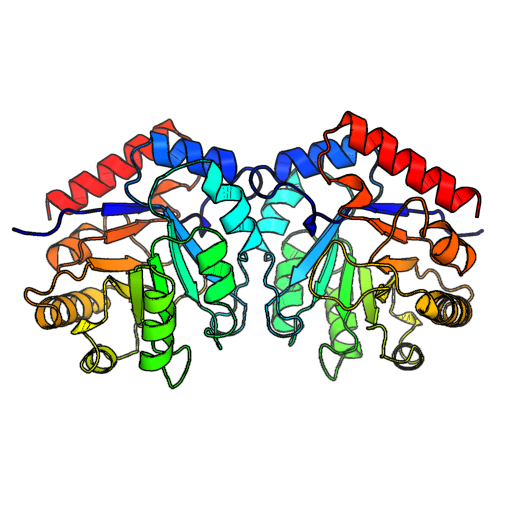 B 1 134 ? -5.285 18.062 16.5 1 98.69 134 ASP B CA 1
ATOM 2732 C C . ASP B 1 134 ? -4.598 18.688 15.281 1 98.69 134 ASP B C 1
ATOM 2734 O O . ASP B 1 134 ? -3.588 19.375 15.422 1 98.69 134 ASP B O 1
ATOM 2738 N N . LEU B 1 135 ? -5.129 18.406 14.102 1 98.81 135 LEU B N 1
ATOM 2739 C CA . LEU B 1 135 ? -4.504 18.812 12.852 1 98.81 135 LEU B CA 1
ATOM 2740 C C . LEU B 1 135 ? -5.551 19.031 11.766 1 98.81 135 LEU B C 1
ATOM 2742 O O . LEU B 1 135 ? -6.5 18.25 11.656 1 98.81 135 LEU B O 1
ATOM 2746 N N . ILE B 1 136 ? -5.426 20.062 11.07 1 98.88 136 ILE B N 1
ATOM 2747 C CA . ILE B 1 136 ? -6.164 20.281 9.836 1 98.88 136 ILE B CA 1
ATOM 2748 C C . ILE B 1 136 ? -5.191 20.312 8.656 1 98.88 136 ILE B C 1
ATOM 2750 O O . ILE B 1 136 ? -4.203 21.062 8.688 1 98.88 136 ILE B O 1
ATOM 2754 N N . LEU B 1 137 ? -5.426 19.5 7.688 1 98.94 137 LEU B N 1
ATOM 2755 C CA . LEU B 1 137 ? -4.602 19.438 6.488 1 98.94 137 LEU B CA 1
ATOM 2756 C C . LEU B 1 137 ? -5.355 20 5.281 1 98.94 137 LEU B C 1
ATOM 2758 O O . LEU B 1 137 ? -6.395 19.453 4.898 1 98.94 137 LEU B O 1
ATOM 2762 N N . ILE B 1 138 ? -4.844 21.078 4.707 1 98.88 138 ILE B N 1
ATOM 2763 C CA . ILE B 1 138 ? -5.395 21.641 3.479 1 98.88 138 ILE B CA 1
ATOM 2764 C C . ILE B 1 138 ? -4.625 21.094 2.275 1 98.88 138 ILE B C 1
ATOM 2766 O O . ILE B 1 138 ? -3.418 21.312 2.156 1 98.88 138 ILE B O 1
ATOM 2770 N N . MET B 1 139 ? -5.355 20.422 1.406 1 98.81 139 MET B N 1
ATOM 2771 C CA . MET B 1 139 ? -4.742 20.016 0.143 1 98.81 139 MET B CA 1
ATOM 2772 C C . MET B 1 139 ? -4.484 21.234 -0.743 1 98.81 139 MET B C 1
ATOM 2774 O O . MET B 1 139 ? -5.414 21.984 -1.064 1 98.81 139 MET B O 1
ATOM 2778 N N . THR B 1 140 ? -3.275 21.391 -1.106 1 98.62 140 THR B N 1
ATOM 2779 C CA . THR B 1 140 ? -2.906 22.5 -1.975 1 98.62 140 THR B CA 1
ATOM 2780 C C . THR B 1 140 ? -2.615 22.016 -3.391 1 98.62 140 THR B C 1
ATOM 2782 O O . THR B 1 140 ? -1.992 22.719 -4.184 1 98.62 140 THR B O 1
ATOM 2785 N N . VAL B 1 141 ? -2.951 20.781 -3.703 1 98.06 141 VAL B N 1
ATOM 2786 C CA . VAL B 1 141 ? -3.076 20.125 -5.004 1 98.06 141 VAL B CA 1
ATOM 2787 C C . VAL B 1 141 ? -4.242 19.141 -4.977 1 98.06 141 VAL B C 1
ATOM 2789 O O . VAL B 1 141 ? -4.828 18.891 -3.92 1 98.06 141 VAL B O 1
ATOM 2792 N N . ASN B 1 142 ? -4.633 18.703 -6.121 1 96.88 142 ASN B N 1
ATOM 2793 C CA . ASN B 1 142 ? -5.555 17.578 -6.098 1 96.88 142 ASN B CA 1
ATOM 2794 C C . ASN B 1 142 ? -4.852 16.297 -5.664 1 96.88 142 ASN B C 1
ATOM 2796 O O . ASN B 1 142 ? -3.887 15.859 -6.297 1 96.88 142 ASN B O 1
ATOM 2800 N N . PRO B 1 143 ? -5.352 15.703 -4.578 1 96.81 143 PRO B N 1
ATOM 2801 C CA . PRO B 1 143 ? -4.645 14.539 -4.051 1 96.81 143 PRO B CA 1
ATOM 2802 C C . PRO B 1 143 ? -4.555 13.398 -5.062 1 96.81 143 PRO B C 1
ATOM 2804 O O . PRO B 1 143 ? -5.453 13.227 -5.891 1 96.81 143 PRO B O 1
ATOM 2807 N N . GLY B 1 144 ? -3.463 12.578 -4.949 1 94.19 144 GLY B N 1
ATOM 2808 C CA . GLY B 1 144 ? -3.348 11.406 -5.805 1 94.19 144 GLY B CA 1
ATOM 2809 C C . GLY B 1 144 ? -1.932 11.156 -6.285 1 94.19 144 GLY B C 1
ATOM 2810 O O . GLY B 1 144 ? -1.507 10.008 -6.414 1 94.19 144 GLY B O 1
ATOM 2811 N N . PHE B 1 145 ? -1.275 12.219 -6.582 1 92.81 145 PHE B N 1
ATOM 2812 C CA . PHE B 1 145 ? 0.07 12.07 -7.125 1 92.81 145 PHE B CA 1
ATOM 2813 C C . PHE B 1 145 ? 0.987 13.172 -6.602 1 92.81 145 PHE B C 1
ATOM 2815 O O . PHE B 1 145 ? 0.52 14.242 -6.211 1 92.81 145 PHE B O 1
ATOM 2822 N N . GLY B 1 146 ? 2.303 12.93 -6.574 1 90.56 146 GLY B N 1
ATOM 2823 C CA . GLY B 1 146 ? 3.295 13.93 -6.215 1 90.56 146 GLY B CA 1
ATOM 2824 C C . GLY B 1 146 ? 3.74 14.781 -7.395 1 90.56 146 GLY B C 1
ATOM 2825 O O . GLY B 1 146 ? 3.359 14.516 -8.539 1 90.56 146 GLY B O 1
ATOM 2826 N N . GLY B 1 147 ? 4.48 15.82 -7.039 1 91.44 147 GLY B N 1
ATOM 2827 C CA . GLY B 1 147 ? 5.137 16.625 -8.062 1 91.44 147 GLY B CA 1
ATOM 2828 C C . GLY B 1 147 ? 4.215 17.641 -8.695 1 91.44 147 GLY B C 1
ATOM 2829 O O . GLY B 1 147 ? 4.562 18.266 -9.703 1 91.44 147 GLY B O 1
ATOM 2830 N N . GLN B 1 148 ? 3.074 17.828 -8.156 1 94.62 148 GLN B N 1
ATOM 2831 C CA . GLN B 1 148 ? 2.107 18.797 -8.688 1 94.62 148 GLN B CA 1
ATOM 2832 C C . GLN B 1 148 ? 2.428 20.203 -8.227 1 94.62 148 GLN B C 1
ATOM 2834 O O . GLN B 1 148 ? 3.195 20.406 -7.285 1 94.62 148 GLN B O 1
ATOM 2839 N N . ASN B 1 149 ? 1.801 21.156 -8.891 1 96.75 149 ASN B N 1
ATOM 2840 C CA . ASN B 1 149 ? 2.02 22.578 -8.57 1 96.75 149 ASN B CA 1
ATOM 2841 C C . ASN B 1 149 ? 1.026 23.062 -7.523 1 96.75 149 ASN B C 1
ATOM 2843 O O . ASN B 1 149 ? -0.149 22.703 -7.551 1 96.75 149 ASN B O 1
ATOM 2847 N N . PHE B 1 150 ? 1.565 23.938 -6.719 1 97.31 150 PHE B N 1
ATOM 2848 C CA . PHE B 1 150 ? 0.771 24.594 -5.688 1 97.31 150 PHE B CA 1
ATOM 2849 C C . PHE B 1 150 ? -0.393 25.359 -6.305 1 97.31 150 PHE B C 1
ATOM 2851 O O . PHE B 1 150 ? -0.203 26.125 -7.246 1 97.31 150 PHE B O 1
ATOM 2858 N N . ILE B 1 151 ? -1.647 25.094 -5.82 1 97.12 151 ILE B N 1
ATOM 2859 C CA . ILE B 1 151 ? -2.812 25.859 -6.242 1 97.12 151 ILE B CA 1
ATOM 2860 C C . ILE B 1 151 ? -2.855 27.188 -5.492 1 97.12 151 ILE B C 1
ATOM 2862 O O . ILE B 1 151 ? -3.225 27.234 -4.316 1 97.12 151 ILE B O 1
ATOM 2866 N N . SER B 1 152 ? -2.639 28.203 -6.141 1 95.5 152 SER B N 1
ATOM 2867 C CA . SER B 1 152 ? -2.455 29.516 -5.523 1 95.5 152 SER B CA 1
ATOM 2868 C C . SER B 1 152 ? -3.707 29.953 -4.773 1 95.5 152 SER B C 1
ATOM 2870 O O . SER B 1 152 ? -3.617 30.625 -3.744 1 95.5 152 SER B O 1
ATOM 2872 N N . GLU B 1 153 ? -4.859 29.547 -5.242 1 96.06 153 GLU B N 1
ATOM 2873 C CA . GLU B 1 153 ? -6.137 29.922 -4.645 1 96.06 153 GLU B CA 1
ATOM 2874 C C . GLU B 1 153 ? -6.273 29.359 -3.234 1 96.06 153 GLU B C 1
ATOM 2876 O O . GLU B 1 153 ? -7.113 29.828 -2.457 1 96.06 153 GLU B O 1
ATOM 2881 N N . MET B 1 154 ? -5.492 28.375 -2.893 1 97.94 154 MET B N 1
ATOM 2882 C CA . MET B 1 154 ? -5.586 27.766 -1.574 1 97.94 154 MET B CA 1
ATOM 2883 C C . MET B 1 154 ? -5.082 28.703 -0.49 1 97.94 154 MET B C 1
ATOM 2885 O O . MET B 1 154 ? -5.352 28.5 0.694 1 97.94 154 MET B O 1
ATOM 2889 N N . LYS B 1 155 ? -4.336 29.766 -0.904 1 98.31 155 LYS B N 1
ATOM 2890 C CA . LYS B 1 155 ? -3.881 30.766 0.06 1 98.31 155 LYS B CA 1
ATOM 2891 C C . LYS B 1 155 ? -5.047 31.312 0.882 1 98.31 155 LYS B C 1
ATOM 2893 O O . LYS B 1 155 ? -4.977 31.359 2.111 1 98.31 155 LYS B O 1
ATOM 2898 N N . ASN B 1 156 ? -6.125 31.625 0.22 1 98.25 156 ASN B N 1
ATOM 2899 C CA . ASN B 1 156 ? -7.289 32.188 0.898 1 98.25 156 ASN B CA 1
ATOM 2900 C C . ASN B 1 156 ? -7.938 31.156 1.831 1 98.25 156 ASN B C 1
ATOM 2902 O O . ASN B 1 156 ? -8.414 31.516 2.908 1 98.25 156 ASN B O 1
ATOM 2906 N N . LYS B 1 157 ? -8.047 30.016 1.372 1 98.19 157 LYS B N 1
ATOM 2907 C CA . LYS B 1 157 ? -8.609 28.938 2.195 1 98.19 157 LYS B CA 1
ATOM 2908 C C . LYS B 1 157 ? -7.793 28.734 3.467 1 98.19 157 LYS B C 1
ATOM 2910 O O . LYS B 1 157 ? -8.359 28.547 4.547 1 98.19 157 LYS B O 1
ATOM 2915 N N . ILE B 1 158 ? -6.449 28.719 3.312 1 98.75 158 ILE B N 1
ATOM 2916 C CA . ILE B 1 158 ? -5.562 28.578 4.461 1 98.75 158 ILE B CA 1
ATOM 2917 C C . ILE B 1 158 ? -5.852 29.688 5.469 1 98.75 158 ILE B C 1
ATOM 2919 O O . ILE B 1 158 ? -5.98 29.438 6.668 1 98.75 158 ILE B O 1
ATOM 2923 N N . GLU B 1 159 ? -5.98 30.922 4.996 1 98.5 159 GLU B N 1
ATOM 2924 C CA . GLU B 1 159 ? -6.266 32.062 5.867 1 98.5 159 GLU B CA 1
ATOM 2925 C C . GLU B 1 159 ? -7.59 31.875 6.598 1 98.5 159 GLU B C 1
ATOM 2927 O O . GLU B 1 159 ? -7.688 32.156 7.797 1 98.5 159 GLU B O 1
ATOM 2932 N N . ARG B 1 160 ? -8.578 31.469 5.887 1 98.44 160 ARG B N 1
ATOM 2933 C CA . ARG B 1 160 ? -9.898 31.266 6.48 1 98.44 160 ARG B CA 1
ATOM 2934 C C . ARG B 1 160 ? -9.859 30.172 7.551 1 98.44 160 ARG B C 1
ATOM 2936 O O . ARG B 1 160 ? -10.461 30.328 8.617 1 98.44 160 ARG B O 1
ATOM 2943 N N . VAL B 1 161 ? -9.18 29.109 7.25 1 98.62 161 VAL B N 1
ATOM 2944 C CA . VAL B 1 161 ? -9.086 28.016 8.211 1 98.62 161 VAL B CA 1
ATOM 2945 C C . VAL B 1 161 ? -8.289 28.453 9.43 1 98.62 161 VAL B C 1
ATOM 2947 O O . VAL B 1 161 ? -8.617 28.094 10.562 1 98.62 161 VAL B O 1
ATOM 2950 N N . LYS B 1 162 ? -7.195 29.219 9.18 1 98.19 162 LYS B N 1
ATOM 2951 C CA . LYS B 1 162 ? -6.43 29.781 10.297 1 98.19 162 LYS B CA 1
ATOM 2952 C C . LYS B 1 162 ? -7.32 30.609 11.211 1 98.19 162 LYS B C 1
ATOM 2954 O O . LYS B 1 162 ? -7.23 30.484 12.438 1 98.19 162 LYS B O 1
ATOM 2959 N N . ASN B 1 163 ? -8.125 31.375 10.641 1 97.81 163 ASN B N 1
ATOM 2960 C CA . ASN B 1 163 ? -9.062 32.188 11.414 1 97.81 163 ASN B CA 1
ATOM 2961 C C . ASN B 1 163 ? -10.055 31.312 12.18 1 97.81 163 ASN B C 1
ATOM 2963 O O . ASN B 1 163 ? -10.43 31.625 13.305 1 97.81 163 ASN B O 1
ATOM 2967 N N . MET B 1 164 ? -10.508 30.297 11.562 1 97.44 164 MET B N 1
ATOM 2968 C CA . MET B 1 164 ? -11.438 29.359 12.195 1 97.44 164 MET B CA 1
ATOM 2969 C C . MET B 1 164 ? -10.797 28.688 13.406 1 97.44 164 MET B C 1
ATOM 2971 O O . MET B 1 164 ? -11.461 28.469 14.422 1 97.44 164 MET B O 1
ATOM 2975 N N . ILE B 1 165 ? -9.555 28.297 13.25 1 97.31 165 ILE B N 1
ATOM 2976 C CA . ILE B 1 165 ? -8.805 27.656 14.32 1 97.31 165 ILE B CA 1
ATOM 2977 C C . ILE B 1 165 ? -8.703 28.578 15.523 1 97.31 165 ILE B C 1
ATOM 2979 O O . ILE B 1 165 ? -8.859 28.156 16.672 1 97.31 165 ILE B O 1
ATOM 2983 N N . ALA B 1 166 ? -8.375 29.844 15.234 1 95.38 166 ALA B N 1
ATOM 2984 C CA . ALA B 1 166 ? -8.234 30.859 16.266 1 95.38 166 ALA B CA 1
ATOM 2985 C C . ALA B 1 166 ? -7.137 30.484 17.266 1 95.38 166 ALA B C 1
ATOM 2987 O O . ALA B 1 166 ? -5.988 30.266 16.875 1 95.38 166 ALA B O 1
ATOM 2988 N N . ASN B 1 167 ? -7.488 30.234 18.547 1 94.62 167 ASN B N 1
ATOM 2989 C CA . ASN B 1 167 ? -6.477 29.984 19.562 1 94.62 167 ASN B CA 1
ATOM 2990 C C . ASN B 1 167 ? -6.414 28.5 19.938 1 94.62 167 ASN B C 1
ATOM 2992 O O . ASN B 1 167 ? -5.742 28.141 20.906 1 94.62 167 ASN B O 1
ATOM 2996 N N . ARG B 1 168 ? -7.113 27.703 19.203 1 96.12 168 ARG B N 1
ATOM 2997 C CA . ARG B 1 168 ? -7.09 26.281 19.484 1 96.12 168 ARG B CA 1
ATOM 2998 C C . ARG B 1 168 ? -5.73 25.672 19.141 1 96.12 168 ARG B C 1
ATOM 3000 O O . ARG B 1 168 ? -5.047 26.141 18.234 1 96.12 168 ARG B O 1
ATOM 3007 N N . PRO B 1 169 ? -5.289 24.703 19.922 1 96.75 169 PRO B N 1
ATOM 3008 C CA . PRO B 1 169 ? -4.008 24.047 19.656 1 96.75 169 PRO B CA 1
ATOM 3009 C C . PRO B 1 169 ? -4.09 23.047 18.5 1 96.75 169 PRO B C 1
ATOM 3011 O O . PRO B 1 169 ? -3.842 21.859 18.688 1 96.75 169 PRO B O 1
ATOM 3014 N N . ILE B 1 170 ? -4.445 23.5 17.359 1 98.31 170 ILE B N 1
ATOM 3015 C CA . ILE B 1 170 ? -4.574 22.719 16.125 1 98.31 170 ILE B CA 1
ATOM 3016 C C . ILE B 1 170 ? -3.461 23.094 15.156 1 98.31 170 ILE B C 1
ATOM 3018 O O . ILE B 1 170 ? -3.271 24.266 14.844 1 98.31 170 ILE B O 1
ATOM 3022 N N . ASP B 1 171 ? -2.674 22.125 14.719 1 98.75 171 ASP B N 1
ATOM 3023 C CA . ASP B 1 171 ? -1.707 22.375 13.656 1 98.75 171 ASP B CA 1
ATOM 3024 C C . ASP B 1 171 ? -2.402 22.547 12.305 1 98.75 171 ASP B C 1
ATOM 3026 O O . ASP B 1 171 ? -3.352 21.812 12 1 98.75 171 ASP B O 1
ATOM 3030 N N . LEU B 1 172 ? -1.963 23.516 11.57 1 98.81 172 LEU B N 1
ATOM 3031 C CA . LEU B 1 172 ? -2.457 23.719 10.219 1 98.81 172 LEU B CA 1
ATOM 3032 C C . LEU B 1 172 ? -1.415 23.297 9.188 1 98.81 172 LEU B C 1
ATOM 3034 O O . LEU B 1 172 ? -0.39 23.969 9.023 1 98.81 172 LEU B O 1
ATOM 3038 N N . GLU B 1 173 ? -1.728 22.203 8.492 1 98.94 173 GLU B N 1
ATOM 3039 C CA . GLU B 1 173 ? -0.815 21.562 7.551 1 98.94 173 GLU B CA 1
ATOM 3040 C C . GLU B 1 173 ? -1.247 21.812 6.109 1 98.94 173 GLU B C 1
ATOM 3042 O O . GLU B 1 173 ? -2.438 21.984 5.832 1 98.94 173 GLU B O 1
ATOM 3047 N N . VAL B 1 174 ? -0.256 21.969 5.227 1 98.88 174 VAL B N 1
ATOM 3048 C CA . VAL B 1 174 ? -0.506 22.047 3.793 1 98.88 174 VAL B CA 1
ATOM 3049 C C . VAL B 1 174 ? 0.277 20.938 3.074 1 98.88 174 VAL B C 1
ATOM 3051 O O . VAL B 1 174 ? 1.394 20.609 3.475 1 98.88 174 VAL B O 1
ATOM 3054 N N . ASP B 1 175 ? -0.312 20.422 2.068 1 98.69 175 ASP B N 1
ATOM 3055 C CA . ASP B 1 175 ? 0.267 19.312 1.314 1 98.69 175 ASP B CA 1
ATOM 3056 C C . ASP B 1 175 ? 0.019 19.469 -0.183 1 98.69 175 ASP B C 1
ATOM 3058 O O . ASP B 1 175 ? -1.13 19.5 -0.629 1 98.69 175 ASP B O 1
ATOM 3062 N N . GLY B 1 176 ? 1.087 19.578 -0.883 1 97.75 176 GLY B N 1
ATOM 3063 C CA . GLY B 1 176 ? 1.017 19.688 -2.332 1 97.75 176 GLY B CA 1
ATOM 3064 C C . GLY B 1 176 ? 1.77 20.891 -2.877 1 97.75 176 GLY B C 1
ATOM 3065 O O . GLY B 1 176 ? 1.373 22.031 -2.648 1 97.75 176 GLY B O 1
ATOM 3066 N N . GLY B 1 177 ? 2.855 20.625 -3.643 1 97.62 177 GLY B N 1
ATOM 3067 C CA . GLY B 1 177 ? 3.555 21.703 -4.344 1 97.62 177 GLY B CA 1
ATOM 3068 C C . GLY B 1 177 ? 4.332 22.609 -3.416 1 97.62 177 GLY B C 1
ATOM 3069 O O . GLY B 1 177 ? 4.539 23.781 -3.727 1 97.62 177 GLY B O 1
ATOM 3070 N N . ILE B 1 178 ? 4.695 22.172 -2.289 1 98.5 178 ILE B N 1
ATOM 3071 C CA . ILE B 1 178 ? 5.441 23 -1.343 1 98.5 178 ILE B CA 1
ATOM 3072 C C . ILE B 1 178 ? 6.926 22.969 -1.694 1 98.5 178 ILE B C 1
ATOM 3074 O O . ILE B 1 178 ? 7.559 21.906 -1.675 1 98.5 178 ILE B O 1
ATOM 3078 N N . THR B 1 179 ? 7.438 24.047 -2.072 1 98.12 179 THR B N 1
ATOM 3079 C CA . THR B 1 179 ? 8.828 24.312 -2.424 1 98.12 179 THR B CA 1
ATOM 3080 C C . THR B 1 179 ? 9.336 25.562 -1.733 1 98.12 179 THR B C 1
ATOM 3082 O O . THR B 1 179 ? 8.594 26.234 -1.02 1 98.12 179 THR B O 1
ATOM 3085 N N . VAL B 1 180 ? 10.609 25.859 -1.958 1 97.88 180 VAL B N 1
ATOM 3086 C CA . VAL B 1 180 ? 11.18 27.078 -1.394 1 97.88 180 VAL B CA 1
ATOM 3087 C C . VAL B 1 180 ? 10.445 28.297 -1.938 1 97.88 180 VAL B C 1
ATOM 3089 O O . VAL B 1 180 ? 10.281 29.297 -1.236 1 97.88 180 VAL B O 1
ATOM 3092 N N . ASP B 1 181 ? 9.789 28.188 -3.102 1 97.56 181 ASP B N 1
ATOM 3093 C CA . ASP B 1 181 ? 9.125 29.312 -3.76 1 97.56 181 ASP B CA 1
ATOM 3094 C C . ASP B 1 181 ? 7.684 29.453 -3.275 1 97.56 181 ASP B C 1
ATOM 3096 O O . ASP B 1 181 ? 7.098 30.531 -3.365 1 97.56 181 ASP B O 1
ATOM 3100 N N . THR B 1 182 ? 7.082 28.406 -2.77 1 98.44 182 THR B N 1
ATOM 3101 C CA . THR B 1 182 ? 5.656 28.469 -2.471 1 98.44 182 THR B CA 1
ATOM 3102 C C . THR B 1 182 ? 5.418 28.391 -0.965 1 98.44 182 THR B C 1
ATOM 3104 O O . THR B 1 182 ? 4.348 28.781 -0.483 1 98.44 182 THR B O 1
ATOM 3107 N N . ILE B 1 183 ? 6.395 27.906 -0.222 1 98.62 183 ILE B N 1
ATOM 3108 C CA . ILE B 1 183 ? 6.211 27.672 1.205 1 98.62 183 ILE B CA 1
ATOM 3109 C C . ILE B 1 183 ? 5.895 28.984 1.91 1 98.62 183 ILE B C 1
ATOM 3111 O O . ILE B 1 183 ? 5.129 29.016 2.877 1 98.62 183 ILE B O 1
ATOM 3115 N N . GLY B 1 184 ? 6.449 30.094 1.455 1 98.06 184 GLY B N 1
ATOM 3116 C CA . GLY B 1 184 ? 6.195 31.406 2.045 1 98.06 184 GLY B CA 1
ATOM 3117 C C . GLY B 1 184 ? 4.742 31.828 1.94 1 98.06 184 GLY B C 1
ATOM 3118 O O . GLY B 1 184 ? 4.211 32.469 2.854 1 98.06 184 GLY B O 1
ATOM 3119 N N . ILE B 1 185 ? 4.102 31.5 0.813 1 97.94 185 ILE B N 1
ATOM 3120 C CA . ILE B 1 185 ? 2.691 31.812 0.609 1 97.94 185 ILE B CA 1
ATOM 3121 C C . ILE B 1 185 ? 1.852 31.125 1.691 1 97.94 185 ILE B C 1
ATOM 3123 O O . ILE B 1 185 ? 1.015 31.781 2.328 1 97.94 185 ILE B O 1
ATOM 3127 N N . ALA B 1 186 ? 2.102 29.875 1.934 1 98.44 186 ALA B N 1
ATOM 3128 C CA . ALA B 1 186 ? 1.342 29.094 2.906 1 98.44 186 ALA B CA 1
ATOM 3129 C C . ALA B 1 186 ? 1.639 29.547 4.332 1 98.44 186 ALA B C 1
ATOM 3131 O O . ALA B 1 186 ? 0.729 29.672 5.156 1 98.44 186 ALA B O 1
ATOM 3132 N N . ALA B 1 187 ? 2.932 29.766 4.582 1 98.25 187 ALA B N 1
ATOM 3133 C CA . ALA B 1 187 ? 3.336 30.203 5.914 1 98.25 187 ALA B CA 1
ATOM 3134 C C . ALA B 1 187 ? 2.699 31.547 6.273 1 98.25 187 ALA B C 1
ATOM 3136 O O . ALA B 1 187 ? 2.168 31.719 7.371 1 98.25 187 ALA B O 1
ATOM 3137 N N . LYS B 1 188 ? 2.719 32.469 5.367 1 97.38 188 LYS B N 1
ATOM 3138 C CA . LYS B 1 188 ? 2.131 33.781 5.582 1 97.38 188 LYS B CA 1
ATOM 3139 C C . LYS B 1 188 ? 0.625 33.688 5.809 1 97.38 188 LYS B C 1
ATOM 3141 O O . LYS B 1 188 ? 0.054 34.469 6.578 1 97.38 188 LYS B O 1
ATOM 3146 N N . ALA B 1 189 ? 0.057 32.688 5.137 1 98.06 189 ALA B N 1
ATOM 3147 C CA . ALA B 1 189 ? -1.389 32.5 5.234 1 98.06 189 ALA B CA 1
ATOM 3148 C C . ALA B 1 189 ? -1.771 31.875 6.57 1 98.06 189 ALA B C 1
ATOM 3150 O O . ALA B 1 189 ? -2.938 31.906 6.965 1 98.06 189 ALA B O 1
ATOM 3151 N N . GLY B 1 190 ? -0.783 31.266 7.242 1 97.69 190 GLY B N 1
ATOM 3152 C CA . GLY B 1 190 ? -1.074 30.812 8.594 1 97.69 190 GLY B CA 1
ATOM 3153 C C . GLY B 1 190 ? -0.704 29.359 8.82 1 97.69 190 GLY B C 1
ATOM 3154 O O . GLY B 1 190 ? -0.748 28.875 9.953 1 97.69 190 GLY B O 1
ATOM 3155 N N . ALA B 1 191 ? -0.311 28.625 7.773 1 98.56 191 ALA B N 1
ATOM 3156 C CA . ALA B 1 191 ? 0.106 27.234 7.93 1 98.56 191 ALA B CA 1
ATOM 3157 C C . ALA B 1 191 ? 1.375 27.141 8.773 1 98.56 191 ALA B C 1
ATOM 3159 O O . ALA B 1 191 ? 2.232 28.016 8.719 1 98.56 191 ALA B O 1
ATOM 3160 N N . ASN B 1 192 ? 1.492 26.016 9.523 1 98.38 192 ASN B N 1
ATOM 3161 C CA . ASN B 1 192 ? 2.715 25.859 10.305 1 98.38 192 ASN B CA 1
ATOM 3162 C C . ASN B 1 192 ? 3.354 24.5 10.078 1 98.38 192 ASN B C 1
ATOM 3164 O O . ASN B 1 192 ? 4.457 24.234 10.555 1 98.38 192 ASN B O 1
ATOM 3168 N N . VAL B 1 193 ? 2.736 23.516 9.43 1 98.88 193 VAL B N 1
ATOM 3169 C CA . VAL B 1 193 ? 3.324 22.25 9.016 1 98.88 193 VAL B CA 1
ATOM 3170 C C . VAL B 1 193 ? 3.336 22.156 7.488 1 98.88 193 VAL B C 1
ATOM 3172 O O . VAL B 1 193 ? 2.299 22.328 6.844 1 98.88 193 VAL B O 1
ATOM 3175 N N . PHE B 1 194 ? 4.484 21.844 6.934 1 98.94 194 PHE B N 1
ATOM 3176 C CA . PHE B 1 194 ? 4.664 21.891 5.484 1 98.94 194 PHE B CA 1
ATOM 3177 C C . PHE B 1 194 ? 5.109 20.531 4.957 1 98.94 194 PHE B C 1
ATOM 3179 O O . PHE B 1 194 ? 6.215 20.062 5.258 1 98.94 194 PHE B O 1
ATOM 3186 N N . VAL B 1 195 ? 4.262 19.906 4.191 1 98.88 195 VAL B N 1
ATOM 3187 C CA . VAL B 1 195 ? 4.586 18.641 3.559 1 98.88 195 VAL B CA 1
ATOM 3188 C C . VAL B 1 195 ? 5.324 18.875 2.242 1 98.88 195 VAL B C 1
ATOM 3190 O O . VAL B 1 195 ? 4.789 19.531 1.338 1 98.88 195 VAL B O 1
ATOM 3193 N N . ALA B 1 196 ? 6.504 18.422 2.15 1 98.44 196 ALA B N 1
ATOM 3194 C CA . ALA B 1 196 ? 7.324 18.578 0.951 1 98.44 196 ALA B CA 1
ATOM 3195 C C . ALA B 1 196 ? 7.855 17.234 0.474 1 98.44 196 ALA B C 1
ATOM 3197 O O . ALA B 1 196 ? 8.516 16.516 1.231 1 98.44 196 ALA B O 1
ATOM 3198 N N . GLY B 1 197 ? 7.605 16.875 -0.746 1 97.56 197 GLY B N 1
ATOM 3199 C CA . GLY B 1 197 ? 8.062 15.609 -1.303 1 97.56 197 GLY B CA 1
ATOM 3200 C C . GLY B 1 197 ? 9.273 15.758 -2.203 1 97.56 197 GLY B C 1
ATOM 3201 O O . GLY B 1 197 ? 10.414 15.727 -1.73 1 97.56 197 GLY B O 1
ATOM 3202 N N . SER B 1 198 ? 8.945 16.062 -3.506 1 96.81 198 SER B N 1
ATOM 3203 C CA . SER B 1 198 ? 10 16.172 -4.512 1 96.81 198 SER B CA 1
ATOM 3204 C C . SER B 1 198 ? 10.992 17.266 -4.16 1 96.81 198 SER B C 1
ATOM 3206 O O . SER B 1 198 ? 12.188 17.156 -4.469 1 96.81 198 SER B O 1
ATOM 3208 N N . ALA B 1 199 ? 10.539 18.297 -3.498 1 97.62 199 ALA B N 1
ATOM 3209 C CA . ALA B 1 199 ? 11.406 19.406 -3.113 1 97.62 199 ALA B CA 1
ATOM 3210 C C . ALA B 1 199 ? 12.516 18.938 -2.18 1 97.62 199 ALA B C 1
ATOM 3212 O O . ALA B 1 199 ? 13.555 19.594 -2.068 1 97.62 199 ALA B O 1
ATOM 3213 N N . VAL B 1 200 ? 12.297 17.828 -1.557 1 98.44 200 VAL B N 1
ATOM 3214 C CA . VAL B 1 200 ? 13.289 17.312 -0.622 1 98.44 200 VAL B CA 1
ATOM 3215 C C . VAL B 1 200 ? 14.031 16.125 -1.255 1 98.44 200 VAL B C 1
ATOM 3217 O O . VAL B 1 200 ? 15.258 16.125 -1.327 1 98.44 200 VAL B O 1
ATOM 3220 N N . TYR B 1 201 ? 13.305 15.18 -1.821 1 98.06 201 TYR B N 1
ATOM 3221 C CA . TYR B 1 201 ? 13.875 13.875 -2.119 1 98.06 201 TYR B CA 1
ATOM 3222 C C . TYR B 1 201 ? 14.438 13.828 -3.535 1 98.06 201 TYR B C 1
ATOM 3224 O O . TYR B 1 201 ? 15.336 13.039 -3.83 1 98.06 201 TYR B O 1
ATOM 3232 N N . LYS B 1 202 ? 13.891 14.594 -4.465 1 94.81 202 LYS B N 1
ATOM 3233 C CA . LYS B 1 202 ? 14.188 14.414 -5.887 1 94.81 202 LYS B CA 1
ATOM 3234 C C . LYS B 1 202 ? 15.688 14.484 -6.148 1 94.81 202 LYS B C 1
ATOM 3236 O O . LYS B 1 202 ? 16.344 15.484 -5.812 1 94.81 202 LYS B O 1
ATOM 3241 N N . ASN B 1 203 ? 16.156 13.445 -6.777 1 93.75 203 ASN B N 1
ATOM 3242 C CA . ASN B 1 203 ? 17.562 13.344 -7.141 1 93.75 203 ASN B CA 1
ATOM 3243 C C . ASN B 1 203 ? 18.469 13.758 -5.992 1 93.75 203 ASN B C 1
ATOM 3245 O O . ASN B 1 203 ? 19.406 14.539 -6.184 1 93.75 203 ASN B O 1
ATOM 3249 N N . GLY B 1 204 ? 18.141 13.273 -4.836 1 94.88 204 GLY B N 1
ATOM 3250 C CA . GLY B 1 204 ? 18.859 13.773 -3.674 1 94.88 204 GLY B CA 1
ATOM 3251 C C . GLY B 1 204 ? 19.609 12.695 -2.92 1 94.88 204 GLY B C 1
ATOM 3252 O O . GLY B 1 204 ? 19.656 11.539 -3.357 1 94.88 204 GLY B O 1
ATOM 3253 N N . ASN B 1 205 ? 20.344 13.141 -1.97 1 96.44 205 ASN B N 1
ATOM 3254 C CA . ASN B 1 205 ? 21.047 12.367 -0.946 1 96.44 205 ASN B CA 1
ATOM 3255 C C . ASN B 1 205 ? 20.984 13.055 0.413 1 96.44 205 ASN B C 1
ATOM 3257 O O . ASN B 1 205 ? 20.359 14.109 0.554 1 96.44 205 ASN B O 1
ATOM 3261 N N . LYS B 1 206 ? 21.516 12.469 1.365 1 96.88 206 LYS B N 1
ATOM 3262 C CA . LYS B 1 206 ? 21.406 12.953 2.736 1 96.88 206 LYS B CA 1
ATOM 3263 C C . LYS B 1 206 ? 21.844 14.414 2.84 1 96.88 206 LYS B C 1
ATOM 3265 O O . LYS B 1 206 ? 21.172 15.219 3.48 1 96.88 206 LYS B O 1
ATOM 3270 N N . ASP B 1 207 ? 22.906 14.758 2.254 1 98.19 207 ASP B N 1
ATOM 3271 C CA . ASP B 1 207 ? 23.422 16.125 2.318 1 98.19 207 ASP B CA 1
ATOM 3272 C C . AS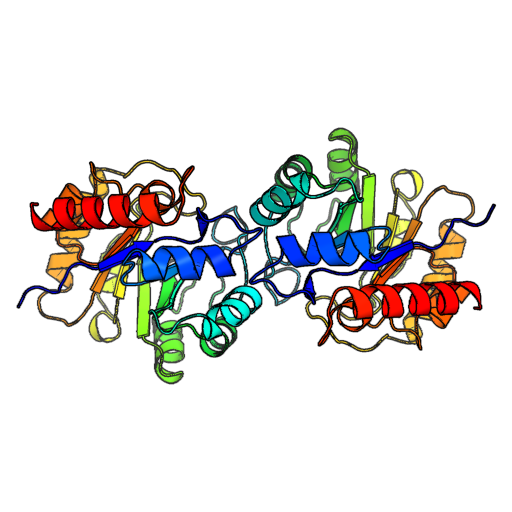P B 1 207 ? 22.469 17.109 1.643 1 98.19 207 ASP B C 1
ATOM 3274 O O . ASP B 1 207 ? 22.234 18.203 2.156 1 98.19 207 ASP B O 1
ATOM 3278 N N . LEU B 1 208 ? 22 16.719 0.498 1 98.44 208 LEU B N 1
ATOM 3279 C CA . LEU B 1 208 ? 21.047 17.578 -0.211 1 98.44 208 LEU B CA 1
ATOM 3280 C C . LEU B 1 208 ? 19.75 17.703 0.568 1 98.44 208 LEU B C 1
ATOM 3282 O O . LEU B 1 208 ? 19.109 18.75 0.545 1 98.44 208 LEU B O 1
ATOM 3286 N N . TYR B 1 209 ? 19.359 16.578 1.227 1 98.75 209 TYR B N 1
ATOM 3287 C CA . TYR B 1 209 ? 18.172 16.656 2.066 1 98.75 209 TYR B CA 1
ATOM 3288 C C . TYR B 1 209 ? 18.328 17.734 3.129 1 98.75 209 TYR B C 1
ATOM 3290 O O . TYR B 1 209 ? 17.406 18.531 3.34 1 98.75 209 TYR B O 1
ATOM 3298 N N . LYS B 1 210 ? 19.469 17.75 3.775 1 98.62 210 LYS B N 1
ATOM 3299 C CA . LYS B 1 210 ? 19.734 18.719 4.824 1 98.62 210 LYS B CA 1
ATOM 3300 C C . LYS B 1 210 ? 19.656 20.156 4.281 1 98.62 210 LYS B C 1
ATOM 3302 O O . LYS B 1 210 ? 19 21.016 4.875 1 98.62 210 LYS B O 1
ATOM 3307 N N . THR B 1 211 ? 20.297 20.328 3.135 1 98.62 211 THR B N 1
ATOM 3308 C CA . THR B 1 211 ? 20.312 21.641 2.504 1 98.62 211 THR B CA 1
ATOM 3309 C C . THR B 1 211 ? 18.906 22.078 2.141 1 98.62 211 THR B C 1
ATOM 3311 O O . THR B 1 211 ? 18.516 23.234 2.387 1 98.62 211 THR B O 1
ATOM 3314 N N . ARG B 1 212 ? 18.156 21.234 1.638 1 98.81 212 ARG B N 1
ATOM 3315 C CA . ARG B 1 212 ? 16.812 21.547 1.131 1 98.81 212 ARG B CA 1
ATOM 3316 C C . ARG B 1 212 ? 15.836 21.766 2.275 1 98.81 212 ARG B C 1
ATOM 3318 O O . ARG B 1 212 ? 15.008 22.688 2.219 1 98.81 212 ARG B O 1
ATOM 3325 N N . ILE B 1 213 ? 15.898 20.953 3.285 1 98.75 213 ILE B N 1
ATOM 3326 C CA . ILE B 1 213 ? 15.039 21.125 4.449 1 98.75 213 ILE B CA 1
ATOM 3327 C C . ILE B 1 213 ? 15.336 22.469 5.121 1 98.75 213 ILE B C 1
ATOM 3329 O O . ILE B 1 213 ? 14.414 23.203 5.496 1 98.75 213 ILE B O 1
ATOM 3333 N N . ASN B 1 214 ? 16.609 22.797 5.262 1 98.56 214 ASN B N 1
ATOM 3334 C CA . ASN B 1 214 ? 17 24.094 5.84 1 98.56 214 ASN B CA 1
ATOM 3335 C C . ASN B 1 214 ? 16.5 25.25 4.992 1 98.56 214 ASN B C 1
ATOM 3337 O O . ASN B 1 214 ? 16.062 26.281 5.527 1 98.56 214 ASN B O 1
ATOM 3341 N N . ALA B 1 215 ? 16.625 25.109 3.689 1 98.69 215 ALA B N 1
ATOM 3342 C CA . ALA B 1 215 ? 16.125 26.156 2.795 1 98.69 215 ALA B CA 1
ATOM 3343 C C . ALA B 1 215 ? 14.625 26.359 2.959 1 98.69 215 ALA B C 1
ATOM 3345 O O . ALA B 1 215 ? 14.148 27.5 2.965 1 98.69 215 ALA B O 1
ATOM 3346 N N . LEU B 1 216 ? 13.914 25.281 3.035 1 98.75 216 LEU B N 1
ATOM 3347 C CA . LEU B 1 216 ? 12.477 25.359 3.252 1 98.75 216 LEU B CA 1
ATOM 3348 C C . LEU B 1 216 ? 12.156 26.062 4.574 1 98.75 216 LEU B C 1
ATOM 3350 O O . LEU B 1 216 ? 11.297 26.938 4.629 1 98.75 216 LEU B O 1
ATOM 3354 N N . ARG B 1 217 ? 12.844 25.641 5.594 1 98 217 ARG B N 1
ATOM 3355 C CA . ARG B 1 217 ? 12.641 26.219 6.922 1 98 217 ARG B CA 1
ATOM 3356 C C . ARG B 1 217 ? 12.883 27.719 6.91 1 98 217 ARG B C 1
ATOM 3358 O O . ARG B 1 217 ? 12.102 28.484 7.473 1 98 217 ARG B O 1
ATOM 3365 N N . GLN B 1 218 ? 13.93 28.125 6.305 1 98.06 218 GLN B N 1
ATOM 3366 C CA . GLN B 1 218 ? 14.281 29.547 6.242 1 98.06 218 GLN B CA 1
ATOM 3367 C C . GLN B 1 218 ? 13.25 30.328 5.434 1 98.06 218 GLN B C 1
ATOM 3369 O O . GLN B 1 218 ? 12.867 31.438 5.82 1 98.06 218 GLN B O 1
ATOM 3374 N N . ALA B 1 219 ? 12.859 29.734 4.324 1 98.25 219 ALA B N 1
ATOM 3375 C CA . ALA B 1 219 ? 11.867 30.406 3.482 1 98.25 219 ALA B CA 1
ATOM 3376 C C . ALA B 1 219 ? 10.547 30.578 4.227 1 98.25 219 ALA B C 1
ATOM 3378 O O . ALA B 1 219 ? 9.867 31.594 4.07 1 98.25 219 ALA B O 1
ATOM 3379 N N . ALA B 1 220 ? 10.188 29.578 5.027 1 97.5 220 ALA B N 1
ATOM 3380 C CA . ALA B 1 220 ? 8.961 29.656 5.82 1 97.5 220 ALA B CA 1
ATOM 3381 C C . ALA B 1 220 ? 9.07 30.734 6.898 1 97.5 220 ALA B C 1
ATOM 3383 O O . ALA B 1 220 ? 8.117 31.469 7.152 1 97.5 220 ALA B O 1
ATOM 3384 N N . LYS B 1 221 ? 10.219 30.828 7.496 1 95.12 221 LYS B N 1
ATOM 3385 C CA . LYS B 1 221 ? 10.445 31.766 8.594 1 95.12 221 LYS B CA 1
ATOM 3386 C C . LYS B 1 221 ? 10.461 33.219 8.094 1 95.12 221 LYS B C 1
ATOM 3388 O O . LYS B 1 221 ? 10.031 34.125 8.797 1 95.12 221 LYS B O 1
ATOM 3393 N N . LEU B 1 222 ? 10.938 33.406 6.957 1 91.25 222 LEU B N 1
ATOM 3394 C CA . LEU B 1 222 ? 11.109 34.75 6.418 1 91.25 222 LEU B CA 1
ATOM 3395 C C . LEU B 1 222 ? 9.797 35.281 5.855 1 91.25 222 LEU B C 1
ATOM 3397 O O . LEU B 1 222 ? 9.688 36.469 5.531 1 91.25 222 LEU B O 1
ATOM 3401 N N . SER B 1 223 ? 8.828 34.5 5.754 1 85.62 223 SER B N 1
ATOM 3402 C CA . SER B 1 223 ? 7.559 34.906 5.16 1 85.62 223 SER B CA 1
ATOM 3403 C C . SER B 1 223 ? 6.621 35.5 6.203 1 85.62 223 SER B C 1
ATOM 3405 O O . SER B 1 223 ? 6.668 35.125 7.375 1 85.62 223 SER B O 1
#

Nearest PDB structures (foldseek):
  5umf-assembly1_C  TM=9.694E-01  e=9.359E-27  Neisseria gonorrhoeae NCCP11945
  1tqj-assembly1_F  TM=9.569E-01  e=1.408E-26  Synechocystis sp.
  7u5y-assembly1_F  TM=9.610E-01  e=5.084E-26  Pseudomonas aeruginosa PAO1
  2fli-assembly1_D  TM=9.637E-01  e=2.927E-25  Streptococcus pyogenes
  1tqj-assembly1_B  TM=9.573E-01  e=1.453E-25  Synechocystis sp.

Solvent-accessible surface area (backbone atoms only — not comparable to full-atom values): 22359 Å² total; per-residue (Å²): 128,83,76,70,76,36,47,18,44,28,55,81,40,45,58,51,27,36,36,38,58,47,52,48,33,39,47,75,30,62,44,57,32,37,25,39,64,27,30,32,40,66,64,25,81,34,39,39,42,24,40,67,49,46,37,50,41,40,85,74,53,85,64,44,32,41,32,36,40,41,35,49,76,43,70,88,46,49,61,54,37,50,74,22,55,42,45,28,46,25,37,42,61,84,31,50,92,54,54,68,62,49,44,50,53,39,43,74,73,73,29,42,24,26,40,27,40,54,69,84,52,65,74,71,79,47,68,89,51,54,90,69,38,40,29,39,34,42,31,24,29,76,79,58,64,82,84,47,66,53,44,71,73,42,41,57,53,43,33,52,48,41,59,69,51,62,86,54,85,49,46,34,30,39,39,38,39,36,35,64,84,42,33,25,56,42,31,60,28,53,38,28,33,41,32,22,27,49,64,36,39,54,97,52,48,48,68,49,23,26,53,36,49,50,46,38,52,50,34,32,67,74,69,130,84,75,71,76,35,46,18,42,27,54,80,40,44,58,50,28,38,36,38,57,48,51,49,34,39,48,74,28,62,43,55,31,38,26,40,64,28,30,33,40,68,63,23,81,32,40,39,42,24,40,66,49,48,37,50,41,38,85,75,54,84,63,44,31,41,32,37,39,41,33,49,76,45,70,89,45,49,64,54,38,50,74,20,53,43,44,29,48,26,37,41,60,84,32,49,93,55,55,69,62,49,44,50,54,38,42,73,72,72,30,43,22,27,39,27,39,52,70,85,51,65,73,71,80,47,68,89,51,54,89,70,39,41,28,40,33,42,31,22,31,77,78,57,66,82,84,48,65,52,44,74,75,41,40,59,54,42,34,53,48,42,59,69,49,61,86,53,85,50,47,33,30,39,40,39,38,37,35,64,86,41,33,25,55,42,31,61,29,54,38,30,33,43,32,23,27,48,62,36,38,52,96,52,49,48,67,50,23,26,53,36,48,52,47,38,52,49,34,31,66,75,69

Foldseek 3Di:
DADAFFEAEECLQADPVCSLVVVVLLVVLPHQAHEYEAADCVLANDGDDALVVLLVNQVSDPHAYRYEDSAAPCQVRLVSNLVSHHQEYEYELPRDDCVVVSLVVNVVSVHAYEYEYEPVDQPVSCQPPLQSHQEYEYEQDGPHHADAAGNLVCLVVLLVVQVSNPPPNHAYEYDGRQALVCLCSNLVSRHRYYYHYCQQHPVDGSNSNSVSSVSSSVSSVVD/DADAFFEAEECLQADPVCSLVVVVLLVVLPHQAHEYEAADCVLANDGDDALVVLLVNQVSDPHAYRYEDSAAPCQVRLVSNLVSHHQEYEYELPRDDCVVVSLVVNVVSVHAYEYEYEPVDQPVSCQPPLQSHQEYEYEQDGPHHADAAGNLVCLVVLLVVQVSNPPPNHAYEYDGRQALVCLCSNLVSRHRYYYHYCQQHPVDGSNSNSVSSVSSSVSSVVD